Protein AF-F9GF55-F1 (afdb_monomer_lite)

Secondary structure (DSSP, 8-state):
---SSSTTSSSS--PPPPPP----S---EEEEE-TTS-TTT-EEEEEE--BTTBEEHHHHHHHHHHHTTT-TT-EEESSTTPPPP---TTSEE--SEEEEE-TT-TT--B--SGGGPPPPSSPPGGGSTTTS--B----S-HHHHHSS-TTT---SSEEEEESS-GGGHHHHHHTTGGGGSS-TTT--SS-SGGGEEEEEHHHHHHHHTT-EEEEEETTEEEEEE-S--SSSHHHHHHSSPBPPPPBS--HHHHHHHHHHHHHTT--GGGS-S-EEEEEE-TTS-EEEEEE-HHHHHHHHHHHHHTT--------PPPP-----------------------------------------------------------------------PPPPPPP--SS----------------------------S---EEGGG-SSHHHHHHHHHHHHHHHHHHHHTTEE-----TTTEEE---TTS-S-SEEE--GGG-EETT--S--S--S--S-TTT--HHHHHTPPP-HHHHHHHHHHHHHHHHHHB-TTS-B----GGGGGGTS-HHHHHHHHHHHHS-HHHHHHHHHHH--

Structure (mmCIF, N/CA/C/O backbone):
data_AF-F9GF55-F1
#
_entry.id   AF-F9GF55-F1
#
loop_
_atom_site.group_PDB
_atom_site.id
_atom_site.type_symbol
_atom_site.label_atom_id
_atom_site.label_alt_id
_atom_site.label_comp_id
_atom_site.label_asym_id
_atom_site.label_entity_id
_atom_site.label_seq_id
_atom_site.pdbx_PDB_ins_code
_atom_site.Cartn_x
_atom_site.Cartn_y
_atom_site.Cartn_z
_atom_site.occupancy
_atom_site.B_iso_or_equiv
_atom_site.auth_seq_id
_atom_site.auth_comp_id
_atom_site.auth_asym_id
_atom_site.auth_atom_id
_atom_site.pdbx_PDB_model_num
ATOM 1 N N . MET A 1 1 ? 25.858 -40.443 -24.709 1.00 40.06 1 MET A N 1
ATOM 2 C CA . MET A 1 1 ? 24.944 -40.292 -23.558 1.00 40.06 1 MET A CA 1
ATOM 3 C C . MET A 1 1 ? 25.273 -38.971 -22.888 1.00 40.06 1 MET A C 1
ATOM 5 O O . MET A 1 1 ? 26.198 -38.950 -22.094 1.00 40.06 1 MET A O 1
ATOM 9 N N . THR A 1 2 ? 24.564 -37.903 -23.241 1.00 34.56 2 THR A N 1
ATOM 10 C CA . THR A 1 2 ? 24.594 -36.584 -22.580 1.00 34.56 2 THR A CA 1
ATOM 11 C C . THR A 1 2 ? 23.370 -35.786 -23.054 1.00 34.56 2 THR A C 1
ATOM 13 O O . THR A 1 2 ? 22.870 -36.037 -24.149 1.00 34.56 2 THR A O 1
ATOM 16 N N . ASP A 1 3 ? 22.887 -34.880 -22.204 1.00 29.81 3 ASP A N 1
ATOM 17 C CA . ASP A 1 3 ? 21.943 -33.785 -22.482 1.00 29.81 3 ASP A CA 1
ATOM 18 C C . ASP A 1 3 ? 20.579 -34.098 -23.121 1.00 29.81 3 ASP A C 1
ATOM 20 O O . ASP A 1 3 ? 20.231 -33.642 -24.208 1.00 29.81 3 ASP A O 1
ATOM 24 N N . SER A 1 4 ? 19.719 -34.762 -22.341 1.00 28.59 4 SER A N 1
ATOM 25 C CA . SER A 1 4 ? 18.254 -34.651 -22.488 1.00 28.59 4 SER A CA 1
ATOM 26 C C . SER A 1 4 ? 17.498 -34.417 -21.166 1.00 28.59 4 SER A C 1
ATOM 28 O O . SER A 1 4 ? 16.267 -34.391 -21.145 1.00 28.59 4 SER A O 1
ATOM 30 N N . THR A 1 5 ? 18.213 -34.212 -20.053 1.00 30.12 5 THR A N 1
ATOM 31 C CA . THR A 1 5 ? 17.653 -34.173 -18.686 1.00 30.12 5 THR A CA 1
ATOM 32 C C . THR A 1 5 ? 17.545 -32.783 -18.051 1.00 30.12 5 THR A C 1
ATOM 34 O O . THR A 1 5 ? 16.876 -32.658 -17.030 1.00 30.12 5 THR A O 1
ATOM 37 N N . VAL A 1 6 ? 18.117 -31.729 -18.645 1.00 32.41 6 VAL A N 1
ATOM 38 C CA . VAL A 1 6 ? 18.086 -30.360 -18.072 1.00 32.41 6 VAL A CA 1
ATOM 39 C C . VAL A 1 6 ? 16.809 -29.578 -18.446 1.00 32.41 6 VAL A C 1
ATOM 41 O O . VAL A 1 6 ? 16.451 -28.613 -17.783 1.00 32.41 6 VAL A O 1
ATOM 44 N N . SER A 1 7 ? 16.046 -30.019 -19.454 1.00 30.66 7 SER A N 1
ATOM 45 C CA . SER A 1 7 ? 14.856 -29.304 -19.966 1.00 30.66 7 SER A CA 1
ATOM 46 C C . SER A 1 7 ? 13.509 -29.856 -19.446 1.00 30.66 7 SER A C 1
ATOM 48 O O . SER A 1 7 ? 12.503 -29.835 -20.151 1.00 30.66 7 SER A O 1
ATOM 50 N N . LYS A 1 8 ? 13.468 -30.408 -18.221 1.00 30.48 8 LYS A N 1
ATOM 51 C CA . LYS A 1 8 ? 12.240 -31.004 -17.636 1.00 30.48 8 LYS A CA 1
ATOM 52 C C . LYS A 1 8 ? 11.870 -30.557 -16.213 1.00 30.48 8 LYS A C 1
ATOM 54 O O . LYS A 1 8 ? 10.892 -31.062 -15.673 1.00 30.48 8 LYS A O 1
ATOM 59 N N . SER A 1 9 ? 12.585 -29.600 -15.622 1.00 34.62 9 SER A N 1
ATOM 60 C CA . SER A 1 9 ? 12.394 -29.176 -14.220 1.00 34.62 9 SER A CA 1
ATOM 61 C C . SER A 1 9 ? 11.759 -27.789 -14.015 1.00 34.62 9 SER A C 1
ATOM 63 O O . SER A 1 9 ? 11.473 -27.440 -12.877 1.00 34.62 9 SER A O 1
ATOM 65 N N . ILE A 1 10 ? 11.475 -27.015 -15.073 1.00 35.66 10 ILE A N 1
ATOM 66 C CA . ILE A 1 10 ? 10.895 -25.649 -14.965 1.00 35.66 10 ILE A CA 1
ATOM 67 C C . ILE A 1 10 ? 9.363 -25.631 -15.231 1.00 35.66 10 ILE A C 1
ATOM 69 O O . ILE A 1 10 ? 8.707 -24.600 -15.152 1.00 35.66 10 ILE A O 1
ATOM 73 N N . GLN A 1 11 ? 8.733 -26.792 -15.468 1.00 31.59 11 GLN A N 1
ATOM 74 C CA . GLN A 1 11 ? 7.263 -26.928 -15.587 1.00 31.59 11 GLN A CA 1
ATOM 75 C C . GLN A 1 11 ? 6.545 -27.323 -14.274 1.00 31.59 11 GLN A C 1
ATOM 77 O O . GLN A 1 11 ? 5.380 -27.715 -14.288 1.00 31.59 11 GLN A O 1
ATOM 82 N N . GLN A 1 12 ? 7.216 -27.177 -13.130 1.00 38.28 12 GLN A N 1
ATOM 83 C CA . GLN A 1 12 ? 6.655 -27.294 -11.777 1.00 38.28 12 GLN A CA 1
ATOM 84 C C . GLN A 1 12 ? 6.864 -25.936 -11.073 1.00 38.28 12 GLN A C 1
ATOM 86 O O . GLN A 1 12 ? 7.995 -25.480 -11.000 1.00 38.28 12 GLN A O 1
ATOM 91 N N . CYS A 1 13 ? 5.877 -25.196 -10.557 1.00 40.97 13 CYS A N 1
ATOM 92 C CA . CYS A 1 13 ? 4.437 -25.431 -10.414 1.00 40.97 13 CYS A CA 1
ATOM 93 C C . CYS A 1 13 ? 3.665 -24.103 -10.585 1.00 40.97 13 CYS A C 1
ATOM 95 O O . CYS A 1 13 ? 3.354 -23.442 -9.593 1.00 40.97 13 CYS A O 1
ATOM 97 N N . LEU A 1 14 ? 3.320 -23.707 -11.816 1.00 43.47 14 LEU A N 1
ATOM 98 C CA . LEU A 1 14 ? 2.362 -22.610 -12.012 1.00 43.47 14 LEU A CA 1
ATOM 99 C C . LEU A 1 14 ? 0.958 -23.100 -11.636 1.00 43.47 14 LEU A C 1
ATOM 101 O O . LEU A 1 14 ? 0.414 -23.988 -12.296 1.00 43.47 14 LEU A O 1
ATOM 105 N N . ARG A 1 15 ? 0.364 -22.540 -10.572 1.00 54.84 15 ARG A N 1
ATOM 106 C CA . ARG A 1 15 ? -0.998 -22.919 -10.155 1.00 54.84 15 ARG A CA 1
ATOM 107 C C . ARG A 1 15 ? -1.997 -22.573 -11.276 1.00 54.84 15 ARG A C 1
ATOM 109 O O . ARG A 1 15 ? -1.970 -21.437 -11.756 1.00 54.84 15 ARG A O 1
ATOM 116 N N . PRO A 1 16 ? -2.885 -23.498 -11.694 1.00 44.66 16 PRO A N 1
ATOM 117 C CA . PRO A 1 16 ? -3.879 -23.210 -12.725 1.00 44.66 16 PRO A CA 1
ATOM 118 C C . PRO A 1 16 ? -4.866 -22.134 -12.254 1.00 44.66 16 PRO A C 1
ATOM 120 O O . PRO A 1 16 ? -5.239 -22.080 -11.080 1.00 44.66 16 PRO A O 1
ATOM 123 N N . ARG A 1 17 ? -5.306 -21.279 -13.186 1.00 43.25 17 ARG A N 1
ATOM 124 C CA . ARG A 1 17 ? -6.237 -20.171 -12.921 1.00 43.25 17 ARG A CA 1
ATOM 125 C C . ARG A 1 17 ? -7.546 -20.725 -12.341 1.00 43.25 17 ARG A C 1
ATOM 127 O O . ARG A 1 17 ? -8.232 -21.510 -12.996 1.00 43.25 17 ARG A O 1
ATOM 134 N N . ARG A 1 18 ? -7.863 -20.349 -11.097 1.00 46.12 18 ARG A N 1
ATOM 135 C CA . ARG A 1 18 ? -9.071 -20.789 -10.377 1.00 46.12 18 ARG A CA 1
ATOM 136 C C . ARG A 1 18 ? -10.327 -20.287 -11.107 1.00 46.12 18 ARG A C 1
ATOM 138 O O . ARG A 1 18 ? -10.268 -19.278 -11.806 1.00 46.12 18 ARG A O 1
ATOM 145 N N . GLN A 1 19 ? -11.458 -20.982 -10.956 1.00 42.00 19 GLN A N 1
ATOM 146 C CA . GLN A 1 19 ? -12.737 -20.505 -11.500 1.00 42.00 19 GLN A CA 1
ATOM 147 C C . GLN A 1 19 ? -13.085 -19.119 -10.940 1.00 42.00 19 GLN A C 1
ATOM 149 O O . GLN A 1 19 ? -12.896 -18.866 -9.750 1.00 42.00 19 GLN A O 1
ATOM 154 N N . LEU A 1 20 ? -13.594 -18.254 -11.821 1.00 44.78 20 LEU A N 1
ATOM 155 C CA . LEU A 1 20 ? -13.955 -16.867 -11.529 1.00 44.78 20 LEU A CA 1
ATOM 156 C C . LEU A 1 20 ? -14.937 -16.777 -10.363 1.00 44.78 20 LEU A C 1
ATOM 158 O O . LEU A 1 20 ? -15.931 -17.509 -10.321 1.00 44.78 20 LEU A O 1
ATOM 162 N N . PHE A 1 21 ? -14.694 -15.841 -9.447 1.00 49.56 21 PHE A N 1
ATOM 163 C CA . PHE A 1 21 ? -15.625 -15.609 -8.354 1.00 49.56 21 PHE A CA 1
ATOM 164 C C . PHE A 1 21 ? -16.839 -14.848 -8.893 1.00 49.56 21 PHE A C 1
ATOM 166 O O . PHE A 1 21 ? -16.729 -13.695 -9.309 1.00 49.56 21 PHE A O 1
ATOM 173 N N . ALA A 1 22 ? -18.013 -15.481 -8.899 1.00 47.78 22 ALA A N 1
ATOM 174 C CA . ALA A 1 22 ? -19.253 -14.869 -9.373 1.00 47.78 22 ALA A CA 1
ATOM 175 C C . ALA A 1 22 ? -19.786 -13.836 -8.360 1.00 47.78 22 ALA A C 1
ATOM 177 O O . ALA A 1 22 ? -20.798 -14.054 -7.690 1.00 47.78 22 ALA A O 1
ATOM 178 N N . ALA A 1 23 ? -19.094 -12.700 -8.236 1.00 49.22 23 ALA A N 1
ATOM 179 C CA . ALA A 1 23 ? -19.502 -11.588 -7.387 1.00 49.22 23 ALA A CA 1
ATOM 180 C C . ALA A 1 23 ? -20.845 -11.026 -7.881 1.00 49.22 23 ALA A C 1
ATOM 182 O O . ALA A 1 23 ? -20.914 -10.270 -8.854 1.00 49.22 23 ALA A O 1
ATOM 183 N N . THR A 1 24 ? -21.932 -11.414 -7.212 1.00 49.84 24 THR A N 1
ATOM 184 C CA . THR A 1 24 ? -23.259 -10.846 -7.456 1.00 49.84 24 THR A CA 1
ATOM 185 C C . THR A 1 24 ? -23.246 -9.362 -7.106 1.00 49.84 24 THR A C 1
ATOM 187 O O . THR A 1 24 ? -22.708 -8.951 -6.081 1.00 49.84 24 THR A O 1
ATOM 190 N N . ARG A 1 25 ? -23.889 -8.539 -7.943 1.00 51.31 25 ARG A N 1
ATOM 191 C CA . ARG A 1 25 ? -23.840 -7.060 -7.901 1.00 51.31 25 ARG A CA 1
ATOM 192 C C . ARG A 1 25 ? -24.387 -6.414 -6.611 1.00 51.31 25 ARG A C 1
ATOM 194 O O . ARG A 1 25 ? -24.406 -5.193 -6.499 1.00 51.31 25 ARG A O 1
ATOM 201 N N . GLN A 1 26 ? -24.825 -7.211 -5.636 1.00 55.06 26 GLN A N 1
ATOM 202 C CA . GLN A 1 26 ? -25.109 -6.778 -4.268 1.00 55.06 26 GLN A CA 1
ATOM 203 C C . GLN A 1 26 ? -23.818 -6.768 -3.430 1.00 55.06 26 GLN A C 1
ATOM 205 O O . GLN A 1 26 ? -23.699 -7.537 -2.475 1.00 55.06 26 GLN A O 1
ATOM 210 N N . GLN A 1 27 ? -22.869 -5.884 -3.760 1.00 61.03 27 GLN A N 1
ATOM 211 C CA . GLN A 1 27 ? -21.735 -5.598 -2.873 1.00 61.03 27 GLN A CA 1
ATOM 212 C C . GLN A 1 27 ? -22.280 -5.166 -1.502 1.00 61.03 27 GLN A C 1
ATOM 214 O O . GLN A 1 27 ? -22.963 -4.146 -1.372 1.00 61.03 27 GLN A O 1
ATOM 219 N N . LYS A 1 28 ? -22.020 -5.975 -0.474 1.00 76.94 28 LYS A N 1
ATOM 220 C CA . LYS A 1 28 ? -22.349 -5.681 0.925 1.00 76.94 28 LYS A CA 1
ATOM 221 C C . LYS A 1 28 ? -21.053 -5.319 1.642 1.00 76.94 28 LYS A C 1
ATOM 223 O O . LYS A 1 28 ? -19.990 -5.801 1.275 1.00 76.94 28 LYS A O 1
ATOM 228 N N . ASN A 1 29 ? -21.145 -4.484 2.671 1.00 88.88 29 ASN A N 1
ATOM 229 C CA . ASN A 1 29 ? -20.032 -4.221 3.580 1.00 88.88 29 ASN A CA 1
ATOM 230 C C . ASN A 1 29 ? -20.315 -4.889 4.921 1.00 88.88 29 ASN A C 1
ATOM 232 O O . ASN A 1 29 ? -21.458 -4.869 5.391 1.00 88.88 29 ASN A O 1
ATOM 236 N N . VAL A 1 30 ? -19.262 -5.415 5.538 1.00 92.38 30 VAL A N 1
ATOM 237 C CA . VAL A 1 30 ? -19.248 -5.806 6.946 1.00 92.38 30 VAL A CA 1
ATOM 238 C C . VAL A 1 30 ? -18.620 -4.670 7.747 1.00 92.38 30 VAL A C 1
ATOM 240 O O . VAL A 1 30 ? -17.586 -4.117 7.363 1.00 92.38 30 VAL A O 1
ATOM 243 N N . PHE A 1 31 ? -19.277 -4.290 8.838 1.00 93.81 31 PHE A N 1
ATOM 244 C CA . PHE A 1 31 ? -18.888 -3.183 9.702 1.00 93.81 31 PHE A CA 1
ATOM 245 C C . PHE A 1 31 ? -18.444 -3.715 11.065 1.00 93.81 31 PHE A C 1
ATOM 247 O O . PHE A 1 31 ? -19.184 -4.445 11.731 1.00 93.81 31 PHE A O 1
ATOM 254 N N . PHE A 1 32 ? -17.246 -3.313 11.477 1.00 95.00 32 PHE A N 1
ATOM 255 C CA . PHE A 1 32 ? -16.612 -3.707 12.728 1.00 95.00 32 PHE A CA 1
ATOM 256 C C . PHE A 1 32 ? -16.599 -2.526 13.692 1.00 95.00 32 PHE A C 1
ATOM 258 O O . PHE A 1 32 ? -16.210 -1.415 13.323 1.00 95.00 32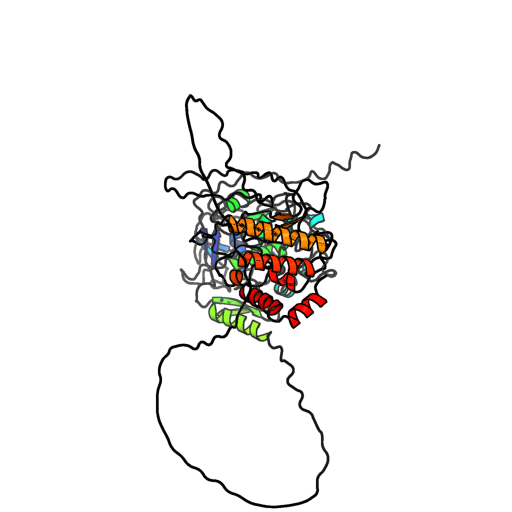 PHE A O 1
ATOM 265 N N . TYR A 1 33 ? -17.037 -2.760 14.924 1.00 95.19 33 TYR A N 1
ATOM 266 C CA . TYR A 1 33 ? -17.265 -1.729 15.928 1.00 95.19 33 TYR A CA 1
ATOM 267 C C . TYR A 1 33 ? -16.434 -1.972 17.188 1.00 95.19 33 TYR A C 1
ATOM 269 O O . TYR A 1 33 ? -16.197 -3.104 17.598 1.00 95.19 33 TYR A O 1
ATOM 277 N N . HIS A 1 34 ? -16.022 -0.883 17.824 1.00 95.25 34 HIS A N 1
ATOM 278 C CA . HIS A 1 34 ? -15.339 -0.894 19.107 1.00 95.25 34 HIS A CA 1
ATOM 279 C C . HIS A 1 34 ? -16.371 -0.868 20.251 1.00 95.25 34 HIS A C 1
ATOM 281 O O . HIS A 1 34 ? -17.207 0.037 20.281 1.00 95.25 34 HIS A O 1
ATOM 287 N N . PRO A 1 35 ? -16.326 -1.786 21.232 1.00 95.06 35 PRO A N 1
ATOM 288 C CA . PRO A 1 35 ? -17.347 -1.866 22.273 1.00 95.06 35 PRO A CA 1
ATOM 289 C C . PRO A 1 35 ? -17.387 -0.651 23.217 1.00 95.06 35 PRO A C 1
ATOM 291 O O . PRO A 1 35 ? -18.464 -0.152 23.513 1.00 95.06 35 PRO A O 1
ATOM 294 N N . GLY A 1 36 ? -16.252 -0.107 23.658 1.00 92.69 36 GLY A N 1
ATOM 295 C CA . GLY A 1 36 ? -16.188 0.987 24.642 1.00 92.69 36 GLY A CA 1
ATOM 296 C C . GLY A 1 36 ? -16.570 2.399 24.175 1.00 92.69 36 GLY A C 1
ATOM 297 O O . GLY A 1 36 ? -16.274 3.357 24.890 1.00 92.69 36 GLY A O 1
ATOM 298 N N . TYR A 1 37 ? -17.189 2.560 23.002 1.00 91.88 37 TYR A N 1
ATOM 299 C CA . TYR A 1 37 ? -17.653 3.856 22.488 1.00 91.88 37 TYR A CA 1
ATOM 300 C C . TYR A 1 37 ? -19.133 3.788 22.085 1.00 91.88 37 TYR A C 1
ATOM 302 O O . TYR A 1 37 ? -19.644 2.735 21.705 1.00 91.88 37 TYR A O 1
ATOM 310 N N . GLN A 1 38 ? -19.823 4.930 22.164 1.00 88.25 38 GLN A N 1
ATOM 311 C CA . GLN A 1 38 ? -21.250 5.039 21.846 1.00 88.25 38 GLN A CA 1
ATOM 312 C C . GLN A 1 38 ? -21.546 4.696 20.377 1.00 88.25 38 GLN A C 1
ATOM 314 O O . GLN A 1 38 ? -20.721 4.943 19.489 1.00 88.25 38 GLN A O 1
ATOM 319 N N . ASP A 1 39 ? -22.743 4.162 20.122 1.00 86.31 39 ASP A N 1
ATOM 320 C CA . ASP A 1 39 ? -23.214 3.860 18.768 1.00 86.31 39 ASP A CA 1
ATOM 321 C C . ASP A 1 39 ? -23.190 5.112 17.873 1.00 86.31 39 ASP A C 1
ATOM 323 O O . ASP A 1 39 ? -23.495 6.225 18.296 1.00 86.31 39 ASP A O 1
ATOM 327 N N . GLY A 1 40 ? -22.742 4.929 16.629 1.00 84.38 40 GLY A N 1
ATOM 328 C CA . GLY A 1 40 ? -22.435 6.019 15.694 1.00 84.38 40 GLY A CA 1
ATOM 329 C C . GLY A 1 40 ? -21.001 6.552 15.816 1.00 84.38 40 GLY A C 1
ATOM 330 O O . GLY A 1 40 ? -20.421 6.961 14.808 1.00 84.38 40 GLY A O 1
ATOM 331 N N . HIS A 1 41 ? -20.376 6.454 16.995 1.00 87.25 41 HIS A N 1
ATOM 332 C CA . HIS A 1 41 ? -18.988 6.878 17.241 1.00 87.25 41 HIS A CA 1
ATOM 333 C C . HIS A 1 41 ? -17.973 5.725 17.381 1.00 87.25 41 HIS A C 1
ATOM 335 O O . HIS A 1 41 ? -16.765 5.938 17.547 1.00 87.25 41 HIS A O 1
ATOM 341 N N . ASN A 1 42 ? -18.465 4.493 17.280 1.00 91.38 42 ASN A N 1
ATOM 342 C CA . ASN A 1 42 ? -17.733 3.256 17.517 1.00 91.38 42 ASN A CA 1
ATOM 343 C C . ASN A 1 42 ? -17.260 2.511 16.258 1.00 91.38 42 ASN A C 1
ATOM 345 O O . ASN A 1 42 ? -16.609 1.481 16.402 1.00 91.38 42 ASN A O 1
ATOM 349 N N . LEU A 1 43 ? -17.547 2.989 15.041 1.00 92.25 43 LEU A N 1
ATOM 350 C CA . LEU A 1 43 ? -17.114 2.313 13.808 1.00 92.25 43 LEU A CA 1
ATOM 351 C C . LEU A 1 43 ? -15.580 2.282 13.702 1.00 92.25 43 LEU A C 1
ATOM 353 O O . LEU A 1 43 ? -14.949 3.315 13.482 1.00 92.25 43 LEU A O 1
ATOM 357 N N . LEU A 1 44 ? -15.003 1.088 13.832 1.00 90.88 44 LEU A N 1
ATOM 358 C CA . LEU A 1 44 ? -13.567 0.828 13.774 1.00 90.88 44 LEU A CA 1
ATOM 359 C C . LEU A 1 44 ? -13.097 0.696 12.321 1.00 90.88 44 LEU A C 1
ATOM 361 O O . LEU A 1 44 ? -12.217 1.432 11.872 1.00 90.88 44 LEU A O 1
ATOM 365 N N . LEU A 1 45 ? -13.735 -0.210 11.580 1.00 91.69 45 LEU A N 1
ATOM 366 C CA . LEU A 1 45 ? -13.353 -0.589 10.223 1.00 91.69 45 LEU A CA 1
ATOM 367 C C . LEU A 1 45 ? -14.581 -1.050 9.426 1.00 91.69 45 LEU A C 1
ATOM 369 O O . LEU A 1 45 ? -15.527 -1.604 9.985 1.00 91.69 45 LEU A O 1
ATOM 373 N N . ASN A 1 46 ? -14.557 -0.859 8.111 1.00 91.69 46 ASN A N 1
ATOM 374 C CA . ASN A 1 46 ? -15.482 -1.490 7.177 1.00 91.69 46 ASN A CA 1
ATOM 375 C C . ASN A 1 46 ? -14.699 -2.239 6.090 1.00 91.69 46 ASN A C 1
ATOM 377 O O . ASN A 1 46 ? -13.723 -1.717 5.557 1.00 91.69 46 ASN A O 1
ATOM 381 N N . LEU A 1 47 ? -15.135 -3.456 5.764 1.00 92.25 47 LEU A N 1
ATOM 382 C CA . LEU A 1 47 ? -14.520 -4.306 4.741 1.00 92.25 47 LEU A CA 1
ATOM 383 C C . LEU A 1 47 ? -15.593 -4.860 3.785 1.00 92.25 47 LEU A C 1
ATOM 385 O O . LEU A 1 47 ? -16.753 -5.006 4.191 1.00 92.25 47 LEU A O 1
ATOM 389 N N . PRO A 1 48 ? -15.241 -5.143 2.519 1.00 90.81 48 PRO A N 1
ATOM 390 C CA . PRO A 1 48 ? -16.191 -5.637 1.532 1.00 90.81 48 PRO A CA 1
ATOM 391 C C . PRO A 1 48 ? -16.511 -7.122 1.771 1.00 90.81 48 PRO A C 1
ATOM 393 O O . PRO A 1 48 ? -15.631 -7.930 2.058 1.00 90.81 48 PRO A O 1
ATOM 396 N N . ALA A 1 49 ? -17.786 -7.488 1.651 1.00 89.81 49 ALA A N 1
ATOM 397 C CA . ALA A 1 49 ? -18.296 -8.833 1.915 1.00 89.81 49 ALA A CA 1
ATOM 398 C C . ALA A 1 49 ? -18.239 -9.709 0.647 1.00 89.81 49 ALA A C 1
ATOM 400 O O . ALA A 1 49 ? -19.265 -10.032 0.039 1.00 89.81 49 ALA A O 1
ATOM 401 N N . LEU A 1 50 ? -17.019 -10.008 0.196 1.00 87.81 50 LEU A N 1
ATOM 402 C CA . LEU A 1 50 ? -16.757 -10.688 -1.078 1.00 87.81 50 LEU A CA 1
ATOM 403 C C . LEU A 1 50 ? -16.747 -12.219 -0.960 1.00 87.81 50 LEU A C 1
ATOM 405 O O . LEU A 1 50 ? -17.006 -12.902 -1.948 1.00 87.81 50 LEU A O 1
ATOM 409 N N . ASP A 1 51 ? -16.539 -12.770 0.237 1.00 84.62 51 ASP A N 1
ATOM 410 C CA . ASP A 1 51 ? -16.551 -14.210 0.490 1.00 84.62 51 ASP A CA 1
ATOM 411 C C . ASP A 1 51 ? -18.012 -14.717 0.519 1.00 84.62 51 ASP A C 1
ATOM 413 O O . ASP A 1 51 ? -18.654 -14.777 1.562 1.00 84.62 51 ASP A O 1
ATOM 417 N N . ALA A 1 52 ? -18.590 -15.026 -0.647 1.00 80.81 52 ALA A N 1
ATOM 418 C CA . ALA A 1 52 ? -19.966 -15.536 -0.799 1.00 80.81 52 ALA A CA 1
ATOM 419 C C . ALA A 1 52 ? -21.067 -14.659 -0.143 1.00 80.81 52 ALA A C 1
ATOM 421 O O . ALA A 1 52 ? -22.132 -15.151 0.230 1.00 80.81 52 ALA A O 1
ATOM 422 N N . GLY A 1 53 ? -20.826 -13.347 -0.030 1.00 78.25 53 GLY A N 1
ATOM 423 C CA . GLY A 1 53 ? -21.717 -12.384 0.629 1.00 78.25 53 GLY A CA 1
ATOM 424 C C . GLY A 1 53 ? -21.381 -12.087 2.096 1.00 78.25 53 GLY A C 1
ATOM 425 O O . GLY A 1 53 ? -22.055 -11.244 2.694 1.00 78.25 53 GLY A O 1
ATOM 426 N N . GLY A 1 54 ? -20.347 -12.736 2.638 1.00 88.75 54 GLY A N 1
ATOM 427 C CA . GLY A 1 54 ? -19.729 -12.488 3.940 1.00 88.75 54 GLY A CA 1
ATOM 428 C C . GLY A 1 54 ? -18.236 -12.150 3.822 1.00 88.75 54 GLY A C 1
ATOM 429 O O . GLY A 1 54 ? -17.768 -11.740 2.759 1.00 88.75 54 GLY A O 1
ATOM 430 N N . ILE A 1 55 ? -17.478 -12.301 4.910 1.00 92.81 55 ILE A N 1
ATOM 431 C CA . ILE A 1 55 ? -16.019 -12.082 4.938 1.00 92.81 55 ILE A CA 1
ATOM 432 C C . ILE A 1 55 ? -15.294 -13.153 5.763 1.00 92.81 55 ILE A C 1
ATOM 434 O O . ILE A 1 55 ? -15.780 -13.574 6.807 1.00 92.81 55 ILE A O 1
ATOM 438 N N . HIS A 1 56 ? -14.115 -13.569 5.313 1.00 94.44 56 HIS A N 1
ATOM 439 C CA . HIS A 1 56 ? -13.223 -14.491 6.015 1.00 94.44 56 HIS A CA 1
ATOM 440 C C . HIS A 1 56 ? -12.938 -14.054 7.465 1.00 94.44 56 HIS A C 1
ATOM 442 O O . HIS A 1 56 ? -12.392 -12.966 7.694 1.00 94.44 56 HIS A O 1
ATOM 448 N N . HIS A 1 57 ? -13.296 -14.911 8.428 1.00 95.19 57 HIS A N 1
ATOM 449 C CA . HIS A 1 57 ? -13.291 -14.621 9.863 1.00 95.19 57 HIS A CA 1
ATOM 450 C C . HIS A 1 57 ? -11.932 -14.112 10.343 1.00 95.19 57 HIS A C 1
ATOM 452 O O . HIS A 1 57 ? -11.835 -13.012 10.893 1.00 95.19 57 HIS A O 1
ATOM 458 N N . GLU A 1 58 ? -10.863 -14.870 10.098 1.00 95.31 58 GLU A N 1
ATOM 459 C CA . GLU A 1 58 ? -9.545 -14.520 10.622 1.00 95.31 58 GLU A CA 1
ATOM 460 C C . GLU A 1 58 ? -8.977 -13.251 9.976 1.00 95.31 58 GLU A C 1
ATOM 462 O O . GLU A 1 58 ? -8.361 -12.433 10.656 1.00 95.31 58 GLU A O 1
ATOM 467 N N . THR A 1 59 ? -9.271 -12.995 8.695 1.00 95.94 59 THR A N 1
ATOM 468 C CA . THR A 1 59 ? -8.881 -11.724 8.055 1.00 95.94 59 THR A CA 1
ATOM 469 C C . THR A 1 59 ? -9.542 -10.533 8.746 1.00 95.94 59 THR A C 1
ATOM 471 O O . THR A 1 59 ? -8.874 -9.539 9.033 1.00 95.94 59 THR A O 1
ATOM 474 N N . ALA A 1 60 ? -10.841 -10.631 9.033 1.00 96.19 60 ALA A N 1
ATOM 475 C CA . ALA A 1 60 ? -11.579 -9.591 9.738 1.00 96.19 60 ALA A CA 1
ATOM 476 C C . ALA A 1 60 ? -11.069 -9.386 11.175 1.00 96.19 60 ALA A C 1
ATOM 478 O O . ALA A 1 60 ? -10.887 -8.246 11.614 1.00 96.19 60 ALA A O 1
ATOM 479 N N . ARG A 1 61 ? -10.797 -10.481 11.895 1.00 97.00 61 ARG A N 1
ATOM 480 C CA . ARG A 1 61 ? -10.297 -10.456 13.274 1.00 97.00 61 ARG A CA 1
ATOM 481 C C . ARG A 1 61 ? -8.912 -9.815 13.362 1.00 97.00 61 ARG A C 1
ATOM 483 O O . ARG A 1 61 ? -8.729 -8.891 14.151 1.00 97.00 61 ARG A O 1
ATOM 490 N N . ILE A 1 62 ? -7.970 -10.228 12.510 1.00 97.25 62 ILE A N 1
ATOM 491 C CA . ILE A 1 62 ? -6.616 -9.657 12.470 1.00 97.25 62 ILE A CA 1
ATOM 492 C C . ILE A 1 62 ? -6.634 -8.186 12.031 1.00 97.25 62 ILE A C 1
ATOM 494 O O . ILE A 1 62 ? -5.926 -7.374 12.623 1.00 97.25 62 ILE A O 1
ATOM 498 N N . ALA A 1 63 ? -7.491 -7.795 11.079 1.00 96.94 63 ALA A N 1
ATOM 499 C CA . ALA A 1 63 ? -7.651 -6.387 10.704 1.00 96.94 63 ALA A CA 1
ATOM 500 C C . ALA A 1 63 ? -8.090 -5.501 11.887 1.00 96.94 63 ALA A C 1
ATOM 502 O O . ALA A 1 63 ? -7.619 -4.371 12.030 1.00 96.94 63 ALA A O 1
ATOM 503 N N . CYS A 1 64 ? -8.965 -6.012 12.757 1.00 96.88 64 CYS A N 1
ATOM 504 C CA . CYS A 1 64 ? -9.369 -5.308 13.973 1.00 96.88 64 CYS A CA 1
ATOM 505 C C . CYS A 1 64 ? -8.259 -5.315 15.039 1.00 96.88 64 CYS A C 1
ATOM 507 O O . CYS A 1 64 ? -8.001 -4.273 15.642 1.00 96.88 64 CYS A O 1
ATOM 509 N N . ALA A 1 65 ? -7.562 -6.443 15.219 1.00 97.38 65 ALA A N 1
ATOM 510 C CA . ALA A 1 65 ? -6.444 -6.575 16.156 1.00 97.38 65 ALA A CA 1
ATOM 511 C C . ALA A 1 65 ? -5.288 -5.611 15.834 1.00 97.38 65 ALA A C 1
ATOM 513 O O . ALA A 1 65 ? -4.737 -5.001 16.744 1.00 97.38 65 ALA A O 1
ATOM 514 N N . ILE A 1 66 ? -4.965 -5.402 14.552 1.00 97.25 66 ILE A N 1
ATOM 515 C CA . ILE A 1 66 ? -3.968 -4.415 14.093 1.00 97.25 66 ILE A CA 1
ATOM 516 C C . ILE A 1 66 ? -4.309 -3.002 14.591 1.00 97.25 66 ILE A C 1
ATOM 518 O O . ILE A 1 66 ? -3.449 -2.306 15.132 1.00 97.25 66 ILE A O 1
ATOM 522 N N . LEU A 1 67 ? -5.572 -2.582 14.452 1.00 95.88 67 LEU A N 1
ATOM 523 C CA . LEU A 1 67 ? -6.030 -1.283 14.955 1.00 95.88 67 LEU A CA 1
ATOM 524 C C . LEU A 1 67 ? -6.008 -1.237 16.491 1.00 95.88 67 LEU A C 1
ATOM 526 O O . LEU A 1 67 ? -5.716 -0.190 17.063 1.00 95.88 67 LEU A O 1
ATOM 530 N N . ALA A 1 68 ? -6.247 -2.369 17.153 1.00 95.94 68 ALA A N 1
ATOM 531 C CA . ALA A 1 68 ? -6.139 -2.562 18.598 1.00 95.94 68 ALA A CA 1
ATOM 532 C C . ALA A 1 68 ? -4.705 -2.879 19.082 1.00 95.94 68 ALA A C 1
ATOM 534 O O . ALA A 1 68 ? -4.537 -3.601 20.060 1.00 95.94 68 ALA A O 1
ATOM 535 N N . ALA A 1 69 ? -3.669 -2.364 18.407 1.00 95.25 69 ALA A N 1
ATOM 536 C CA . ALA A 1 69 ? -2.258 -2.534 18.785 1.00 95.25 69 ALA A CA 1
ATOM 537 C C . ALA A 1 69 ? -1.791 -4.002 18.873 1.00 95.25 69 ALA A C 1
ATOM 539 O O . ALA A 1 69 ? -1.127 -4.397 19.827 1.00 95.25 69 ALA A O 1
ATOM 540 N N . CYS A 1 70 ? -2.153 -4.809 17.871 1.00 96.50 70 CYS A N 1
ATOM 541 C CA . CYS A 1 70 ? -1.820 -6.236 17.768 1.00 96.50 70 CYS A CA 1
ATOM 542 C C . CYS A 1 70 ? -2.331 -7.097 18.940 1.00 96.50 70 CYS A C 1
ATOM 544 O O . CYS A 1 70 ? -1.762 -8.142 19.241 1.00 96.50 70 CYS A O 1
ATOM 546 N N . ARG A 1 71 ? -3.446 -6.708 19.577 1.00 95.62 71 ARG A N 1
ATOM 547 C CA . ARG A 1 71 ? -4.146 -7.532 20.579 1.00 95.62 71 ARG A CA 1
ATOM 548 C C . ARG A 1 71 ? -4.839 -8.738 19.934 1.00 95.62 71 ARG A C 1
ATOM 550 O O . ARG A 1 71 ? -6.042 -8.734 19.672 1.00 95.62 71 ARG A O 1
ATOM 557 N N . PHE A 1 72 ? -4.048 -9.767 19.624 1.00 95.75 72 PHE A N 1
ATOM 558 C CA . PHE A 1 72 ? -4.490 -11.018 18.995 1.00 95.75 72 PHE A CA 1
ATOM 559 C C . PHE A 1 72 ? -5.311 -11.929 19.917 1.00 95.75 72 PHE A C 1
ATOM 561 O O . PHE A 1 72 ? -5.887 -12.903 19.441 1.00 95.75 72 PHE A O 1
ATOM 568 N N . ASP A 1 73 ? -5.407 -11.609 21.203 1.00 94.75 73 ASP A N 1
ATOM 569 C CA . ASP A 1 73 ? -6.359 -12.182 22.157 1.00 94.75 73 ASP A CA 1
ATOM 570 C C . ASP A 1 73 ? -7.807 -11.715 21.902 1.00 94.75 73 ASP A C 1
ATOM 572 O O . ASP A 1 73 ? -8.762 -12.388 22.292 1.00 94.75 73 ASP A O 1
ATOM 576 N N . GLY A 1 74 ? -7.986 -10.597 21.189 1.00 95.06 74 GLY A N 1
ATOM 577 C CA . GLY A 1 74 ? -9.300 -10.071 20.840 1.00 95.06 74 GLY A CA 1
ATOM 578 C C . GLY A 1 74 ? -10.106 -10.975 19.896 1.00 95.06 74 GLY A C 1
ATOM 579 O O . GLY A 1 74 ? -9.584 -11.622 18.974 1.00 95.06 74 GLY A O 1
ATOM 580 N N . TYR A 1 75 ? -11.419 -10.990 20.117 1.00 96.12 75 TYR A N 1
ATOM 581 C CA . TYR A 1 75 ? -12.390 -11.835 19.430 1.00 96.12 75 TYR A CA 1
ATOM 582 C C . TYR A 1 75 ? -13.526 -11.026 18.798 1.00 96.12 75 TYR A C 1
ATOM 584 O O . TYR A 1 75 ? -13.758 -9.866 19.130 1.00 96.12 75 TYR A O 1
ATOM 592 N N . LEU A 1 76 ? -14.258 -11.650 17.874 1.00 97.12 76 LEU A N 1
ATOM 593 C CA . LEU A 1 76 ? -15.440 -11.051 17.263 1.00 97.12 76 LEU A CA 1
ATOM 594 C C . LEU A 1 76 ? -16.715 -11.503 17.986 1.00 97.12 76 LEU A C 1
ATOM 596 O O . LEU A 1 76 ? -16.867 -12.676 18.335 1.00 97.12 76 LEU A O 1
ATOM 600 N N . SER A 1 77 ? -17.635 -10.560 18.188 1.00 95.94 77 SER A N 1
ATOM 601 C CA . SER A 1 77 ? -18.960 -10.785 18.768 1.00 95.94 77 SER A CA 1
ATOM 602 C C . SER A 1 77 ? -20.058 -10.096 17.954 1.00 95.94 77 SER A C 1
ATOM 604 O O . SER A 1 77 ? -19.810 -9.129 17.235 1.00 95.94 77 SER A O 1
ATOM 606 N N . MET A 1 78 ? -21.299 -10.572 18.063 1.00 94.44 78 MET A N 1
ATOM 607 C CA . MET A 1 78 ? -22.465 -9.933 17.433 1.00 94.44 78 MET A CA 1
ATOM 608 C C . MET A 1 78 ? -23.045 -8.774 18.261 1.00 94.44 78 MET A C 1
ATOM 610 O O . MET A 1 78 ? -23.855 -8.000 17.749 1.00 94.44 78 MET A O 1
ATOM 614 N N . SER A 1 79 ? -22.630 -8.616 19.521 1.00 91.25 79 SER A N 1
ATOM 615 C CA . SER A 1 79 ? -23.040 -7.507 20.388 1.00 91.25 79 SER A CA 1
ATOM 616 C C . SER A 1 79 ? -21.874 -7.000 21.241 1.00 91.25 79 SER A C 1
ATOM 618 O O . SER A 1 79 ? -20.852 -7.663 21.378 1.00 91.25 79 SER A O 1
ATOM 620 N N . GLN A 1 80 ? -22.029 -5.797 21.798 1.00 88.69 80 GLN A N 1
ATOM 621 C CA . GLN A 1 80 ? -20.988 -5.053 22.520 1.00 88.69 80 GLN A CA 1
ATOM 622 C C . GLN A 1 80 ? -20.319 -5.858 23.651 1.00 88.69 80 GLN A C 1
ATOM 624 O O . GLN A 1 80 ? -19.106 -5.796 23.805 1.00 88.69 80 GLN A O 1
ATOM 629 N N . ASN A 1 81 ? -21.117 -6.636 24.389 1.00 85.50 81 ASN A N 1
ATOM 630 C CA . ASN A 1 81 ? -20.691 -7.505 25.493 1.00 85.50 81 ASN A CA 1
ATOM 631 C C . ASN A 1 81 ? -21.159 -8.958 25.255 1.00 85.50 81 ASN A C 1
ATOM 633 O O . ASN A 1 81 ? -21.532 -9.661 26.193 1.00 85.50 81 ASN A O 1
ATOM 637 N N . GLY A 1 82 ? -21.277 -9.370 23.989 1.00 86.69 82 GLY A N 1
ATOM 638 C CA . GLY A 1 82 ? -21.743 -10.707 23.627 1.00 86.69 82 GLY A CA 1
ATOM 639 C C . GLY A 1 82 ? -20.637 -11.761 23.716 1.00 86.69 82 GLY A C 1
ATOM 640 O O . GLY A 1 82 ? -19.455 -11.416 23.712 1.00 86.69 82 GLY A O 1
ATOM 641 N N . PRO A 1 83 ? -20.992 -13.058 23.725 1.00 92.50 83 PRO A N 1
ATOM 642 C CA . PRO A 1 83 ? -20.003 -14.129 23.671 1.00 92.50 83 PRO A CA 1
ATOM 643 C C . PRO A 1 83 ? -19.173 -14.059 22.382 1.00 92.50 83 PRO A C 1
ATOM 645 O O . PRO A 1 83 ? -19.613 -13.509 21.362 1.00 92.50 83 PRO A O 1
ATOM 648 N N . LYS A 1 84 ? -17.984 -14.667 22.422 1.00 93.75 84 LYS A N 1
ATOM 649 C CA . LYS A 1 84 ? -17.181 -14.960 21.232 1.00 93.75 84 LYS A CA 1
ATOM 650 C C . LYS A 1 84 ? -17.992 -15.805 20.246 1.00 93.75 84 LYS A C 1
ATOM 652 O O . LYS A 1 84 ? -18.639 -16.776 20.636 1.00 93.75 84 LYS A O 1
ATOM 657 N N . ILE A 1 85 ? -17.943 -15.432 18.972 1.00 93.12 85 ILE A N 1
ATOM 658 C CA . ILE A 1 85 ? -18.545 -16.209 17.885 1.00 93.12 85 ILE A CA 1
ATOM 659 C C . ILE A 1 85 ? -17.805 -17.560 17.767 1.00 93.12 85 ILE A C 1
ATOM 661 O O . ILE A 1 85 ? -16.574 -17.566 17.808 1.00 93.12 85 ILE A O 1
ATOM 665 N N . PRO A 1 86 ? -18.517 -18.700 17.647 1.00 87.19 86 PRO A N 1
ATOM 666 C CA . PRO A 1 86 ? -17.915 -20.040 17.628 1.00 87.19 86 PRO A CA 1
ATOM 667 C C . PRO A 1 86 ? -17.284 -20.441 16.280 1.00 87.19 86 PRO A C 1
ATOM 669 O O . PRO A 1 86 ? -16.819 -21.573 16.146 1.00 87.19 86 PRO A O 1
ATOM 672 N N . ASP A 1 87 ? -17.296 -19.543 15.295 1.00 84.81 87 ASP A N 1
ATOM 673 C CA . ASP A 1 87 ? -16.757 -19.736 13.948 1.00 84.81 87 ASP A CA 1
ATOM 674 C C . ASP A 1 87 ? -15.243 -20.037 13.988 1.00 84.81 87 ASP A C 1
ATOM 676 O O . ASP A 1 87 ? -14.485 -19.494 14.801 1.00 84.81 87 ASP A O 1
ATOM 680 N N . ARG A 1 88 ? -14.788 -20.918 13.095 1.00 88.12 88 ARG A N 1
ATOM 681 C CA . ARG A 1 88 ? -13.370 -21.259 12.912 1.00 88.12 88 ARG A CA 1
ATOM 682 C C . ARG A 1 88 ? -12.614 -20.133 12.190 1.00 88.12 88 ARG A C 1
ATOM 684 O O . ARG A 1 88 ? -13.233 -19.332 11.494 1.00 88.12 88 ARG A O 1
ATOM 691 N N . PRO A 1 89 ? -11.267 -20.090 12.267 1.00 86.88 89 PRO A N 1
ATOM 692 C CA . PRO A 1 89 ? -10.466 -19.072 11.581 1.00 86.88 89 PRO A CA 1
ATOM 693 C C . PRO A 1 89 ? -10.766 -18.919 10.078 1.00 86.88 89 PRO A C 1
ATOM 695 O O . PRO A 1 89 ? -10.895 -17.790 9.604 1.00 86.88 89 PRO A O 1
ATOM 698 N N . ASP A 1 90 ? -10.934 -20.035 9.358 1.00 89.88 90 ASP A N 1
ATOM 699 C CA . ASP A 1 90 ? -11.231 -20.052 7.916 1.00 89.88 90 ASP A CA 1
ATOM 700 C C . ASP A 1 90 ? -12.736 -19.942 7.566 1.00 89.88 90 ASP A C 1
ATOM 702 O O . ASP A 1 90 ? -13.093 -19.921 6.384 1.00 89.88 90 ASP A O 1
ATOM 706 N N . ASP A 1 91 ? -13.634 -19.864 8.557 1.00 92.81 91 ASP A N 1
ATOM 707 C CA . ASP A 1 91 ? -15.075 -19.720 8.313 1.00 92.81 91 ASP A CA 1
ATOM 708 C C . ASP A 1 91 ? -15.426 -18.308 7.802 1.00 92.81 91 ASP A C 1
ATOM 710 O O . ASP A 1 91 ? -14.652 -17.348 7.893 1.00 92.81 91 ASP A O 1
ATOM 714 N N . ILE A 1 92 ? -16.628 -18.165 7.236 1.00 93.31 92 ILE A N 1
ATOM 715 C CA . ILE A 1 92 ? -17.089 -16.923 6.608 1.00 93.31 92 ILE A CA 1
ATOM 716 C C . ILE A 1 92 ? -18.178 -16.246 7.446 1.00 93.31 92 ILE A C 1
ATOM 718 O O . ILE A 1 92 ? -19.309 -16.728 7.535 1.00 93.31 92 ILE A O 1
ATOM 722 N N . LEU A 1 93 ? -17.866 -15.056 7.955 1.00 93.44 93 LEU A N 1
ATOM 723 C CA . LEU A 1 93 ? -18.764 -14.177 8.698 1.00 93.44 93 LEU A CA 1
ATOM 724 C C . LEU A 1 93 ? -19.890 -13.632 7.803 1.00 93.44 93 LEU A C 1
ATOM 726 O O . LEU A 1 93 ? -19.651 -12.785 6.941 1.00 93.44 93 LEU A O 1
ATOM 730 N N . GLN A 1 94 ? -21.125 -14.085 8.030 1.00 91.50 94 GLN A N 1
ATOM 731 C CA . GLN A 1 94 ? -22.301 -13.739 7.210 1.00 91.50 94 GLN A CA 1
ATOM 732 C C . GLN A 1 94 ? -23.069 -12.477 7.655 1.00 91.50 94 GLN A C 1
ATOM 734 O O . GLN A 1 94 ? -23.912 -11.968 6.912 1.00 91.50 94 GLN A O 1
ATOM 739 N N . HIS A 1 95 ? -22.838 -11.961 8.867 1.00 91.06 95 HIS A N 1
ATOM 740 C CA . HIS A 1 95 ? -23.578 -10.801 9.375 1.00 91.06 95 HIS A CA 1
ATOM 741 C C . HIS A 1 95 ? -22.947 -9.474 8.932 1.00 91.06 95 HIS A C 1
ATOM 743 O O . HIS A 1 95 ? -21.768 -9.379 8.612 1.00 91.06 95 HIS A O 1
ATOM 749 N N . LYS A 1 96 ? -23.746 -8.401 8.934 1.00 91.25 96 LYS A N 1
ATOM 750 C CA . LYS A 1 96 ? -23.290 -7.058 8.525 1.00 91.25 96 LYS A CA 1
ATOM 751 C C . LYS A 1 96 ? -22.576 -6.272 9.629 1.00 91.25 96 LYS A C 1
ATOM 753 O O . LYS A 1 96 ? -21.932 -5.275 9.320 1.00 91.25 96 LYS A O 1
ATOM 758 N N . LYS A 1 97 ? -22.746 -6.651 10.898 1.00 94.62 97 LYS A N 1
ATOM 759 C CA . LYS A 1 97 ? -22.282 -5.900 12.074 1.00 94.62 97 LYS A CA 1
ATOM 760 C C . LYS A 1 97 ? -21.634 -6.854 13.069 1.00 94.62 97 LYS A C 1
ATOM 762 O O . LYS A 1 97 ? -22.272 -7.821 13.476 1.00 94.62 97 LYS A O 1
ATOM 767 N N . TYR A 1 98 ? -20.415 -6.521 13.479 1.00 96.44 98 TYR A N 1
ATOM 768 C CA . TYR A 1 98 ? -19.656 -7.222 14.510 1.00 96.44 98 TYR A CA 1
ATOM 769 C C . TYR A 1 98 ? -18.955 -6.226 15.433 1.00 96.44 98 TYR A C 1
ATOM 771 O O . TYR A 1 98 ? -18.591 -5.130 15.011 1.00 96.44 98 TYR A O 1
ATOM 779 N N . TYR A 1 99 ? -18.736 -6.611 16.681 1.00 96.62 99 TYR A N 1
ATOM 780 C CA . TYR A 1 99 ? -17.873 -5.909 17.623 1.00 96.62 99 TYR A CA 1
ATOM 781 C C . TYR A 1 99 ? -16.557 -6.676 17.759 1.00 96.62 99 TYR A C 1
ATOM 783 O O . TYR A 1 99 ? -16.574 -7.905 17.790 1.00 96.62 99 TYR A O 1
ATOM 791 N N . PHE A 1 100 ? -15.432 -5.963 17.822 1.00 97.12 100 PHE A N 1
ATOM 792 C CA . PHE A 1 100 ? -14.152 -6.550 18.217 1.00 97.12 100 PHE A CA 1
ATOM 793 C C . PHE A 1 100 ? -13.967 -6.319 19.713 1.00 97.12 100 PHE A C 1
ATOM 795 O O . PHE A 1 100 ? -13.853 -5.177 20.153 1.00 97.12 100 PHE A O 1
ATOM 802 N N . CYS A 1 101 ? -14.000 -7.391 20.492 1.00 96.38 101 CYS A N 1
ATOM 803 C CA . CYS A 1 101 ? -13.982 -7.344 21.946 1.00 96.38 101 CYS A CA 1
ATOM 804 C C . CYS A 1 101 ? -12.673 -7.926 22.475 1.00 96.38 101 CYS A C 1
ATOM 806 O O . CYS A 1 101 ? -12.150 -8.901 21.938 1.00 96.38 101 CYS A O 1
ATOM 808 N N . ILE A 1 102 ? -12.161 -7.319 23.542 1.00 95.50 102 ILE A N 1
ATOM 809 C CA . ILE A 1 102 ? -11.014 -7.798 24.310 1.00 95.50 102 ILE A CA 1
ATOM 810 C C . ILE A 1 102 ? -11.542 -8.117 25.707 1.00 95.50 102 ILE A C 1
ATOM 812 O O . ILE A 1 102 ? -12.354 -7.360 26.246 1.00 95.50 102 ILE A O 1
ATOM 816 N N . GLU A 1 103 ? -11.139 -9.257 26.261 1.00 92.19 103 GLU A N 1
ATOM 817 C CA . GLU A 1 103 ? -11.530 -9.655 27.614 1.00 92.19 103 GLU A CA 1
ATOM 818 C C . GLU A 1 103 ? -10.960 -8.655 28.637 1.00 92.19 103 GLU A C 1
ATOM 820 O O . GLU A 1 103 ? -9.850 -8.148 28.476 1.00 92.19 103 GLU A O 1
ATOM 825 N N . ASP A 1 104 ? -11.773 -8.287 29.626 1.00 89.88 104 ASP A N 1
ATOM 826 C CA . ASP A 1 104 ? -11.500 -7.282 30.667 1.00 89.88 104 ASP A CA 1
ATOM 827 C C . ASP A 1 104 ? -11.130 -5.839 30.232 1.00 89.88 104 ASP A C 1
ATOM 829 O O . ASP A 1 104 ? -11.072 -4.953 31.088 1.00 89.88 104 ASP A O 1
ATOM 833 N N . ASP A 1 105 ? -10.991 -5.521 28.935 1.00 93.25 105 ASP A N 1
ATOM 834 C CA . ASP A 1 105 ? -10.840 -4.135 28.445 1.00 93.25 105 ASP A CA 1
ATOM 835 C C . ASP A 1 105 ? -11.899 -3.743 27.404 1.00 93.25 105 ASP A C 1
ATOM 837 O O . ASP A 1 105 ? -11.692 -3.769 26.189 1.00 93.25 105 ASP A O 1
ATOM 841 N N . ILE A 1 106 ? -13.049 -3.275 27.896 1.00 91.12 106 ILE A N 1
ATOM 842 C CA . ILE A 1 106 ? -14.136 -2.775 27.046 1.00 91.12 106 ILE A CA 1
ATOM 843 C C . ILE A 1 106 ? -13.731 -1.534 26.226 1.00 91.12 106 ILE A C 1
ATOM 845 O O . ILE A 1 106 ? -14.257 -1.318 25.133 1.00 91.12 106 ILE A O 1
ATOM 849 N N . LYS A 1 107 ? -12.798 -0.701 26.713 1.00 94.00 107 LYS A N 1
ATOM 850 C CA . LYS A 1 107 ? -12.390 0.566 26.076 1.00 94.00 107 LYS A CA 1
ATOM 851 C C . LYS A 1 107 ? -10.881 0.563 25.827 1.00 94.00 107 LYS A C 1
ATOM 853 O O . LYS A 1 107 ? -10.181 1.473 26.281 1.00 94.00 107 LYS A O 1
ATOM 858 N N . TYR A 1 108 ? -10.412 -0.451 25.108 1.00 95.50 108 TYR A N 1
ATOM 859 C CA . TYR A 1 108 ? -9.015 -0.623 24.721 1.00 95.50 108 TYR A CA 1
ATOM 860 C C . TYR A 1 108 ? -8.466 0.554 23.886 1.00 95.50 108 TYR A C 1
ATOM 862 O O . TYR A 1 108 ? -9.229 1.351 23.326 1.00 95.50 108 TYR A O 1
ATOM 870 N N . PRO A 1 109 ? -7.136 0.759 23.861 1.00 95.44 109 PRO A N 1
ATOM 871 C CA . PRO A 1 109 ? -6.524 1.824 23.080 1.00 95.44 109 PRO A CA 1
ATOM 872 C C . PRO A 1 109 ? -6.377 1.431 21.603 1.00 95.44 109 PRO A C 1
ATOM 874 O O . PRO A 1 109 ? -6.231 0.260 21.264 1.00 95.44 109 PRO A O 1
ATOM 877 N N . ILE A 1 110 ? -6.387 2.430 20.719 1.00 94.31 110 ILE A N 1
ATOM 878 C CA . ILE A 1 110 ? -6.285 2.247 19.266 1.00 94.31 110 ILE A CA 1
ATOM 879 C C . ILE A 1 110 ? -5.002 2.874 18.722 1.00 94.31 110 ILE A C 1
ATOM 881 O O . ILE A 1 110 ? -4.646 3.996 19.084 1.00 94.31 110 ILE A O 1
ATOM 885 N N . VAL A 1 111 ? -4.326 2.175 17.813 1.00 94.44 111 VAL A N 1
ATOM 886 C CA . VAL A 1 111 ? -3.213 2.729 17.035 1.00 94.44 111 VAL A CA 1
ATOM 887 C C . VAL A 1 111 ? -3.771 3.723 16.008 1.00 94.44 111 VAL A C 1
ATOM 889 O O . VAL A 1 111 ? -4.692 3.378 15.263 1.00 94.44 111 VAL A O 1
ATOM 892 N N . PRO A 1 112 ? -3.261 4.964 15.949 1.00 91.50 112 PRO A N 1
ATOM 893 C CA . PRO A 1 112 ? -3.870 5.999 15.125 1.00 91.50 112 PRO A CA 1
ATOM 894 C C . PRO A 1 112 ? -3.375 6.064 13.674 1.00 91.50 112 PRO A C 1
ATOM 896 O O . PRO A 1 112 ? -4.104 6.522 12.794 1.00 91.50 112 PRO A O 1
ATOM 899 N N . SER A 1 113 ? -2.159 5.609 13.396 1.00 91.88 113 SER A N 1
ATOM 900 C CA . SER A 1 113 ? -1.564 5.620 12.059 1.00 91.88 113 SER A CA 1
ATOM 901 C C . SER A 1 113 ? -0.519 4.518 11.941 1.00 91.88 113 SER A C 1
ATOM 903 O O . SER A 1 113 ? -0.072 3.973 12.951 1.00 91.88 113 SER A O 1
ATOM 905 N N . PHE A 1 114 ? -0.080 4.233 10.715 1.00 93.50 114 PHE A N 1
ATOM 906 C CA . PHE A 1 114 ? 1.049 3.331 10.500 1.00 93.50 114 PHE A CA 1
ATOM 907 C C . PHE A 1 114 ? 2.346 3.873 11.137 1.00 93.50 114 PHE A C 1
ATOM 909 O O . PHE A 1 114 ? 3.093 3.106 11.725 1.00 93.50 114 PHE A O 1
ATOM 916 N N . ASP A 1 115 ? 2.554 5.195 11.182 1.00 91.00 115 ASP A N 1
ATOM 917 C CA . ASP A 1 115 ? 3.709 5.806 11.870 1.00 91.00 115 ASP A CA 1
ATOM 918 C C . ASP A 1 115 ? 3.732 5.537 13.389 1.00 91.00 115 ASP A C 1
ATOM 920 O O . ASP A 1 115 ? 4.777 5.649 14.031 1.00 91.00 115 ASP A O 1
ATOM 924 N N . ASN A 1 116 ? 2.577 5.209 13.981 1.00 92.06 116 ASN A N 1
ATOM 925 C CA . ASN A 1 116 ? 2.439 4.816 15.384 1.00 92.06 116 ASN A CA 1
ATOM 926 C C . ASN A 1 116 ? 2.221 3.307 15.584 1.00 92.06 116 ASN A C 1
ATOM 928 O O . ASN A 1 116 ? 2.026 2.864 16.716 1.00 92.06 116 ASN A O 1
ATOM 932 N N . PHE A 1 117 ? 2.254 2.521 14.511 1.00 95.06 117 PHE A N 1
ATOM 933 C CA . PHE A 1 117 ? 2.164 1.070 14.560 1.00 95.06 117 PHE A CA 1
ATOM 934 C C . PHE A 1 117 ? 3.520 0.464 14.923 1.00 95.06 117 PHE A C 1
ATOM 936 O O . PHE A 1 117 ? 4.545 0.876 14.378 1.00 95.06 117 PHE A O 1
ATOM 943 N N . GLN A 1 118 ? 3.516 -0.524 15.817 1.00 94.50 118 GLN A N 1
ATOM 944 C CA . GLN A 1 118 ? 4.686 -1.355 16.096 1.00 94.50 118 GLN A CA 1
ATOM 945 C C . GLN A 1 118 ? 4.489 -2.713 15.425 1.00 94.50 118 GLN A C 1
ATOM 947 O O . GLN A 1 118 ? 3.423 -3.317 15.569 1.00 94.50 118 GLN A O 1
ATOM 952 N N . CYS A 1 119 ? 5.500 -3.188 14.697 1.00 95.38 119 CYS A N 1
ATOM 953 C CA . CYS A 1 119 ? 5.539 -4.581 14.273 1.00 95.38 119 CYS A CA 1
ATOM 954 C C . CYS A 1 119 ? 5.579 -5.457 15.535 1.00 95.38 119 CYS A C 1
ATOM 956 O O . CYS A 1 119 ? 6.431 -5.215 16.389 1.00 95.38 119 CYS A O 1
ATOM 958 N N . PRO A 1 120 ? 4.676 -6.436 15.694 1.00 95.12 120 PRO A N 1
ATOM 959 C CA . PRO A 1 120 ? 4.785 -7.395 16.781 1.00 95.12 120 PRO A CA 1
ATOM 960 C C . PRO A 1 120 ? 5.952 -8.352 16.501 1.00 95.12 120 PRO A C 1
ATOM 962 O O . PRO A 1 120 ? 6.207 -8.694 15.343 1.00 95.12 120 PRO A O 1
ATOM 965 N N . ASP A 1 121 ? 6.633 -8.793 17.558 1.00 91.75 121 ASP A N 1
ATOM 966 C CA . ASP A 1 121 ? 7.704 -9.792 17.456 1.00 91.75 121 ASP A CA 1
ATOM 967 C C . ASP A 1 121 ? 7.125 -11.149 17.013 1.00 91.75 121 ASP A C 1
ATOM 969 O O . ASP A 1 121 ? 7.581 -11.768 16.048 1.00 91.75 121 ASP A O 1
ATOM 973 N N . GLU A 1 122 ? 6.037 -11.565 17.668 1.00 94.06 122 GLU A N 1
ATOM 974 C CA . GLU A 1 122 ? 5.285 -12.782 17.361 1.00 94.06 122 GLU A CA 1
ATOM 975 C C . GLU A 1 122 ? 4.045 -12.475 16.508 1.00 94.06 122 GLU A C 1
ATOM 977 O O . GLU A 1 122 ? 3.222 -11.614 16.833 1.00 94.06 122 GLU A O 1
ATOM 982 N N . LEU A 1 123 ? 3.890 -13.212 15.406 1.00 95.38 123 LEU A N 1
ATOM 983 C CA . LEU A 1 123 ? 2.680 -13.192 14.584 1.00 95.38 123 LEU A CA 1
ATOM 984 C C . LEU A 1 123 ? 1.636 -14.185 15.128 1.00 95.38 123 LEU A C 1
ATOM 986 O O . LEU A 1 123 ? 2.006 -15.185 15.743 1.00 95.38 123 LEU A O 1
ATOM 990 N N . PRO A 1 124 ? 0.331 -13.951 14.893 1.00 94.00 124 PRO A N 1
ATOM 991 C CA . PRO A 1 124 ? -0.721 -14.865 15.335 1.00 94.00 124 PRO A CA 1
ATOM 992 C C . PRO A 1 124 ? -0.591 -16.235 14.653 1.00 94.00 124 PRO A C 1
ATOM 994 O O . PRO A 1 124 ? -0.083 -16.333 13.539 1.00 94.00 124 PRO A O 1
ATOM 997 N N . GLU A 1 125 ? -1.123 -17.286 15.285 1.00 91.62 125 GLU A N 1
ATOM 998 C CA . GLU A 1 125 ? -1.042 -18.687 14.823 1.00 91.62 125 GLU A CA 1
ATOM 999 C C . GLU A 1 125 ? -1.422 -18.871 13.341 1.00 91.62 125 GLU A C 1
ATOM 1001 O O . GLU A 1 125 ? -0.773 -19.623 12.615 1.00 91.62 125 GLU A O 1
ATOM 1006 N N . SER A 1 126 ? -2.412 -18.113 12.860 1.00 91.81 126 SER A N 1
ATOM 1007 C CA . SER A 1 126 ? -2.878 -18.080 11.466 1.00 91.81 126 SER A CA 1
ATOM 1008 C C . SER A 1 126 ? -1.833 -17.614 10.435 1.00 91.81 126 SER A C 1
ATOM 1010 O O . SER A 1 126 ? -2.057 -17.757 9.236 1.00 91.81 126 SER A O 1
ATOM 1012 N N . TRP A 1 127 ? -0.695 -17.079 10.886 1.00 94.12 127 TRP A N 1
ATOM 1013 C CA . TRP A 1 127 ? 0.456 -16.636 10.090 1.00 94.12 127 TRP A CA 1
ATOM 1014 C C . TRP A 1 127 ? 1.713 -17.509 10.300 1.00 94.12 127 TRP A C 1
ATOM 1016 O O . TRP A 1 127 ? 2.804 -17.110 9.893 1.00 94.12 127 TRP A O 1
ATOM 1026 N N . SER A 1 128 ? 1.574 -18.682 10.930 1.00 90.25 128 SER A N 1
ATOM 1027 C CA . SER A 1 128 ? 2.651 -19.666 11.157 1.00 90.25 128 SER A CA 1
ATOM 1028 C C . SER A 1 128 ? 3.173 -20.331 9.868 1.00 90.25 128 SER A C 1
ATOM 1030 O O . SER A 1 128 ? 2.581 -20.214 8.792 1.00 90.25 128 SER A O 1
ATOM 1032 N N . ASP A 1 129 ? 4.330 -21.008 9.931 1.00 84.88 129 ASP A N 1
ATOM 1033 C CA . ASP A 1 129 ? 4.926 -21.692 8.762 1.00 84.88 129 ASP A CA 1
ATOM 1034 C C . ASP A 1 129 ? 4.169 -22.958 8.396 1.00 84.88 129 ASP A C 1
ATOM 1036 O O . ASP A 1 129 ? 3.983 -23.235 7.214 1.00 84.88 129 ASP A O 1
ATOM 1040 N N . ASP A 1 130 ? 3.653 -23.657 9.402 1.00 85.94 130 ASP A N 1
ATOM 1041 C CA . ASP A 1 130 ? 2.899 -24.894 9.230 1.00 85.94 130 ASP A CA 1
ATOM 1042 C C . ASP A 1 130 ? 1.588 -24.672 8.453 1.00 85.94 130 ASP A C 1
ATOM 1044 O O . ASP A 1 130 ? 1.147 -25.552 7.711 1.00 85.94 130 ASP A O 1
ATOM 1048 N N . LEU A 1 131 ? 0.973 -23.487 8.584 1.00 86.06 131 LEU A N 1
ATOM 1049 C CA . LEU A 1 131 ? -0.283 -23.139 7.909 1.00 86.06 131 LEU A CA 1
ATOM 1050 C C . LEU A 1 131 ? -0.100 -22.437 6.555 1.00 86.06 131 LEU A C 1
ATOM 1052 O O . LEU A 1 131 ? -0.986 -22.531 5.704 1.00 86.06 131 LEU A O 1
ATOM 1056 N N . ALA A 1 132 ? 0.998 -21.714 6.334 1.00 89.38 132 ALA A N 1
ATOM 1057 C CA . ALA A 1 132 ? 1.232 -20.986 5.085 1.00 89.38 132 ALA A CA 1
ATOM 1058 C C . ALA A 1 132 ? 2.738 -20.873 4.772 1.00 89.38 132 ALA A C 1
ATOM 1060 O O . ALA A 1 132 ? 3.318 -19.788 4.895 1.00 89.38 132 ALA A O 1
ATOM 1061 N N . PRO A 1 133 ? 3.390 -21.968 4.344 1.00 91.56 133 PRO A N 1
ATOM 1062 C CA . PRO A 1 133 ? 4.840 -22.002 4.197 1.00 91.56 133 PRO A CA 1
ATOM 1063 C C . PRO A 1 133 ? 5.341 -21.024 3.127 1.00 91.56 133 PRO A C 1
ATOM 1065 O O . PRO A 1 133 ? 4.742 -20.868 2.057 1.00 91.56 133 PRO A O 1
ATOM 1068 N N . ILE A 1 134 ? 6.479 -20.396 3.421 1.00 93.31 134 ILE A N 1
ATOM 1069 C CA . ILE A 1 134 ? 7.327 -19.670 2.469 1.00 93.31 134 ILE A CA 1
ATOM 1070 C C . ILE A 1 134 ? 8.656 -20.426 2.427 1.00 93.31 134 ILE A C 1
ATOM 1072 O O . ILE A 1 134 ? 9.224 -20.720 3.476 1.00 93.31 134 ILE A O 1
ATOM 1076 N N . GLU A 1 135 ? 9.161 -20.764 1.239 1.00 87.31 135 GLU A N 1
ATOM 1077 C CA . GLU A 1 135 ? 10.434 -21.490 1.143 1.00 87.31 135 GLU A CA 1
ATOM 1078 C C . GLU A 1 135 ? 11.590 -20.559 1.573 1.00 87.31 135 GLU A C 1
ATOM 1080 O O . GLU A 1 135 ? 11.756 -19.485 0.981 1.00 87.31 135 GLU A O 1
ATOM 1085 N N . PRO A 1 136 ? 12.395 -20.914 2.592 1.00 85.75 136 PRO A N 1
ATOM 1086 C CA . PRO A 1 136 ? 13.516 -20.085 3.014 1.00 85.75 136 PRO A CA 1
ATOM 1087 C C . PRO A 1 136 ? 14.631 -20.115 1.962 1.00 85.75 136 PRO A C 1
ATOM 1089 O O . PRO A 1 136 ? 14.880 -21.135 1.321 1.00 85.75 136 PRO A O 1
ATOM 1092 N N . GLY A 1 137 ? 15.338 -18.999 1.809 1.00 81.06 137 GLY A N 1
ATOM 1093 C CA . GLY A 1 137 ? 16.487 -18.905 0.915 1.00 81.06 137 GLY A CA 1
ATOM 1094 C C . GLY A 1 137 ? 17.052 -17.491 0.861 1.00 81.06 137 GLY A C 1
ATOM 1095 O O . GLY A 1 137 ? 16.317 -16.521 1.031 1.00 81.06 137 GLY A O 1
ATOM 1096 N N . ILE A 1 138 ? 18.360 -17.392 0.628 1.00 80.88 138 ILE A N 1
ATOM 1097 C CA . ILE A 1 138 ? 19.075 -16.126 0.446 1.00 80.88 138 ILE A CA 1
ATOM 1098 C C . ILE A 1 138 ? 19.142 -15.851 -1.057 1.00 80.88 138 ILE A C 1
ATOM 1100 O O . ILE A 1 138 ? 19.707 -16.651 -1.804 1.00 80.88 138 ILE A O 1
ATOM 1104 N N . TYR A 1 139 ? 18.586 -14.724 -1.500 1.00 81.81 139 TYR A N 1
ATOM 1105 C CA . TYR A 1 139 ? 18.531 -14.346 -2.913 1.00 81.81 139 TYR A CA 1
ATOM 1106 C C . TYR A 1 139 ? 19.060 -12.925 -3.096 1.00 81.81 139 TYR A C 1
ATOM 1108 O O . TYR A 1 139 ? 18.552 -11.993 -2.482 1.00 81.81 139 TYR A O 1
ATOM 1116 N N . ARG A 1 140 ? 20.074 -12.751 -3.955 1.00 81.62 140 ARG A N 1
ATOM 1117 C CA . ARG A 1 140 ? 20.668 -11.429 -4.236 1.00 81.62 140 ARG A CA 1
ATOM 1118 C C . ARG A 1 140 ? 19.866 -10.611 -5.257 1.00 81.62 140 ARG A C 1
ATOM 1120 O O . ARG A 1 140 ? 19.969 -9.390 -5.246 1.00 81.62 140 ARG A O 1
ATOM 1127 N N . ASP A 1 141 ? 19.047 -11.259 -6.088 1.00 84.56 141 ASP A N 1
ATOM 1128 C CA . ASP A 1 141 ? 18.103 -10.608 -7.002 1.00 84.56 141 ASP A CA 1
ATOM 1129 C C . ASP A 1 141 ? 16.705 -11.243 -6.879 1.00 84.56 141 ASP A C 1
ATOM 1131 O O . ASP A 1 141 ? 16.521 -12.455 -7.020 1.00 84.56 141 ASP A O 1
ATOM 1135 N N . ALA A 1 142 ? 15.698 -10.407 -6.621 1.00 89.62 142 ALA A N 1
ATOM 1136 C CA . ALA A 1 142 ? 14.300 -10.818 -6.561 1.00 89.62 142 ALA A CA 1
ATOM 1137 C C . ALA A 1 142 ? 13.714 -11.155 -7.947 1.00 89.62 142 ALA A C 1
ATOM 1139 O O . ALA A 1 142 ? 12.757 -11.923 -8.024 1.00 89.62 142 ALA A O 1
ATOM 1140 N N . ARG A 1 143 ? 14.286 -10.640 -9.049 1.00 90.38 143 ARG A N 1
ATOM 1141 C CA . ARG A 1 143 ? 13.894 -11.018 -10.418 1.00 90.38 143 ARG A CA 1
ATOM 1142 C C . ARG A 1 143 ? 14.289 -12.457 -10.730 1.00 90.38 143 ARG A C 1
ATOM 1144 O O . ARG A 1 143 ? 13.448 -13.198 -11.223 1.00 90.38 143 ARG A O 1
ATOM 1151 N N . GLU A 1 144 ? 15.513 -12.861 -10.391 1.00 87.12 144 GLU A N 1
ATOM 1152 C CA . GLU A 1 144 ? 15.975 -14.251 -10.542 1.00 87.12 144 GLU A CA 1
ATOM 1153 C C . GLU A 1 144 ? 15.211 -15.213 -9.620 1.00 87.12 144 GLU A C 1
ATOM 1155 O O . GLU A 1 144 ? 14.862 -16.320 -10.025 1.00 87.12 144 GLU A O 1
ATOM 1160 N N . ARG A 1 145 ? 14.911 -14.782 -8.386 1.00 91.44 145 ARG A N 1
ATOM 1161 C CA . ARG A 1 145 ? 14.122 -15.562 -7.419 1.00 91.44 145 ARG A CA 1
ATOM 1162 C C . ARG A 1 145 ? 12.694 -15.833 -7.899 1.00 91.44 145 ARG A C 1
ATOM 1164 O O . ARG A 1 145 ? 12.184 -16.940 -7.707 1.00 91.44 145 ARG A O 1
ATOM 1171 N N . ASP A 1 146 ? 12.041 -14.811 -8.452 1.00 91.31 146 ASP A N 1
ATOM 1172 C CA . ASP A 1 146 ? 10.613 -14.854 -8.757 1.00 91.31 146 ASP A CA 1
ATOM 1173 C C . ASP A 1 146 ? 10.311 -15.259 -10.209 1.00 91.31 146 ASP A C 1
ATOM 1175 O O . ASP A 1 146 ? 9.293 -15.915 -10.414 1.00 91.31 146 ASP A O 1
ATOM 1179 N N . ASP A 1 147 ? 11.147 -14.906 -11.197 1.00 85.00 147 ASP A N 1
ATOM 1180 C CA . ASP A 1 147 ? 11.039 -15.193 -12.652 1.00 85.00 147 ASP A CA 1
ATOM 1181 C C . ASP A 1 147 ? 9.797 -14.593 -13.371 1.00 85.00 147 ASP A C 1
ATOM 1183 O O . ASP A 1 147 ? 9.883 -14.004 -14.447 1.00 85.00 147 ASP A O 1
ATOM 1187 N N . GLY A 1 148 ? 8.625 -14.629 -12.735 1.00 86.94 148 GLY A N 1
ATOM 1188 C CA . GLY A 1 148 ? 7.384 -13.997 -13.186 1.00 86.94 148 GLY A CA 1
ATOM 1189 C C . GLY A 1 148 ? 6.489 -13.556 -12.024 1.00 86.94 148 GLY A C 1
ATOM 1190 O O . GLY A 1 148 ? 6.755 -13.862 -10.859 1.00 86.94 148 GLY A O 1
ATOM 1191 N N . CYS A 1 149 ? 5.392 -12.856 -12.331 1.00 92.56 149 CYS A N 1
ATOM 1192 C CA . CYS A 1 149 ? 4.512 -12.232 -11.337 1.00 92.56 149 CYS A CA 1
ATOM 1193 C C . CYS A 1 149 ? 4.031 -13.217 -10.251 1.00 92.56 149 CYS A C 1
ATOM 1195 O O . CYS A 1 149 ? 3.303 -14.166 -10.555 1.00 92.56 149 CYS A O 1
ATOM 1197 N N . ARG A 1 150 ? 4.354 -12.961 -8.974 1.00 93.88 150 ARG A N 1
ATOM 1198 C CA . ARG A 1 150 ? 4.006 -13.854 -7.845 1.00 93.88 150 ARG A CA 1
ATOM 1199 C C . ARG A 1 150 ? 2.505 -13.994 -7.583 1.00 93.88 150 ARG A C 1
ATOM 1201 O O . ARG A 1 150 ? 2.078 -15.002 -7.026 1.00 93.88 150 ARG A O 1
ATOM 1208 N N . ILE A 1 151 ? 1.689 -13.039 -8.035 1.00 92.81 151 ILE A N 1
ATOM 1209 C CA . ILE A 1 151 ? 0.223 -13.133 -7.949 1.00 92.81 151 ILE A CA 1
ATOM 1210 C C . ILE A 1 151 ? -0.364 -13.908 -9.132 1.00 92.81 151 ILE A C 1
ATOM 1212 O O . ILE A 1 151 ? -1.155 -14.824 -8.938 1.00 92.81 151 ILE A O 1
ATOM 1216 N N . THR A 1 152 ? -0.005 -13.544 -10.365 1.00 88.25 152 THR A N 1
ATOM 1217 C CA . THR A 1 152 ? -0.724 -14.010 -11.566 1.00 88.25 152 THR A CA 1
ATOM 1218 C C . THR A 1 152 ? -0.015 -15.118 -12.342 1.00 88.25 152 THR A C 1
ATOM 1220 O O . THR A 1 152 ? -0.609 -15.676 -13.259 1.00 88.25 152 THR A O 1
ATOM 1223 N N . GLY A 1 153 ? 1.249 -15.425 -12.028 1.00 86.38 153 GLY A N 1
ATOM 1224 C CA . GLY A 1 153 ? 2.102 -16.306 -12.839 1.00 86.38 153 GLY A CA 1
ATOM 1225 C C . GLY A 1 153 ? 2.472 -15.727 -14.214 1.00 86.38 153 GLY A C 1
ATOM 1226 O O . GLY A 1 153 ? 2.972 -16.443 -15.072 1.00 86.38 153 GLY A O 1
ATOM 1227 N N . SER A 1 154 ? 2.186 -14.443 -14.451 1.00 84.25 154 SER A N 1
ATOM 1228 C CA . SER A 1 154 ? 2.399 -13.771 -15.735 1.00 84.25 154 SER A CA 1
ATOM 1229 C C . SER A 1 154 ? 3.850 -13.335 -15.942 1.00 84.25 154 SER A C 1
ATOM 1231 O O . SER A 1 154 ? 4.418 -12.673 -15.074 1.00 84.25 154 SER A O 1
ATOM 1233 N N . PHE A 1 155 ? 4.367 -13.582 -17.149 1.00 81.00 155 PHE A N 1
ATOM 1234 C CA . PHE A 1 155 ? 5.642 -13.057 -17.665 1.00 81.00 155 PHE A CA 1
ATOM 1235 C C . PHE A 1 155 ? 5.483 -11.796 -18.544 1.00 81.00 155 PHE A C 1
ATOM 1237 O O . PHE A 1 155 ? 6.470 -11.228 -18.999 1.00 81.00 155 PHE A O 1
ATOM 1244 N N . LEU A 1 156 ? 4.244 -11.330 -18.782 1.00 79.62 156 LEU A N 1
ATOM 1245 C CA . LEU A 1 156 ? 3.982 -9.968 -19.292 1.00 79.62 156 LEU A CA 1
ATOM 1246 C C . LEU A 1 156 ? 4.621 -8.922 -18.355 1.00 79.62 156 LEU A C 1
ATOM 1248 O O . LEU A 1 156 ? 4.748 -9.244 -17.174 1.00 79.62 156 LEU A O 1
ATOM 1252 N N . PRO A 1 157 ? 4.955 -7.700 -18.826 1.00 84.50 157 PRO A N 1
ATOM 1253 C CA . PRO A 1 157 ? 5.793 -6.730 -18.116 1.00 84.50 157 PRO A CA 1
ATOM 1254 C C . PRO A 1 157 ? 5.624 -6.698 -16.591 1.00 84.50 157 PRO A C 1
ATOM 1256 O O . PRO A 1 157 ? 4.522 -6.504 -16.066 1.00 84.50 157 PRO A O 1
ATOM 1259 N N . THR A 1 158 ? 6.743 -6.940 -15.899 1.00 88.75 158 THR A N 1
ATOM 1260 C CA . THR A 1 158 ? 6.816 -7.068 -14.442 1.00 88.75 158 THR A CA 1
ATOM 1261 C C . THR A 1 158 ? 7.848 -6.137 -13.805 1.00 88.75 158 THR A C 1
ATOM 1263 O O . THR A 1 158 ? 8.975 -5.947 -14.281 1.00 88.75 158 THR A O 1
ATOM 1266 N N . GLU A 1 159 ? 7.465 -5.607 -12.653 1.00 93.69 159 GLU A N 1
ATOM 1267 C CA . GLU A 1 159 ? 8.207 -4.655 -11.840 1.00 93.69 159 GLU A CA 1
ATOM 1268 C C . GLU A 1 159 ? 8.483 -5.238 -10.454 1.00 93.69 159 GLU A C 1
ATOM 1270 O O . GLU A 1 159 ? 7.716 -6.055 -9.937 1.00 93.69 159 GLU A O 1
ATOM 1275 N N . LEU A 1 160 ? 9.589 -4.806 -9.847 1.00 94.50 160 LEU A N 1
ATOM 1276 C CA . LEU A 1 160 ? 9.888 -5.107 -8.453 1.00 94.50 160 LEU A CA 1
ATOM 1277 C C . LEU A 1 160 ? 9.026 -4.211 -7.563 1.00 94.50 160 LEU A C 1
ATOM 1279 O O . LEU A 1 160 ? 9.284 -3.014 -7.435 1.00 94.50 160 LEU A O 1
ATOM 1283 N N . ALA A 1 161 ? 8.003 -4.806 -6.960 1.00 95.69 161 ALA A N 1
ATOM 1284 C CA . ALA A 1 161 ? 7.126 -4.145 -6.013 1.00 95.69 161 ALA A CA 1
ATOM 1285 C C . ALA A 1 161 ? 7.677 -4.301 -4.598 1.00 95.69 161 ALA A C 1
ATOM 1287 O O . ALA A 1 161 ? 7.915 -5.422 -4.144 1.00 95.69 161 ALA A O 1
ATOM 1288 N N . HIS A 1 162 ? 7.840 -3.192 -3.879 1.00 95.44 162 HIS A N 1
ATOM 1289 C CA . HIS A 1 162 ? 8.198 -3.246 -2.465 1.00 95.44 162 HIS A CA 1
ATOM 1290 C C . HIS A 1 162 ? 7.001 -3.751 -1.641 1.00 95.44 162 HIS A C 1
ATOM 1292 O O . HIS A 1 162 ? 5.850 -3.353 -1.857 1.00 95.44 162 HIS A O 1
ATOM 1298 N N . ILE A 1 163 ? 7.258 -4.635 -0.679 1.00 97.12 163 ILE A N 1
ATOM 1299 C CA . ILE A 1 163 ? 6.229 -5.166 0.217 1.00 97.12 163 ILE A CA 1
ATOM 1300 C C . ILE A 1 163 ? 5.893 -4.088 1.243 1.00 97.12 163 ILE A C 1
ATOM 1302 O O . ILE A 1 163 ? 4.758 -3.616 1.275 1.00 97.12 163 ILE A O 1
ATOM 1306 N N . ILE A 1 164 ? 6.888 -3.628 2.004 1.00 95.81 164 ILE A N 1
ATOM 1307 C CA . ILE A 1 164 ? 6.831 -2.383 2.774 1.00 95.81 164 ILE A CA 1
ATOM 1308 C C . ILE A 1 164 ? 7.389 -1.265 1.874 1.00 95.81 164 ILE A C 1
ATOM 1310 O O . ILE A 1 164 ? 8.575 -1.309 1.538 1.00 95.81 164 ILE A O 1
ATOM 1314 N N . PRO A 1 165 ? 6.579 -0.270 1.454 1.00 94.19 165 PRO A N 1
ATOM 1315 C CA . PRO A 1 165 ? 7.023 0.770 0.525 1.00 94.19 165 PRO A CA 1
ATOM 1316 C C . PRO A 1 165 ? 8.220 1.570 1.047 1.00 94.19 165 PRO A C 1
ATOM 1318 O O . PRO A 1 165 ? 8.251 1.936 2.219 1.00 94.19 165 PRO A O 1
ATOM 1321 N N . GLN A 1 166 ? 9.152 1.947 0.166 1.00 89.69 166 GLN A N 1
ATOM 1322 C CA . GLN A 1 166 ? 10.360 2.706 0.533 1.00 89.69 166 GLN A CA 1
ATOM 1323 C C . GLN A 1 166 ? 10.058 4.064 1.212 1.00 89.69 166 GLN A C 1
ATOM 1325 O O . GLN A 1 166 ? 10.853 4.565 2.001 1.00 89.69 166 GLN A O 1
ATOM 1330 N N . ALA A 1 167 ? 8.876 4.649 0.983 1.00 89.75 167 ALA A N 1
ATOM 1331 C CA . ALA A 1 167 ? 8.407 5.831 1.719 1.00 89.75 167 ALA A CA 1
ATOM 1332 C C . ALA A 1 167 ? 8.299 5.610 3.247 1.00 89.75 167 ALA A C 1
ATOM 1334 O O . ALA A 1 167 ? 8.209 6.573 4.001 1.00 89.75 167 ALA A O 1
ATOM 1335 N N . GLN A 1 168 ? 8.321 4.353 3.702 1.00 93.56 168 GLN A N 1
ATOM 1336 C CA . GLN A 1 168 ? 8.279 3.937 5.102 1.00 93.56 168 GLN A CA 1
ATOM 1337 C C . GLN A 1 168 ? 9.668 3.602 5.681 1.00 93.56 168 GLN A C 1
ATOM 1339 O O . GLN A 1 168 ? 9.732 3.008 6.756 1.00 93.56 168 GLN A O 1
ATOM 1344 N N . SER A 1 169 ? 10.785 3.990 5.040 1.00 91.06 169 SER A N 1
ATOM 1345 C CA . SER A 1 169 ? 12.143 3.716 5.562 1.00 91.06 169 SER A CA 1
ATOM 1346 C C . SER A 1 169 ? 12.357 4.203 7.007 1.00 91.06 169 SER A C 1
ATOM 1348 O O . SER A 1 169 ? 13.014 3.520 7.784 1.00 91.06 169 SER A O 1
ATOM 1350 N N . GLU A 1 170 ? 11.766 5.328 7.430 1.00 89.88 170 GLU A N 1
ATOM 1351 C CA . GLU A 1 170 ? 11.826 5.750 8.842 1.00 89.88 170 GLU A CA 1
ATOM 1352 C C . GLU A 1 170 ? 11.122 4.774 9.797 1.00 89.88 170 GLU A C 1
ATOM 1354 O O . GLU A 1 170 ? 11.613 4.513 10.896 1.00 89.88 170 GLU A O 1
ATOM 1359 N N . TRP A 1 171 ? 9.950 4.269 9.407 1.00 92.75 171 TRP A N 1
ATOM 1360 C CA . TRP A 1 171 ? 9.184 3.302 10.192 1.00 92.75 171 TRP A CA 1
ATOM 1361 C C . TRP A 1 171 ? 9.891 1.938 10.222 1.00 92.75 171 TRP A C 1
ATOM 1363 O O . TRP A 1 171 ? 9.972 1.315 11.281 1.00 92.75 171 TRP A O 1
ATOM 1373 N N . TRP A 1 172 ? 10.479 1.533 9.092 1.00 93.75 172 TRP A N 1
ATOM 1374 C CA . TRP A 1 172 ? 11.308 0.334 8.941 1.00 93.75 172 TRP A CA 1
ATOM 1375 C C . TRP A 1 172 ? 12.475 0.323 9.935 1.00 93.75 172 TRP A C 1
ATOM 1377 O O . TRP A 1 172 ? 12.644 -0.659 10.655 1.00 93.75 172 TRP A O 1
ATOM 1387 N N . GLN A 1 173 ? 13.227 1.429 10.043 1.00 90.81 173 GLN A N 1
ATOM 1388 C CA . GLN A 1 173 ? 14.321 1.546 11.018 1.00 90.81 173 GLN A CA 1
ATOM 1389 C C . GLN A 1 173 ? 13.814 1.489 12.466 1.00 90.81 173 GLN A C 1
ATOM 1391 O O . GLN A 1 173 ? 14.378 0.773 13.285 1.00 90.81 173 GLN A O 1
ATOM 1396 N N . LYS A 1 174 ? 12.724 2.201 12.793 1.00 89.31 174 LYS A N 1
ATOM 1397 C CA . LYS A 1 174 ? 12.154 2.234 14.159 1.00 89.31 174 LYS A CA 1
ATOM 1398 C C . LYS A 1 174 ? 11.655 0.867 14.639 1.00 89.31 174 LYS A C 1
ATOM 1400 O O . LYS A 1 174 ? 11.671 0.616 15.838 1.00 89.31 174 LYS A O 1
ATOM 1405 N N . ASN A 1 175 ? 11.225 0.007 13.716 1.00 92.00 175 ASN A N 1
ATOM 1406 C CA . ASN A 1 175 ? 10.756 -1.354 13.993 1.00 92.00 175 ASN A CA 1
ATOM 1407 C C . ASN A 1 175 ? 11.827 -2.425 13.738 1.00 92.00 175 ASN A C 1
ATOM 1409 O O . ASN A 1 175 ? 11.512 -3.609 13.747 1.00 92.00 175 ASN A O 1
ATOM 1413 N N . LEU A 1 176 ? 13.080 -2.012 13.498 1.00 92.25 176 LEU A N 1
ATOM 1414 C CA . LEU A 1 176 ? 14.225 -2.892 13.251 1.00 92.25 176 LEU A CA 1
ATOM 1415 C C . LEU A 1 176 ? 13.967 -3.925 12.139 1.00 92.25 176 LEU A C 1
ATOM 1417 O O . LEU A 1 176 ? 14.495 -5.027 12.188 1.00 92.25 176 LEU A O 1
ATOM 1421 N N . MET A 1 177 ? 13.166 -3.585 11.121 1.00 93.50 177 MET A N 1
ATOM 1422 C CA . MET A 1 177 ? 12.622 -4.564 10.162 1.00 93.50 177 MET A CA 1
ATOM 1423 C C . MET A 1 177 ? 13.688 -5.337 9.364 1.00 93.50 177 MET A C 1
ATOM 1425 O O . MET A 1 177 ? 13.400 -6.402 8.820 1.00 93.50 177 MET A O 1
ATOM 1429 N N . TYR A 1 178 ? 14.925 -4.835 9.333 1.00 91.38 178 TYR A N 1
ATOM 1430 C CA . TYR A 1 178 ? 16.091 -5.526 8.786 1.00 91.38 178 TYR A CA 1
ATOM 1431 C C . TYR A 1 178 ? 16.426 -6.847 9.510 1.00 91.38 178 TYR A C 1
ATOM 1433 O O . TYR A 1 178 ? 17.077 -7.703 8.921 1.00 91.38 178 TYR A O 1
ATOM 1441 N N . THR A 1 179 ? 15.969 -7.071 10.748 1.00 92.00 179 THR A N 1
ATOM 1442 C CA . THR A 1 179 ? 16.156 -8.351 11.465 1.00 92.00 179 THR A CA 1
ATOM 1443 C C . THR A 1 179 ? 15.392 -9.515 10.828 1.00 92.00 179 THR A C 1
ATOM 1445 O O . THR A 1 179 ? 15.726 -10.670 11.074 1.00 92.00 179 THR A O 1
ATOM 1448 N N . TYR A 1 180 ? 14.395 -9.218 9.988 1.00 91.50 180 TYR A N 1
ATOM 1449 C CA . TYR A 1 180 ? 13.610 -10.198 9.235 1.00 91.50 180 TYR A CA 1
ATOM 1450 C C . TYR A 1 180 ? 14.137 -10.441 7.805 1.00 91.50 180 TYR A C 1
ATOM 1452 O O . TYR A 1 180 ? 13.505 -11.166 7.037 1.00 91.50 180 TYR A O 1
ATOM 1460 N N . VAL A 1 181 ? 15.263 -9.823 7.433 1.00 90.06 181 VAL A N 1
ATOM 1461 C CA . VAL A 1 181 ? 15.993 -10.059 6.173 1.00 90.06 181 VAL A CA 1
ATOM 1462 C C . VAL A 1 181 ? 16.902 -11.277 6.360 1.00 90.06 181 VAL A C 1
ATOM 1464 O O . VAL A 1 181 ? 17.474 -11.463 7.432 1.00 90.06 181 VAL A O 1
ATOM 1467 N N . ALA A 1 182 ? 17.071 -12.111 5.331 1.00 84.06 182 ALA A N 1
ATOM 1468 C CA . ALA A 1 182 ? 17.853 -13.346 5.436 1.00 84.06 182 ALA A CA 1
ATOM 1469 C C . ALA A 1 182 ? 19.361 -13.114 5.682 1.00 84.06 182 ALA A C 1
ATOM 1471 O O . ALA A 1 182 ? 20.056 -14.028 6.124 1.00 84.06 182 ALA A O 1
ATOM 1472 N N . ASN A 1 183 ? 19.864 -11.905 5.408 1.00 77.25 183 ASN A N 1
ATOM 1473 C CA . ASN A 1 183 ? 21.223 -11.473 5.729 1.00 77.25 183 ASN A CA 1
ATOM 1474 C C . ASN A 1 183 ? 21.246 -10.025 6.278 1.00 77.25 183 ASN A C 1
ATOM 1476 O O . ASN A 1 183 ? 21.458 -9.085 5.507 1.00 77.25 183 ASN A O 1
ATOM 1480 N N . PRO A 1 184 ? 21.021 -9.823 7.593 1.00 71.12 184 PRO A N 1
ATOM 1481 C CA . PRO A 1 184 ? 20.930 -8.488 8.196 1.00 71.12 184 PRO A CA 1
ATOM 1482 C C . PRO A 1 184 ? 22.216 -7.654 8.090 1.00 71.12 184 PRO A C 1
ATOM 1484 O O . PRO A 1 184 ? 22.149 -6.427 8.087 1.00 71.12 184 PRO A O 1
ATOM 1487 N N . ASP A 1 185 ? 23.379 -8.305 7.983 1.00 67.94 185 ASP A N 1
ATOM 1488 C CA . ASP A 1 185 ? 24.691 -7.645 7.981 1.00 67.94 185 ASP A CA 1
ATOM 1489 C C . ASP A 1 185 ? 25.028 -6.951 6.643 1.00 67.94 185 ASP A C 1
ATOM 1491 O O . ASP A 1 185 ? 25.883 -6.066 6.607 1.00 67.94 185 ASP A O 1
ATOM 1495 N N . GLU A 1 186 ? 24.374 -7.331 5.533 1.00 65.44 186 GLU A N 1
ATOM 1496 C CA . GLU A 1 186 ? 24.627 -6.749 4.201 1.00 65.44 186 GLU A CA 1
ATOM 1497 C C . GLU A 1 186 ? 23.810 -5.468 3.926 1.00 65.44 186 GLU A C 1
ATOM 1499 O O . GLU A 1 186 ? 24.268 -4.618 3.160 1.00 65.44 186 GLU A O 1
ATOM 1504 N N . SER A 1 187 ? 22.618 -5.292 4.520 1.00 64.00 187 SER A N 1
ATOM 1505 C CA . SER A 1 187 ? 21.811 -4.072 4.339 1.00 64.00 187 SER A CA 1
ATOM 1506 C C . SER A 1 187 ? 20.773 -3.849 5.441 1.00 64.00 187 SER A C 1
ATOM 1508 O O . SER A 1 187 ? 19.887 -4.671 5.664 1.00 64.00 187 SER A O 1
ATOM 1510 N N . PHE A 1 188 ? 20.811 -2.657 6.041 1.00 77.25 188 PHE A N 1
ATOM 1511 C CA . PHE A 1 188 ? 19.792 -2.178 6.980 1.00 77.25 188 PHE A CA 1
ATOM 1512 C C . PHE A 1 188 ? 18.619 -1.451 6.291 1.00 77.25 188 PHE A C 1
ATOM 1514 O O . PHE A 1 188 ? 17.619 -1.158 6.949 1.00 77.25 188 PHE A O 1
ATOM 1521 N N . ASP A 1 189 ? 18.721 -1.110 4.999 1.00 81.38 189 ASP A N 1
ATOM 1522 C CA . ASP A 1 189 ? 17.704 -0.327 4.276 1.00 81.38 189 ASP A CA 1
ATOM 1523 C C . ASP A 1 189 ? 16.537 -1.200 3.778 1.00 81.38 189 ASP A C 1
ATOM 1525 O O . ASP A 1 189 ? 16.684 -2.383 3.474 1.00 81.38 189 ASP A O 1
ATOM 1529 N N . ALA A 1 190 ? 15.369 -0.577 3.609 1.00 85.44 190 ALA A N 1
ATOM 1530 C CA . ALA A 1 190 ? 14.178 -1.188 3.020 1.00 85.44 190 ALA A CA 1
ATOM 1531 C C . ALA A 1 190 ? 14.369 -1.579 1.537 1.00 85.44 190 ALA A C 1
ATOM 1533 O O . ALA A 1 190 ? 13.539 -2.299 0.978 1.00 85.44 190 ALA A O 1
ATOM 1534 N N . LYS A 1 191 ? 15.453 -1.121 0.894 1.00 87.06 191 LYS A N 1
ATOM 1535 C CA . LYS A 1 191 ? 15.907 -1.551 -0.436 1.00 87.06 191 LYS A CA 1
ATOM 1536 C C . LYS A 1 191 ? 16.691 -2.867 -0.353 1.00 87.06 191 LYS A C 1
ATOM 1538 O O . LYS A 1 191 ? 17.907 -2.891 -0.541 1.00 87.06 191 LYS A O 1
ATOM 1543 N N . CYS A 1 192 ? 15.994 -3.964 -0.084 1.00 87.44 192 CYS A N 1
ATOM 1544 C CA . CYS A 1 192 ? 16.552 -5.319 -0.118 1.00 87.44 192 CYS A CA 1
ATOM 1545 C C . CYS A 1 192 ? 15.661 -6.263 -0.952 1.00 87.44 192 CYS A C 1
ATOM 1547 O O . CYS A 1 192 ? 14.444 -6.053 -1.001 1.00 87.44 192 CYS A O 1
ATOM 1549 N N . PRO A 1 193 ? 16.225 -7.309 -1.594 1.00 88.75 193 PRO A N 1
ATOM 1550 C CA . PRO A 1 193 ? 15.448 -8.301 -2.347 1.00 88.75 193 PRO A CA 1
ATOM 1551 C C . PRO A 1 193 ? 14.330 -8.946 -1.513 1.00 88.75 193 PRO A C 1
ATOM 1553 O O . PRO A 1 193 ? 13.224 -9.160 -2.014 1.00 88.75 193 PRO A O 1
ATOM 1556 N N . ASP A 1 194 ? 14.587 -9.183 -0.228 1.00 91.81 194 ASP A N 1
ATOM 1557 C CA . ASP A 1 194 ? 13.673 -9.753 0.767 1.00 91.81 194 ASP A CA 1
ATOM 1558 C C . ASP A 1 194 ? 12.411 -8.899 0.991 1.00 91.81 194 ASP A C 1
ATOM 1560 O O . ASP A 1 194 ? 11.341 -9.440 1.266 1.00 91.81 194 ASP A O 1
ATOM 1564 N N . ASN A 1 195 ? 12.505 -7.571 0.835 1.00 94.31 195 ASN A N 1
ATOM 1565 C CA . ASN A 1 195 ? 11.372 -6.637 0.907 1.00 94.31 195 ASN A CA 1
ATOM 1566 C C . ASN A 1 195 ? 10.746 -6.353 -0.474 1.00 94.31 195 ASN A C 1
ATOM 1568 O O . ASN A 1 195 ? 9.949 -5.427 -0.621 1.00 94.31 195 ASN A O 1
ATOM 1572 N N . THR A 1 196 ? 11.071 -7.128 -1.510 1.00 94.50 196 THR A N 1
ATOM 1573 C CA . THR A 1 196 ? 10.477 -6.967 -2.847 1.00 94.50 196 THR A CA 1
ATOM 1574 C C . THR A 1 196 ? 9.887 -8.267 -3.369 1.00 94.50 196 THR A C 1
ATOM 1576 O O . THR A 1 196 ? 10.373 -9.350 -3.056 1.00 94.50 196 THR A O 1
ATOM 1579 N N . ILE A 1 197 ? 8.844 -8.166 -4.193 1.00 96.00 197 ILE A N 1
ATOM 1580 C CA . ILE A 1 197 ? 8.316 -9.265 -5.010 1.00 96.00 197 ILE A CA 1
ATOM 1581 C C . ILE A 1 197 ? 8.048 -8.785 -6.432 1.00 96.00 197 ILE A C 1
ATOM 1583 O O . ILE A 1 197 ? 7.656 -7.641 -6.661 1.00 96.00 197 ILE A O 1
ATOM 1587 N N . LEU A 1 198 ? 8.224 -9.675 -7.400 1.00 95.56 198 LEU A N 1
ATOM 1588 C CA . LEU A 1 198 ? 7.956 -9.390 -8.801 1.00 95.56 198 LEU A CA 1
ATOM 1589 C C . LEU A 1 198 ? 6.441 -9.414 -9.064 1.00 95.56 198 LEU A C 1
ATOM 1591 O O . LEU A 1 198 ? 5.786 -10.446 -8.884 1.00 95.56 198 LEU A O 1
ATOM 1595 N N . LEU A 1 199 ? 5.875 -8.288 -9.508 1.00 95.12 199 LEU A N 1
ATOM 1596 C CA . LEU A 1 199 ? 4.453 -8.124 -9.838 1.00 95.12 199 LEU A CA 1
ATOM 1597 C C . LEU A 1 199 ? 4.271 -7.605 -11.269 1.00 95.12 199 LEU A C 1
ATOM 1599 O O . LEU A 1 199 ? 5.114 -6.885 -11.789 1.00 95.12 199 LEU A O 1
ATOM 1603 N N . ARG A 1 200 ? 3.145 -7.932 -11.914 1.00 92.25 200 ARG A N 1
ATOM 1604 C CA . ARG A 1 200 ? 2.727 -7.291 -13.178 1.00 92.25 200 ARG A CA 1
ATOM 1605 C C . ARG A 1 200 ? 2.393 -5.813 -12.907 1.00 92.25 200 ARG A C 1
ATOM 1607 O O . ARG A 1 200 ? 1.834 -5.526 -11.850 1.00 92.25 200 ARG A O 1
ATOM 1614 N N . CYS A 1 201 ? 2.722 -4.894 -13.819 1.00 89.62 201 CYS A N 1
ATOM 1615 C CA . CYS A 1 201 ? 2.650 -3.436 -13.581 1.00 89.62 201 CYS A CA 1
ATOM 1616 C C . CYS A 1 201 ? 1.282 -2.939 -13.050 1.00 89.62 201 CYS A C 1
ATOM 1618 O O . CYS A 1 201 ? 1.206 -2.100 -12.154 1.00 89.62 201 CYS A O 1
ATOM 1620 N N . ASP A 1 202 ? 0.177 -3.495 -13.550 1.00 87.44 202 ASP A N 1
ATOM 1621 C CA . ASP A 1 202 ? -1.183 -3.198 -13.079 1.00 87.44 202 ASP A CA 1
ATOM 1622 C C . ASP A 1 202 ? -1.429 -3.682 -11.638 1.00 87.44 202 ASP A C 1
ATOM 1624 O O . ASP A 1 202 ? -1.972 -2.948 -10.809 1.00 87.44 202 ASP A O 1
ATOM 1628 N N . MET A 1 203 ? -0.976 -4.895 -11.308 1.00 90.31 203 MET A N 1
ATOM 1629 C CA . MET A 1 203 ? -1.038 -5.449 -9.955 1.00 90.31 203 MET A CA 1
ATOM 1630 C C . MET A 1 203 ? -0.171 -4.648 -8.982 1.00 90.31 203 MET A C 1
ATOM 1632 O O . MET A 1 203 ? -0.602 -4.419 -7.855 1.00 90.31 203 MET A O 1
ATOM 1636 N N . HIS A 1 204 ? 1.005 -4.183 -9.418 1.00 94.12 204 HIS A N 1
ATOM 1637 C CA . HIS A 1 204 ? 1.878 -3.298 -8.644 1.00 94.12 204 HIS A CA 1
ATOM 1638 C C . HIS A 1 204 ? 1.174 -1.972 -8.322 1.00 94.12 204 HIS A C 1
ATOM 1640 O O . HIS A 1 204 ? 1.067 -1.595 -7.155 1.00 94.12 204 HIS A O 1
ATOM 1646 N N . LYS A 1 205 ? 0.561 -1.320 -9.319 1.00 90.38 205 LYS A N 1
ATOM 1647 C CA . LYS A 1 205 ? -0.207 -0.087 -9.092 1.00 90.38 205 LYS A CA 1
ATOM 1648 C C . LYS A 1 205 ? -1.364 -0.285 -8.103 1.00 90.38 205 LYS A C 1
ATOM 1650 O O . LYS A 1 205 ? -1.602 0.575 -7.252 1.00 90.38 205 LYS A O 1
ATOM 1655 N N . MET A 1 206 ? -2.078 -1.410 -8.197 1.00 90.38 206 MET A N 1
ATOM 1656 C CA . MET A 1 206 ? -3.193 -1.739 -7.297 1.00 90.38 206 MET A CA 1
ATOM 1657 C C . MET A 1 206 ? -2.743 -2.130 -5.878 1.00 90.38 206 MET A C 1
ATOM 1659 O O . MET A 1 206 ? -3.480 -1.877 -4.919 1.00 90.38 206 MET A O 1
ATOM 1663 N N . TRP A 1 207 ? -1.547 -2.708 -5.739 1.00 92.62 207 TRP A N 1
ATOM 1664 C CA . TRP A 1 207 ? -0.881 -2.985 -4.463 1.00 92.62 207 TRP A CA 1
ATOM 1665 C C . TRP A 1 207 ? -0.557 -1.683 -3.725 1.00 92.62 207 TRP A C 1
ATOM 1667 O O . TRP A 1 207 ? -0.964 -1.493 -2.577 1.00 92.62 207 TRP A O 1
ATOM 1677 N N . ASP A 1 208 ? 0.075 -0.736 -4.417 1.00 91.88 208 ASP A N 1
ATOM 1678 C CA . ASP A 1 208 ? 0.443 0.573 -3.867 1.00 91.88 208 ASP A CA 1
ATOM 1679 C C . ASP A 1 208 ? -0.763 1.430 -3.482 1.00 91.88 208 ASP A C 1
ATOM 1681 O O . ASP A 1 208 ? -0.761 2.045 -2.415 1.00 91.88 208 ASP A O 1
ATOM 1685 N N . ASP A 1 209 ? -1.853 1.356 -4.249 1.00 89.94 209 ASP A N 1
ATOM 1686 C CA . ASP A 1 209 ? -3.140 1.970 -3.892 1.00 89.94 209 ASP A CA 1
ATOM 1687 C C . ASP A 1 209 ? -3.854 1.285 -2.703 1.00 89.94 209 ASP A C 1
ATOM 1689 O O . ASP A 1 209 ? -4.963 1.679 -2.334 1.00 89.94 209 ASP A O 1
ATOM 1693 N N . ASN A 1 210 ? -3.252 0.263 -2.080 1.00 92.56 210 ASN A N 1
ATOM 1694 C CA . ASN A 1 210 ? -3.816 -0.516 -0.972 1.00 92.56 210 ASN A CA 1
ATOM 1695 C C . ASN A 1 210 ? -5.183 -1.147 -1.314 1.00 92.56 210 ASN A C 1
ATOM 1697 O O . ASN A 1 210 ? -6.063 -1.264 -0.447 1.00 92.56 210 ASN A O 1
ATOM 1701 N N . ARG A 1 211 ? -5.404 -1.530 -2.582 1.00 91.12 211 ARG A N 1
ATOM 1702 C CA . ARG A 1 211 ? -6.692 -2.088 -3.039 1.00 91.12 211 ARG A CA 1
ATOM 1703 C C . ARG A 1 211 ? -6.911 -3.526 -2.581 1.00 91.12 211 ARG A C 1
ATOM 1705 O O . ARG A 1 211 ? -8.053 -3.915 -2.343 1.00 91.12 211 ARG A O 1
ATOM 1712 N N . PHE A 1 212 ? -5.838 -4.287 -2.403 1.00 94.00 212 PHE A N 1
ATOM 1713 C CA . PHE A 1 212 ? -5.845 -5.648 -1.873 1.00 94.00 212 PHE A CA 1
ATOM 1714 C C . PHE A 1 212 ? -4.628 -5.875 -0.960 1.00 94.00 212 PHE A C 1
ATOM 1716 O O . PHE A 1 212 ? -3.708 -5.059 -0.942 1.00 94.00 212 PHE A O 1
ATOM 1723 N N . ALA A 1 213 ? -4.633 -6.970 -0.203 1.00 96.12 213 ALA A N 1
ATOM 1724 C CA . ALA A 1 213 ? -3.494 -7.462 0.576 1.00 96.12 213 ALA A CA 1
ATOM 1725 C C . ALA A 1 213 ? -3.188 -8.929 0.223 1.00 96.12 213 ALA A C 1
ATOM 1727 O O . ALA A 1 213 ? -4.035 -9.616 -0.347 1.00 96.12 213 ALA A O 1
ATOM 1728 N N . ILE A 1 214 ? -1.986 -9.402 0.562 1.00 97.25 214 ILE A N 1
ATOM 1729 C CA . ILE A 1 214 ? -1.599 -10.819 0.515 1.00 97.25 214 ILE A CA 1
ATOM 1730 C C . ILE A 1 214 ? -1.688 -11.347 1.946 1.00 97.25 214 ILE A C 1
ATOM 1732 O O . ILE A 1 214 ? -1.080 -10.767 2.843 1.00 97.25 214 ILE A O 1
ATOM 1736 N N . LEU A 1 215 ? -2.474 -12.402 2.157 1.00 96.12 215 LEU A N 1
ATOM 1737 C CA . LEU A 1 215 ? -2.800 -12.953 3.473 1.00 96.12 215 LEU A CA 1
ATOM 1738 C C . LEU A 1 215 ? -2.698 -14.484 3.463 1.00 96.12 215 LEU A C 1
ATOM 1740 O O . LEU A 1 215 ? -3.035 -15.098 2.444 1.00 96.12 215 LEU A O 1
ATOM 1744 N N . PRO A 1 216 ? -2.324 -15.112 4.588 1.00 94.94 216 PRO A N 1
ATOM 1745 C CA . PRO A 1 216 ? -2.533 -16.536 4.776 1.00 94.94 216 PRO A CA 1
ATOM 1746 C C . PRO A 1 216 ? -4.035 -16.824 4.954 1.00 94.94 216 PRO A C 1
ATOM 1748 O O . PRO A 1 216 ? -4.745 -16.110 5.666 1.00 94.94 216 PRO A O 1
ATOM 1751 N N . LYS A 1 217 ? -4.523 -17.859 4.270 1.00 91.50 217 LYS A N 1
ATOM 1752 C CA . LYS A 1 217 ? -5.856 -18.467 4.428 1.00 91.50 217 LYS A CA 1
ATOM 1753 C C . LYS A 1 217 ? -5.747 -19.954 4.087 1.00 91.50 217 LYS A C 1
ATOM 1755 O O . LYS A 1 217 ? -4.998 -20.282 3.172 1.00 91.50 217 LYS A O 1
ATOM 1760 N N . ALA A 1 218 ? -6.503 -20.838 4.731 1.00 84.75 218 ALA A N 1
ATOM 1761 C CA . ALA A 1 218 ? -6.754 -22.218 4.292 1.00 84.75 218 ALA A CA 1
ATOM 1762 C C . ALA A 1 218 ? -5.541 -22.953 3.658 1.00 84.75 218 ALA A C 1
ATOM 1764 O O . ALA A 1 218 ? -5.617 -23.438 2.522 1.00 84.75 218 ALA A O 1
ATOM 1765 N N . GLY A 1 219 ? -4.399 -22.993 4.355 1.00 85.50 219 GLY A N 1
ATOM 1766 C CA . GLY A 1 219 ? -3.202 -23.719 3.905 1.00 85.50 219 GLY A CA 1
ATOM 1767 C C . GLY A 1 219 ? -2.285 -22.990 2.905 1.00 85.50 219 GLY A C 1
ATOM 1768 O O . GLY A 1 219 ? -1.476 -23.641 2.242 1.00 85.50 219 GLY A O 1
ATOM 1769 N N . GLY A 1 220 ? -2.416 -21.674 2.696 1.00 91.12 220 GLY A N 1
ATOM 1770 C CA . GLY A 1 220 ? -1.492 -20.944 1.821 1.00 91.12 220 GLY A CA 1
ATOM 1771 C C . GLY A 1 220 ? -1.758 -19.448 1.665 1.00 91.12 220 GLY A C 1
ATOM 1772 O O . GLY A 1 220 ? -2.575 -18.861 2.365 1.00 91.12 220 GLY A O 1
ATOM 1773 N N . TRP A 1 221 ? -1.058 -18.826 0.715 1.00 95.12 221 TRP A N 1
ATOM 1774 C CA . TRP A 1 221 ? -1.087 -17.379 0.487 1.00 95.12 221 TRP A CA 1
ATOM 1775 C C . TRP A 1 221 ? -2.097 -16.979 -0.592 1.00 95.12 221 TRP A C 1
ATOM 1777 O O . TRP A 1 221 ? -2.066 -17.492 -1.714 1.00 95.12 221 TRP A O 1
ATOM 1787 N N . TYR A 1 222 ? -2.974 -16.031 -0.260 1.00 94.69 222 TYR A N 1
ATOM 1788 C CA . TYR A 1 222 ? -4.058 -15.553 -1.116 1.00 94.69 222 TYR A CA 1
ATOM 1789 C C . TYR A 1 222 ? -4.119 -14.028 -1.154 1.00 94.69 222 TYR A C 1
ATOM 1791 O O . TYR A 1 222 ? -3.844 -13.338 -0.175 1.00 94.69 222 TYR A O 1
ATOM 1799 N N . THR A 1 223 ? -4.558 -13.499 -2.289 1.00 95.06 223 THR A N 1
ATOM 1800 C CA . THR A 1 223 ? -4.968 -12.098 -2.417 1.00 95.06 223 THR A CA 1
ATOM 1801 C C . THR A 1 223 ? -6.343 -11.874 -1.778 1.00 95.06 223 THR A C 1
ATOM 1803 O O . THR A 1 223 ? -7.264 -12.673 -1.946 1.00 95.06 223 THR A O 1
ATOM 1806 N N . HIS A 1 224 ? -6.504 -10.773 -1.045 1.00 93.94 224 HIS A N 1
ATOM 1807 C CA . HIS A 1 224 ? -7.766 -10.355 -0.436 1.00 93.94 224 HIS A CA 1
ATOM 1808 C C . HIS A 1 224 ? -8.041 -8.893 -0.795 1.00 93.94 224 HIS A C 1
ATOM 1810 O O . HIS A 1 224 ? -7.335 -7.993 -0.341 1.00 93.94 224 HIS A O 1
ATOM 1816 N N . VAL A 1 225 ? -9.072 -8.645 -1.603 1.00 92.50 225 VAL A N 1
ATOM 1817 C CA . VAL A 1 225 ? -9.497 -7.290 -2.003 1.00 92.50 225 VAL A CA 1
ATOM 1818 C C . VAL A 1 225 ? -10.151 -6.562 -0.827 1.00 92.50 225 VAL A C 1
ATOM 1820 O O . VAL A 1 225 ? -11.085 -7.078 -0.225 1.00 92.50 225 VAL A O 1
ATOM 1823 N N . LEU A 1 226 ? -9.661 -5.362 -0.505 1.00 89.69 226 LEU A N 1
ATOM 1824 C CA . LEU A 1 226 ? -10.048 -4.588 0.683 1.00 89.69 226 LEU A CA 1
ATOM 1825 C C . LEU A 1 226 ? -10.912 -3.352 0.361 1.00 89.69 226 LEU A C 1
ATOM 1827 O O . LEU A 1 226 ? -11.385 -2.685 1.280 1.00 89.69 226 LEU A O 1
ATOM 1831 N N . LEU A 1 227 ? -11.085 -2.998 -0.915 1.00 80.19 227 LEU A N 1
ATOM 1832 C CA . LEU A 1 227 ? -11.913 -1.874 -1.373 1.00 80.19 227 LEU A CA 1
ATOM 1833 C C . LEU A 1 227 ? -12.960 -2.361 -2.373 1.00 80.19 227 LEU A C 1
ATOM 1835 O O . LEU A 1 227 ? -12.605 -3.074 -3.305 1.00 80.19 227 LEU A O 1
ATOM 1839 N N . ASN A 1 228 ? -14.203 -1.887 -2.243 1.00 71.31 228 ASN A N 1
ATOM 1840 C CA . ASN A 1 228 ? -15.146 -1.939 -3.361 1.00 71.31 228 ASN A CA 1
ATOM 1841 C C . ASN A 1 228 ? -14.671 -0.968 -4.446 1.00 71.31 228 ASN A C 1
ATOM 1843 O O . ASN A 1 228 ? -14.490 0.226 -4.179 1.00 71.31 228 ASN A O 1
ATOM 1847 N N . SER A 1 229 ? -14.502 -1.469 -5.661 1.00 69.00 229 SER A N 1
ATOM 1848 C CA . SER A 1 229 ? -14.265 -0.664 -6.852 1.00 69.00 229 SER A CA 1
ATOM 1849 C C . SER A 1 229 ? -15.587 -0.310 -7.546 1.00 69.00 229 SER A C 1
ATOM 1851 O O . SER A 1 229 ? -16.645 -0.874 -7.270 1.00 69.00 229 SER A O 1
ATOM 1853 N N . THR A 1 230 ? -15.546 0.676 -8.446 1.00 64.38 230 THR A N 1
ATOM 1854 C CA . THR A 1 230 ? -16.677 0.993 -9.341 1.00 64.38 230 THR A CA 1
ATOM 1855 C C . THR A 1 230 ? -16.867 -0.067 -10.429 1.00 64.38 230 THR A C 1
ATOM 1857 O O . THR A 1 230 ? -17.970 -0.230 -10.951 1.00 64.38 230 THR A O 1
ATOM 1860 N N . THR A 1 231 ? -15.791 -0.773 -10.772 1.00 70.06 231 THR A N 1
ATOM 1861 C CA . THR A 1 231 ? -15.774 -2.020 -11.539 1.00 70.06 231 THR A CA 1
ATOM 1862 C C . THR A 1 231 ? -15.804 -3.216 -10.583 1.00 70.06 231 THR A C 1
ATOM 1864 O O . THR A 1 231 ? -15.569 -3.051 -9.392 1.00 70.06 231 THR A O 1
ATOM 1867 N N . THR A 1 232 ? -16.099 -4.414 -11.095 1.00 73.50 232 THR A N 1
ATOM 1868 C CA . THR A 1 232 ? -16.066 -5.674 -10.323 1.00 73.50 232 THR A CA 1
ATOM 1869 C C . THR A 1 232 ? -14.882 -6.574 -10.682 1.00 73.50 232 THR A C 1
ATOM 1871 O O . THR A 1 232 ? -14.768 -7.674 -10.155 1.00 73.50 232 THR A O 1
ATOM 1874 N N . GLU A 1 233 ? -14.028 -6.146 -11.615 1.00 79.69 233 GLU A N 1
ATOM 1875 C CA . GLU A 1 233 ? -12.939 -6.959 -12.171 1.00 79.69 233 GLU A CA 1
ATOM 1876 C C . GLU A 1 233 ? -11.917 -7.358 -11.101 1.00 79.69 233 GLU A C 1
ATOM 1878 O O . GLU A 1 233 ? -11.529 -8.522 -11.025 1.00 79.69 233 GLU A O 1
ATOM 1883 N N . LEU A 1 234 ? -11.537 -6.420 -10.224 1.00 82.94 234 LEU A N 1
ATOM 1884 C CA . LEU A 1 234 ? -10.586 -6.691 -9.148 1.00 82.94 234 LEU A CA 1
ATOM 1885 C C . LEU A 1 234 ? -11.130 -7.768 -8.194 1.00 82.94 234 LEU A C 1
ATOM 1887 O O . LEU A 1 234 ? -10.416 -8.691 -7.808 1.00 82.94 234 LEU A O 1
ATOM 1891 N N . GLU A 1 235 ? -12.410 -7.658 -7.849 1.00 84.75 235 GLU A N 1
ATOM 1892 C CA . GLU A 1 235 ? -13.143 -8.567 -6.978 1.00 84.75 235 GLU A CA 1
ATOM 1893 C C . GLU A 1 235 ? -13.390 -9.944 -7.620 1.00 84.75 235 GLU A C 1
ATOM 1895 O O . GLU A 1 235 ? -13.369 -10.951 -6.920 1.00 84.75 235 GLU A O 1
ATOM 1900 N N . GLN A 1 236 ? -13.627 -10.009 -8.933 1.00 78.75 236 GLN A N 1
ATOM 1901 C CA . GLN A 1 236 ? -13.982 -11.245 -9.649 1.00 78.75 236 GLN A CA 1
ATOM 1902 C C . GLN A 1 236 ? -12.757 -12.074 -10.069 1.00 78.75 236 GLN A C 1
ATOM 1904 O O . GLN A 1 236 ? -12.815 -13.306 -10.039 1.00 78.75 236 GLN A O 1
ATOM 1909 N N . GLU A 1 237 ? -11.660 -11.410 -10.446 1.00 80.31 237 GLU A N 1
ATOM 1910 C CA . GLU A 1 237 ? -10.427 -12.041 -10.943 1.00 80.31 237 GLU A CA 1
ATOM 1911 C C . GLU A 1 237 ? -9.361 -12.234 -9.846 1.00 80.31 237 GLU A C 1
ATOM 1913 O O . GLU A 1 237 ? -8.580 -13.184 -9.917 1.00 80.31 237 GLU A O 1
ATOM 1918 N N . TYR A 1 238 ? -9.314 -11.354 -8.831 1.00 86.62 238 TYR A N 1
ATOM 1919 C CA . TYR A 1 238 ? -8.217 -11.304 -7.848 1.00 86.62 238 TYR A CA 1
ATOM 1920 C C . TYR A 1 238 ? -8.666 -11.249 -6.373 1.00 86.62 238 TYR A C 1
ATOM 1922 O O . TYR A 1 238 ? -7.842 -10.987 -5.498 1.00 86.62 238 TYR A O 1
ATOM 1930 N N . HIS A 1 239 ? -9.934 -11.516 -6.042 1.00 90.25 239 HIS A N 1
ATOM 1931 C CA . HIS A 1 239 ? -10.299 -11.865 -4.662 1.00 90.25 239 HIS A CA 1
ATOM 1932 C C . HIS A 1 239 ? -10.140 -13.377 -4.453 1.00 90.25 239 HIS A C 1
ATOM 1934 O O . HIS A 1 239 ? -10.654 -14.177 -5.232 1.00 90.25 239 HIS A O 1
ATOM 1940 N N . ASN A 1 240 ? -9.424 -13.786 -3.402 1.00 90.94 240 ASN A N 1
ATOM 1941 C CA . ASN A 1 240 ? -9.058 -15.181 -3.129 1.00 90.94 240 ASN A CA 1
ATOM 1942 C C . ASN A 1 240 ? -8.316 -15.885 -4.281 1.00 90.94 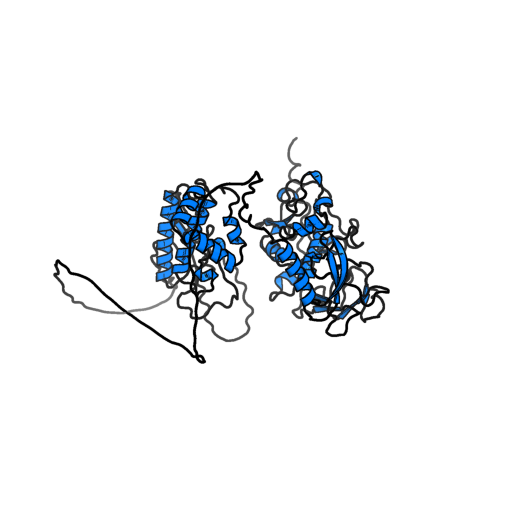240 ASN A C 1
ATOM 1944 O O . ASN A 1 240 ? -8.375 -17.118 -4.401 1.00 90.94 240 ASN A O 1
ATOM 1948 N N . LEU A 1 241 ? -7.574 -15.132 -5.103 1.00 89.81 241 LEU A N 1
ATOM 1949 C CA . LEU A 1 241 ? -6.615 -15.722 -6.031 1.00 89.81 241 LEU A CA 1
ATOM 1950 C C . LEU A 1 241 ? -5.384 -16.164 -5.231 1.00 89.81 241 LEU A C 1
ATOM 1952 O O . LEU A 1 241 ? -4.737 -15.351 -4.561 1.00 89.81 241 LEU A O 1
ATOM 1956 N N . GLN A 1 242 ? -5.100 -17.465 -5.277 1.00 92.31 242 GLN A N 1
ATOM 1957 C CA . GLN A 1 242 ? -3.947 -18.064 -4.612 1.00 92.31 242 GLN A CA 1
ATOM 1958 C C . GLN A 1 242 ? -2.660 -17.688 -5.345 1.00 92.31 242 GLN A C 1
ATOM 1960 O O . GLN A 1 242 ? -2.611 -17.747 -6.574 1.00 92.31 242 GLN A O 1
ATOM 1965 N N . LEU A 1 243 ? -1.622 -17.334 -4.593 1.00 93.31 243 LEU A N 1
ATOM 1966 C CA . LEU A 1 243 ? -0.343 -16.929 -5.158 1.00 93.31 243 LEU A CA 1
ATOM 1967 C C . LEU A 1 243 ? 0.463 -18.120 -5.696 1.00 93.31 243 LEU A C 1
ATOM 1969 O O . LEU A 1 243 ? 0.293 -19.279 -5.291 1.00 93.31 243 LEU A O 1
ATOM 1973 N N . GLN A 1 244 ? 1.401 -17.801 -6.587 1.00 91.69 244 GLN A N 1
ATOM 1974 C CA . GLN A 1 244 ? 2.524 -18.685 -6.888 1.00 91.69 244 GLN A CA 1
ATOM 1975 C C . GLN A 1 244 ? 3.404 -18.845 -5.631 1.00 91.69 244 GLN A C 1
ATOM 1977 O O . GLN A 1 244 ? 3.338 -17.995 -4.739 1.00 91.69 244 GLN A O 1
ATOM 1982 N N . PRO A 1 245 ? 4.217 -19.913 -5.520 1.00 90.69 245 PRO A N 1
ATOM 1983 C CA . PRO A 1 245 ? 5.096 -20.107 -4.369 1.00 90.69 245 PRO A CA 1
ATOM 1984 C C . PRO A 1 245 ? 5.951 -18.867 -4.071 1.00 90.69 245 PRO A C 1
ATOM 1986 O O . PRO A 1 245 ? 6.564 -18.286 -4.976 1.00 90.69 245 PRO A O 1
ATOM 1989 N N . LEU A 1 246 ? 5.951 -18.472 -2.797 1.00 93.38 246 LEU A N 1
ATOM 1990 C CA . LEU A 1 246 ? 6.772 -17.399 -2.246 1.00 93.38 246 LEU A CA 1
ATOM 1991 C C . LEU A 1 246 ? 8.065 -17.999 -1.687 1.00 93.38 246 LEU A C 1
ATOM 1993 O O . LEU A 1 246 ? 8.055 -19.102 -1.133 1.00 93.38 246 LEU A O 1
ATOM 1997 N N . ARG A 1 247 ? 9.169 -17.266 -1.839 1.00 91.75 247 ARG A N 1
ATOM 1998 C CA . ARG A 1 247 ? 10.525 -17.696 -1.479 1.00 91.75 247 ARG A CA 1
ATOM 1999 C C . ARG A 1 247 ? 11.282 -16.531 -0.866 1.00 91.75 247 ARG A C 1
ATOM 2001 O O . ARG A 1 247 ? 11.123 -15.426 -1.370 1.00 91.75 247 ARG A O 1
ATOM 2008 N N . GLY A 1 248 ? 12.109 -16.765 0.153 1.00 89.19 248 GLY A N 1
ATOM 2009 C CA . GLY A 1 248 ? 13.070 -15.774 0.670 1.00 89.19 248 GLY A CA 1
ATOM 2010 C C . GLY A 1 248 ? 12.478 -14.382 0.933 1.00 89.19 248 GLY A C 1
ATOM 2011 O O . GLY A 1 248 ? 13.035 -13.382 0.487 1.00 89.19 248 GLY A O 1
ATOM 2012 N N . VAL A 1 249 ? 11.304 -14.336 1.568 1.00 92.94 249 VAL A N 1
ATOM 2013 C CA . VAL A 1 249 ? 10.568 -13.114 1.929 1.00 92.94 249 VAL A CA 1
ATOM 2014 C C . VAL A 1 249 ? 9.939 -13.327 3.301 1.00 92.94 249 VAL A C 1
ATOM 2016 O O . VAL A 1 249 ? 9.275 -14.342 3.518 1.00 92.94 249 VAL A O 1
ATOM 2019 N N . SER A 1 250 ? 10.081 -12.368 4.216 1.00 93.44 250 SER A N 1
ATOM 2020 C CA . SER A 1 250 ? 9.450 -12.484 5.530 1.00 93.44 250 SER A CA 1
ATOM 2021 C C . SER A 1 250 ? 7.939 -12.235 5.495 1.00 93.44 250 SER A C 1
ATOM 2023 O O . SER A 1 250 ? 7.437 -11.230 4.985 1.00 93.44 250 SER A O 1
ATOM 2025 N N . ARG A 1 251 ? 7.207 -13.124 6.167 1.00 94.81 251 ARG A N 1
ATOM 2026 C CA . ARG A 1 251 ? 5.804 -12.956 6.576 1.00 94.81 251 ARG A CA 1
ATOM 2027 C C . ARG A 1 251 ? 5.529 -11.664 7.341 1.00 94.81 251 ARG A C 1
ATOM 2029 O O . ARG A 1 251 ? 4.464 -11.082 7.147 1.00 94.81 251 ARG A O 1
ATOM 2036 N N . HIS A 1 252 ? 6.473 -11.182 8.156 1.00 96.12 252 HIS A N 1
ATOM 2037 C CA . HIS A 1 252 ? 6.323 -9.927 8.897 1.00 96.12 252 HIS A CA 1
ATOM 2038 C C . HIS A 1 252 ? 6.193 -8.743 7.936 1.00 96.12 252 HIS A C 1
ATOM 2040 O O . HIS A 1 252 ? 5.438 -7.814 8.220 1.00 96.12 252 HIS A O 1
ATOM 2046 N N . PHE A 1 253 ? 6.816 -8.801 6.751 1.00 96.75 253 PHE A N 1
ATOM 2047 C CA . PHE A 1 253 ? 6.635 -7.778 5.718 1.00 96.75 253 PHE A CA 1
ATOM 2048 C C . PHE A 1 253 ? 5.212 -7.798 5.151 1.00 96.75 253 PHE A C 1
ATOM 2050 O O . PHE A 1 253 ? 4.581 -6.744 5.061 1.00 96.75 253 PHE A O 1
ATOM 2057 N N . PHE A 1 254 ? 4.655 -8.976 4.844 1.00 97.56 254 PHE A N 1
ATOM 2058 C CA . PHE A 1 254 ? 3.255 -9.095 4.411 1.00 97.56 254 PHE A CA 1
ATOM 2059 C C . PHE A 1 254 ? 2.263 -8.677 5.507 1.00 97.56 254 PHE A C 1
ATOM 2061 O O . PHE A 1 254 ? 1.273 -8.007 5.204 1.00 97.56 254 PHE A O 1
ATOM 2068 N N . PHE A 1 255 ? 2.545 -8.989 6.775 1.00 98.00 255 PHE A N 1
ATOM 2069 C CA . PHE A 1 255 ? 1.729 -8.568 7.915 1.00 98.00 255 PHE A CA 1
ATOM 2070 C C . PHE A 1 255 ? 1.728 -7.043 8.076 1.00 98.00 255 PHE A C 1
ATOM 2072 O O . PHE A 1 255 ? 0.668 -6.417 8.139 1.00 98.00 255 PHE A O 1
ATOM 2079 N N . CYS A 1 256 ? 2.904 -6.414 8.048 1.00 97.81 256 CYS A N 1
ATOM 2080 C CA . CYS A 1 256 ? 3.029 -4.961 8.143 1.00 97.81 256 CYS A CA 1
ATOM 2081 C C . CYS A 1 256 ? 2.447 -4.250 6.914 1.00 97.81 256 CYS A C 1
ATOM 2083 O O . CYS A 1 256 ? 1.829 -3.193 7.042 1.00 97.81 256 CYS A O 1
ATOM 2085 N N . ARG A 1 257 ? 2.541 -4.853 5.724 1.00 97.25 257 ARG A N 1
ATOM 2086 C CA . ARG A 1 257 ? 1.875 -4.350 4.517 1.00 97.25 257 ARG A CA 1
ATOM 2087 C C . ARG A 1 257 ? 0.353 -4.448 4.605 1.00 97.25 257 ARG A C 1
ATOM 2089 O O . ARG A 1 257 ? -0.337 -3.514 4.193 1.00 97.25 257 ARG A O 1
ATOM 2096 N N . PHE A 1 258 ? -0.183 -5.518 5.189 1.00 97.75 258 PHE A N 1
ATOM 2097 C CA . PHE A 1 258 ? -1.607 -5.591 5.508 1.00 97.75 258 PHE A CA 1
ATOM 2098 C C . PHE A 1 258 ? -2.001 -4.505 6.514 1.00 97.75 258 PHE A C 1
ATOM 2100 O O . PHE A 1 258 ? -2.975 -3.790 6.278 1.00 97.75 258 PHE A O 1
ATOM 2107 N N . ALA A 1 259 ? -1.209 -4.300 7.570 1.00 97.38 259 ALA A N 1
ATOM 2108 C CA . ALA A 1 259 ? -1.452 -3.246 8.548 1.00 97.38 259 ALA A CA 1
ATOM 2109 C C . ALA A 1 259 ? -1.495 -1.850 7.905 1.00 97.38 259 ALA A C 1
ATOM 2111 O O . ALA A 1 259 ? -2.470 -1.123 8.100 1.00 97.38 259 ALA A O 1
ATOM 2112 N N . LEU A 1 260 ? -0.524 -1.508 7.051 1.00 95.88 260 LEU A N 1
ATOM 2113 C CA . LEU A 1 260 ? -0.517 -0.272 6.258 1.00 95.88 260 LEU A CA 1
ATOM 2114 C C . LEU A 1 260 ? -1.819 -0.096 5.448 1.00 95.88 260 LEU A C 1
ATOM 2116 O O . LEU A 1 260 ? -2.440 0.971 5.479 1.00 95.88 260 LEU A O 1
ATOM 2120 N N . ALA A 1 261 ? -2.289 -1.162 4.791 1.00 95.12 261 ALA A N 1
ATOM 2121 C CA . ALA A 1 261 ? -3.528 -1.151 4.013 1.00 95.12 261 ALA A CA 1
ATOM 2122 C C . ALA A 1 261 ? -4.810 -1.026 4.866 1.00 95.12 261 ALA A C 1
ATOM 2124 O O . ALA A 1 261 ? -5.832 -0.545 4.353 1.00 95.12 261 ALA A O 1
ATOM 2125 N N . ILE A 1 262 ? -4.768 -1.432 6.141 1.00 95.19 262 ILE A N 1
ATOM 2126 C CA . ILE A 1 262 ? -5.839 -1.249 7.133 1.00 95.19 262 ILE A CA 1
ATOM 2127 C C . ILE A 1 262 ? -5.827 0.173 7.716 1.00 95.19 262 ILE A C 1
ATOM 2129 O O . ILE A 1 262 ? -6.885 0.805 7.774 1.00 95.19 262 ILE A O 1
ATOM 2133 N N . PHE A 1 263 ? -4.666 0.741 8.062 1.00 92.62 263 PHE A N 1
ATOM 2134 C CA . PHE A 1 263 ? -4.583 2.135 8.529 1.00 92.62 263 PHE A CA 1
ATOM 2135 C C . PHE A 1 263 ? -5.062 3.131 7.468 1.00 92.62 263 PHE A C 1
ATOM 2137 O O . PHE A 1 263 ? -5.794 4.063 7.800 1.00 92.62 263 PHE A O 1
ATOM 2144 N N . ALA A 1 264 ? -4.780 2.877 6.185 1.00 89.12 264 ALA A N 1
ATOM 2145 C CA . ALA A 1 264 ? -5.326 3.659 5.070 1.00 89.12 264 ALA A CA 1
ATOM 2146 C C . ALA A 1 264 ? -6.875 3.659 4.999 1.00 89.12 264 ALA A C 1
ATOM 2148 O O . ALA A 1 264 ? -7.469 4.542 4.373 1.00 89.12 264 ALA A O 1
ATOM 2149 N N . LYS A 1 265 ? -7.543 2.684 5.636 1.00 82.06 265 LYS A N 1
ATOM 2150 C CA . LYS A 1 265 ? -9.010 2.516 5.647 1.00 82.06 265 LYS A CA 1
ATOM 2151 C C . LYS A 1 265 ? -9.689 2.927 6.943 1.00 82.06 265 LYS A C 1
ATOM 2153 O O . LYS A 1 265 ? -10.896 3.154 6.917 1.00 82.06 265 LYS A O 1
ATOM 2158 N N . SER A 1 266 ? -8.952 3.029 8.050 1.00 78.00 266 SER A N 1
ATOM 2159 C CA . SER A 1 266 ? -9.526 3.301 9.369 1.00 78.00 266 SER A CA 1
ATOM 2160 C C . SER A 1 266 ? -10.429 4.542 9.347 1.00 78.00 266 SER A C 1
ATOM 2162 O O . SER A 1 266 ? -9.999 5.673 9.093 1.00 78.00 266 SER A O 1
ATOM 2164 N N . ALA A 1 267 ? -11.720 4.320 9.601 1.00 71.69 267 ALA A N 1
ATOM 2165 C CA . ALA A 1 267 ? -12.713 5.383 9.722 1.00 71.69 267 ALA A CA 1
ATOM 2166 C C . ALA A 1 267 ? -12.774 5.941 11.153 1.00 71.69 267 ALA A C 1
ATOM 2168 O O . ALA A 1 267 ? -13.250 7.061 11.354 1.00 71.69 267 ALA A O 1
ATOM 2169 N N . PHE A 1 268 ? -12.254 5.185 12.128 1.00 72.50 268 PHE A N 1
ATOM 2170 C CA . PHE A 1 268 ? -12.328 5.459 13.563 1.00 72.50 268 PHE A CA 1
ATOM 2171 C C . PHE A 1 268 ? -11.870 6.889 13.900 1.00 72.50 268 PHE A C 1
ATOM 2173 O O . PHE A 1 268 ? -12.574 7.639 14.572 1.00 72.50 268 PHE A O 1
ATOM 2180 N N . LEU A 1 269 ? -10.741 7.331 13.337 1.00 71.50 269 LEU A N 1
ATOM 2181 C CA . LEU A 1 269 ? -10.185 8.671 13.567 1.00 71.50 269 LEU A CA 1
ATOM 2182 C C . LEU A 1 269 ? -10.724 9.779 12.658 1.00 71.50 269 LEU A C 1
ATOM 2184 O O . LEU A 1 269 ? -10.168 10.871 12.625 1.00 71.50 269 LEU A O 1
ATOM 2188 N N . ARG A 1 270 ? -11.806 9.558 11.912 1.00 72.94 270 ARG A N 1
ATOM 2189 C CA . ARG A 1 270 ? -12.450 10.647 11.151 1.00 72.94 270 ARG A CA 1
ATOM 2190 C C . ARG A 1 270 ? -13.470 11.420 11.987 1.00 72.94 270 ARG A C 1
ATOM 2192 O O . ARG A 1 270 ? -13.903 12.500 11.598 1.00 72.94 270 ARG A O 1
ATOM 2199 N N . GLN A 1 271 ? -13.850 10.874 13.138 1.00 70.94 271 GLN A N 1
ATOM 2200 C CA . GLN A 1 271 ? -14.886 11.408 14.015 1.00 70.94 271 GLN A CA 1
ATOM 2201 C C . GLN A 1 271 ? -14.238 12.160 15.189 1.00 70.94 271 GLN A C 1
ATOM 2203 O O . GLN A 1 271 ? -13.435 11.576 15.920 1.00 70.94 271 GLN A O 1
ATOM 2208 N N . ARG A 1 272 ? -14.608 13.434 15.387 1.00 77.44 272 ARG A N 1
ATOM 2209 C CA . ARG A 1 272 ? -14.007 14.376 16.358 1.00 77.44 272 ARG A CA 1
ATOM 2210 C C . ARG A 1 272 ? -14.389 14.112 17.829 1.00 77.44 272 ARG A C 1
ATOM 2212 O O . ARG A 1 272 ? -14.815 15.018 18.535 1.00 77.44 272 ARG A O 1
ATOM 2219 N N . ILE A 1 273 ? -14.241 12.876 18.296 1.00 85.50 273 ILE A N 1
ATOM 2220 C CA . ILE A 1 273 ? -14.371 12.518 19.717 1.00 85.50 273 ILE A CA 1
ATOM 2221 C C . ILE A 1 273 ? -12.999 12.191 20.318 1.00 85.50 273 ILE A C 1
ATOM 2223 O O . ILE A 1 273 ? -12.084 11.791 19.593 1.00 85.50 273 ILE A O 1
ATOM 2227 N N . ARG A 1 274 ? -12.853 12.346 21.641 1.00 89.62 274 ARG A N 1
ATOM 2228 C CA . ARG A 1 274 ? -11.655 11.888 22.361 1.00 89.62 274 ARG A CA 1
ATOM 2229 C C . ARG A 1 274 ? -11.628 10.360 22.399 1.00 89.62 274 ARG A C 1
ATOM 2231 O O . ARG A 1 274 ? -12.654 9.725 22.642 1.00 89.62 274 ARG A O 1
ATOM 2238 N N . ARG A 1 275 ? -10.460 9.779 22.141 1.00 90.56 275 ARG A N 1
ATOM 2239 C CA . ARG A 1 275 ? -10.217 8.333 22.075 1.00 90.56 275 ARG A CA 1
ATOM 2240 C C . ARG A 1 275 ? -8.917 8.013 22.804 1.00 90.56 275 ARG A C 1
ATOM 2242 O O . ARG A 1 275 ? -7.987 8.815 22.761 1.00 90.56 275 ARG A O 1
ATOM 2249 N N . LYS A 1 276 ? -8.826 6.843 23.441 1.00 94.19 276 LYS A N 1
ATOM 2250 C CA . LYS A 1 276 ? -7.541 6.301 23.910 1.00 94.19 276 LYS A CA 1
ATOM 2251 C C . LYS A 1 276 ? -6.704 5.920 22.684 1.00 94.19 276 LYS A C 1
ATOM 2253 O O . LYS A 1 276 ? -7.071 4.988 21.971 1.00 94.19 276 LYS A O 1
ATOM 2258 N N . LEU A 1 277 ? -5.611 6.634 22.433 1.00 93.81 277 LEU A N 1
ATOM 2259 C CA . LEU A 1 277 ? -4.695 6.384 21.320 1.00 93.81 277 LEU A CA 1
ATOM 2260 C C . LEU A 1 277 ? -3.357 5.845 21.828 1.00 93.81 277 LEU A C 1
ATOM 2262 O O . LEU A 1 277 ? -2.842 6.334 22.835 1.00 93.81 277 LEU A O 1
ATOM 2266 N N . VAL A 1 278 ? -2.784 4.875 21.115 1.00 93.56 278 VAL A N 1
ATOM 2267 C CA . VAL A 1 278 ? -1.397 4.429 21.311 1.00 93.56 278 VAL A CA 1
ATOM 2268 C C . VAL A 1 278 ? -0.480 5.357 20.520 1.00 93.56 278 VAL A C 1
ATOM 2270 O O . VAL A 1 278 ? -0.537 5.392 19.295 1.00 93.56 278 VAL A O 1
ATOM 2273 N N . ILE A 1 279 ? 0.350 6.134 21.214 1.00 91.62 279 ILE A N 1
ATOM 2274 C CA . ILE A 1 279 ? 1.292 7.077 20.603 1.00 91.62 279 ILE A CA 1
ATOM 2275 C C . ILE A 1 279 ? 2.712 6.571 20.836 1.00 91.62 279 ILE A C 1
ATOM 2277 O O . ILE A 1 279 ? 3.082 6.308 21.981 1.00 91.62 279 ILE A O 1
ATOM 2281 N N . LEU A 1 280 ? 3.513 6.481 19.773 1.00 86.50 280 LEU A N 1
ATOM 2282 C CA . LEU A 1 280 ? 4.950 6.232 19.895 1.00 86.50 280 LEU A CA 1
ATOM 2283 C C . LEU A 1 280 ? 5.680 7.541 20.176 1.00 86.50 280 LEU A C 1
ATOM 2285 O O . LEU A 1 280 ? 5.431 8.557 19.523 1.00 86.50 280 LEU A O 1
ATOM 2289 N N . ASP A 1 281 ? 6.583 7.519 21.151 1.00 77.12 281 ASP A N 1
ATOM 2290 C CA . ASP A 1 281 ? 7.528 8.609 21.353 1.00 77.12 281 ASP A CA 1
ATOM 2291 C C . ASP A 1 281 ? 8.782 8.466 20.473 1.00 77.12 281 ASP A C 1
ATOM 2293 O O . ASP A 1 281 ? 8.946 7.514 19.710 1.00 77.12 281 ASP A O 1
ATOM 2297 N N . ARG A 1 282 ? 9.683 9.453 20.557 1.00 70.62 282 ARG A N 1
ATOM 2298 C CA . ARG A 1 282 ? 10.917 9.495 19.751 1.00 70.62 282 ARG A CA 1
ATOM 2299 C C . ARG A 1 282 ? 11.892 8.348 20.052 1.00 70.62 282 ARG A C 1
ATOM 2301 O O . ARG A 1 282 ? 12.775 8.105 19.242 1.00 70.62 282 ARG A O 1
ATOM 2308 N N . SER A 1 283 ? 11.729 7.670 21.187 1.00 68.44 283 SER A N 1
ATOM 2309 C CA . SER A 1 283 ? 12.487 6.480 21.594 1.00 68.44 283 SER A CA 1
ATOM 2310 C C . SER A 1 283 ? 11.810 5.166 21.177 1.00 68.44 283 SER A C 1
ATOM 2312 O O . SER A 1 283 ? 12.273 4.101 21.569 1.00 68.44 283 SER A O 1
ATOM 2314 N N . GLY A 1 284 ? 10.708 5.215 20.418 1.00 69.81 284 GLY A N 1
ATOM 2315 C CA . GLY A 1 284 ? 9.955 4.028 20.001 1.00 69.81 284 GLY A CA 1
ATOM 2316 C C . GLY A 1 284 ? 9.110 3.394 21.112 1.00 69.81 284 GLY A C 1
ATOM 2317 O O . GLY A 1 284 ? 8.521 2.340 20.901 1.00 69.81 284 GLY A O 1
ATOM 2318 N N . SER A 1 285 ? 9.006 4.024 22.287 1.00 80.00 285 SER A N 1
ATOM 2319 C CA . SER A 1 285 ? 8.170 3.521 23.381 1.00 80.00 285 SER A CA 1
ATOM 2320 C C . SER A 1 285 ? 6.712 3.937 23.184 1.00 80.00 285 SER A C 1
ATOM 2322 O O . SER A 1 285 ? 6.418 5.113 22.940 1.00 80.00 285 SER A O 1
ATOM 2324 N N . SER A 1 286 ? 5.784 2.990 23.327 1.00 87.56 286 SER A N 1
ATOM 2325 C CA . SER A 1 286 ? 4.345 3.238 23.232 1.00 87.56 286 SER A CA 1
ATOM 2326 C C . SER A 1 286 ? 3.763 3.789 24.534 1.00 87.56 286 SER A C 1
ATOM 2328 O O . SER A 1 286 ? 4.050 3.324 25.637 1.00 87.56 286 SER A O 1
ATOM 2330 N N . LYS A 1 287 ? 2.923 4.823 24.410 1.00 90.94 287 LYS A N 1
ATOM 2331 C CA . LYS A 1 287 ? 2.219 5.477 25.520 1.00 90.94 287 LYS A CA 1
ATOM 2332 C C . LYS A 1 287 ? 0.761 5.704 25.144 1.00 90.94 287 LYS A C 1
ATOM 2334 O O . LYS A 1 287 ? 0.466 6.330 24.126 1.00 90.94 287 LYS A O 1
ATOM 2339 N N . VAL A 1 288 ? -0.157 5.233 25.987 1.00 93.94 288 VAL A N 1
ATOM 2340 C CA . VAL A 1 288 ? -1.595 5.471 25.809 1.00 93.94 288 VAL A CA 1
ATOM 2341 C C . VAL A 1 288 ? -1.944 6.890 26.261 1.00 93.94 288 VAL A C 1
ATOM 2343 O O . VAL A 1 288 ? -1.566 7.311 27.353 1.00 93.94 288 VAL A O 1
ATOM 2346 N N . ARG A 1 289 ? -2.678 7.637 25.431 1.00 92.25 289 ARG A N 1
ATOM 2347 C CA . ARG A 1 289 ? -3.172 8.988 25.744 1.00 92.25 289 ARG A CA 1
ATOM 2348 C C . ARG A 1 289 ? -4.605 9.159 25.251 1.00 92.25 289 ARG A C 1
ATOM 2350 O O . ARG A 1 289 ? -4.907 8.777 24.127 1.00 92.25 289 ARG A O 1
ATOM 2357 N N . GLU A 1 290 ? -5.483 9.760 26.052 1.00 93.19 290 GLU A N 1
ATOM 2358 C CA . GLU A 1 290 ? -6.850 10.069 25.614 1.00 93.19 290 GLU A CA 1
ATOM 2359 C C . GLU A 1 290 ? -6.927 11.464 24.978 1.00 93.19 290 GLU A C 1
ATOM 2361 O O . GLU A 1 290 ? -6.862 12.485 25.666 1.00 93.19 290 GLU A O 1
ATOM 2366 N N . MET A 1 291 ? -7.059 11.508 23.652 1.00 90.44 291 MET A N 1
ATOM 2367 C CA . MET A 1 291 ? -7.059 12.741 22.858 1.00 90.44 291 MET A CA 1
ATOM 2368 C C . MET A 1 291 ? -8.029 12.664 21.680 1.00 90.44 291 MET A C 1
ATOM 2370 O O . MET A 1 291 ? -8.419 11.588 21.228 1.00 90.44 291 MET A O 1
ATOM 2374 N N . SER A 1 292 ? -8.447 13.827 21.201 1.00 87.25 292 SER A N 1
ATOM 2375 C CA . SER A 1 292 ? -9.164 13.992 19.945 1.00 87.25 292 SER A CA 1
ATOM 2376 C C . SER A 1 292 ? -8.223 13.885 18.743 1.00 87.25 292 SER A C 1
ATOM 2378 O O . SER A 1 292 ? -7.000 13.977 18.842 1.00 87.25 292 SER A O 1
ATOM 2380 N N . VAL A 1 293 ? -8.832 13.721 17.572 1.00 82.56 293 VAL A N 1
ATOM 2381 C CA . VAL A 1 293 ? -8.151 13.666 16.273 1.00 82.56 293 VAL A CA 1
ATOM 2382 C C . VAL A 1 293 ? -7.391 14.960 15.968 1.00 82.56 293 VAL A C 1
ATOM 2384 O O . VAL A 1 293 ? -6.349 14.923 15.318 1.00 82.56 293 VAL A O 1
ATOM 2387 N N . ASP A 1 294 ? -7.909 16.102 16.415 1.00 84.31 294 ASP A N 1
ATOM 2388 C CA . ASP A 1 294 ? -7.320 17.402 16.113 1.00 84.31 294 ASP A CA 1
ATOM 2389 C C . ASP A 1 294 ? -6.134 17.695 17.058 1.00 84.31 294 ASP A C 1
ATOM 2391 O O . ASP A 1 294 ? -5.060 18.033 16.565 1.00 84.31 294 ASP A O 1
ATOM 2395 N N . GLU A 1 295 ? -6.238 17.368 18.358 1.00 86.94 295 GLU A N 1
ATOM 2396 C CA . GLU A 1 295 ? -5.087 17.333 19.291 1.00 86.94 295 GLU A CA 1
ATOM 2397 C C . GLU A 1 295 ? -3.967 16.387 18.799 1.00 86.94 295 GLU A C 1
ATOM 2399 O O . GLU A 1 295 ? -2.780 16.703 18.900 1.00 86.94 295 GLU A O 1
ATOM 2404 N N . TYR A 1 296 ? -4.325 15.228 18.231 1.00 86.75 296 TYR A N 1
ATOM 2405 C CA . TYR A 1 296 ? -3.365 14.277 17.656 1.00 86.75 296 TYR A CA 1
ATOM 2406 C C . TYR A 1 296 ? -2.625 14.852 16.435 1.00 86.75 296 TYR A C 1
ATOM 2408 O O . TYR A 1 296 ? -1.399 14.750 16.344 1.00 86.75 296 TYR A O 1
ATOM 2416 N N . LYS A 1 297 ? -3.341 15.513 15.514 1.00 84.75 297 LYS A N 1
ATOM 2417 C CA . LYS A 1 297 ? -2.723 16.196 14.362 1.00 84.75 297 LYS A CA 1
ATOM 2418 C C . LYS A 1 297 ? -1.809 17.334 14.800 1.00 84.75 297 LYS A C 1
ATOM 2420 O O . LYS A 1 297 ? -0.736 17.497 14.225 1.00 84.75 297 LYS A O 1
ATOM 2425 N N . GLU A 1 298 ? -2.209 18.121 15.796 1.00 85.75 298 GLU A N 1
ATOM 2426 C CA . GLU A 1 298 ? -1.360 19.171 16.365 1.00 85.75 298 GLU A CA 1
ATOM 2427 C C . GLU A 1 298 ? -0.073 18.588 16.954 1.00 85.75 298 GLU A C 1
ATOM 2429 O O . GLU A 1 298 ? 1.009 19.092 16.655 1.00 85.75 298 GLU A O 1
ATOM 2434 N N . LEU A 1 299 ? -0.160 17.476 17.692 1.00 84.19 299 LEU A N 1
ATOM 2435 C CA . LEU A 1 299 ? 1.001 16.769 18.235 1.00 84.19 299 LEU A CA 1
ATOM 2436 C C . LEU A 1 299 ? 1.973 16.309 17.133 1.00 84.19 299 LEU A C 1
ATOM 2438 O O . LEU A 1 299 ? 3.178 16.538 17.261 1.00 84.19 299 LEU A O 1
ATOM 2442 N N . ILE A 1 300 ? 1.476 15.725 16.034 1.00 82.75 300 ILE A N 1
ATOM 2443 C CA . ILE A 1 300 ? 2.318 15.343 14.881 1.00 82.75 300 ILE A CA 1
ATOM 2444 C C . ILE A 1 300 ? 2.933 16.580 14.215 1.00 82.75 300 ILE A C 1
ATOM 2446 O O . ILE A 1 300 ? 4.138 16.620 13.966 1.00 82.75 300 ILE A O 1
ATOM 2450 N N . ASN A 1 301 ? 2.133 17.618 13.958 1.00 80.50 301 ASN A N 1
ATOM 2451 C CA . ASN A 1 301 ? 2.597 18.847 13.312 1.00 80.50 301 ASN A CA 1
ATOM 2452 C C . ASN A 1 301 ? 3.673 19.564 14.145 1.00 80.50 301 ASN A C 1
ATOM 2454 O O . ASN A 1 301 ? 4.635 20.096 13.590 1.00 80.50 301 ASN A O 1
ATOM 2458 N N . LEU A 1 302 ? 3.550 19.561 15.475 1.00 77.50 302 LEU A N 1
ATOM 2459 C CA . LEU A 1 302 ? 4.568 20.079 16.391 1.00 77.50 302 LEU A CA 1
ATOM 2460 C C . LEU A 1 302 ? 5.834 19.212 16.378 1.00 77.50 302 LEU A C 1
ATOM 2462 O O . LEU A 1 302 ? 6.939 19.757 16.349 1.00 77.50 302 LEU A O 1
ATOM 2466 N N . ALA A 1 303 ? 5.696 17.883 16.330 1.00 69.00 303 ALA A N 1
ATOM 2467 C CA . ALA A 1 303 ? 6.835 16.977 16.204 1.00 69.00 303 ALA A CA 1
ATOM 2468 C C . ALA A 1 303 ? 7.619 17.213 14.898 1.00 69.00 303 ALA A C 1
ATOM 2470 O O . ALA A 1 303 ? 8.849 17.292 14.953 1.00 69.00 303 ALA A O 1
ATOM 2471 N N . ALA A 1 304 ? 6.918 17.412 13.774 1.00 64.38 304 ALA A N 1
ATOM 2472 C CA . ALA A 1 304 ? 7.491 17.715 12.459 1.00 64.38 304 ALA A CA 1
ATOM 2473 C C . ALA A 1 304 ? 8.092 19.132 12.361 1.00 64.38 304 ALA A C 1
ATOM 2475 O O . ALA A 1 304 ? 9.120 19.336 11.722 1.00 64.38 304 ALA A O 1
ATOM 2476 N N . ARG A 1 305 ? 7.518 20.134 13.040 1.00 56.84 305 ARG A N 1
ATOM 2477 C CA . ARG A 1 305 ? 8.144 21.469 13.156 1.00 56.84 305 ARG A CA 1
ATOM 2478 C C . ARG A 1 305 ? 9.424 21.432 13.996 1.00 56.84 305 ARG A C 1
ATOM 2480 O O . ARG A 1 305 ? 10.344 22.207 13.745 1.00 56.84 305 ARG A O 1
ATOM 2487 N N . GLY A 1 306 ? 9.504 20.518 14.964 1.00 48.28 306 GLY A N 1
ATOM 2488 C CA . GLY A 1 306 ? 10.663 20.336 15.837 1.00 48.28 306 GLY A CA 1
ATOM 2489 C C . GLY A 1 306 ? 11.939 19.843 15.141 1.00 48.28 306 GLY A C 1
ATOM 2490 O O . GLY A 1 306 ? 13.010 19.994 15.721 1.00 48.28 306 GLY A O 1
ATOM 2491 N N . THR A 1 307 ? 11.855 19.282 13.930 1.00 48.09 307 THR A N 1
ATOM 2492 C CA . THR A 1 307 ? 13.023 18.887 13.115 1.00 48.09 307 THR A CA 1
ATOM 2493 C C . THR A 1 307 ? 13.469 19.976 12.131 1.00 48.09 307 THR A C 1
ATOM 2495 O O . THR A 1 307 ? 14.586 19.923 11.629 1.00 48.09 307 THR A O 1
ATOM 2498 N N . SER A 1 308 ? 12.662 21.022 11.915 1.00 35.28 308 SER A N 1
ATOM 2499 C CA . SER A 1 308 ? 12.932 22.112 10.961 1.00 35.28 308 SER A CA 1
ATOM 2500 C C . SER A 1 308 ? 13.767 23.273 11.539 1.00 35.28 308 SER A C 1
ATOM 2502 O O . SER A 1 308 ? 13.717 24.393 11.027 1.00 35.28 308 SER A O 1
ATOM 2504 N N . ARG A 1 309 ? 14.541 23.049 12.610 1.00 35.03 309 ARG A N 1
ATOM 2505 C CA . ARG A 1 309 ? 15.474 24.050 13.165 1.00 35.03 309 ARG A CA 1
ATOM 2506 C C . ARG A 1 309 ? 16.895 23.860 12.635 1.00 35.03 309 ARG A C 1
ATOM 2508 O O . ARG A 1 309 ? 17.836 23.671 13.399 1.00 35.03 309 ARG A O 1
ATOM 2515 N N . SER A 1 310 ? 17.060 24.021 11.324 1.00 34.62 310 SER A N 1
ATOM 2516 C CA . SER A 1 310 ? 18.336 24.485 10.781 1.00 34.62 310 SER A CA 1
ATOM 2517 C C . SER A 1 310 ? 18.516 25.952 11.182 1.00 34.62 310 SER A C 1
ATOM 2519 O O . SER A 1 310 ? 18.050 26.864 10.497 1.00 34.62 310 SER A O 1
ATOM 2521 N N . THR A 1 311 ? 19.153 26.199 12.326 1.00 32.16 311 THR A N 1
ATOM 2522 C CA . THR A 1 311 ? 19.636 27.541 12.660 1.00 32.16 311 THR A CA 1
ATOM 2523 C C . THR A 1 311 ? 20.710 27.927 11.649 1.00 32.16 311 THR A C 1
ATOM 2525 O O . THR A 1 311 ? 21.842 27.450 11.749 1.00 32.16 311 THR A O 1
ATOM 2528 N N . SER A 1 312 ? 20.367 28.784 10.683 1.00 29.28 312 SER A N 1
ATOM 2529 C CA . SER A 1 312 ? 21.367 29.480 9.869 1.00 29.28 312 SER A CA 1
ATOM 2530 C C . SER A 1 312 ? 22.412 30.102 10.801 1.00 29.28 312 SER A C 1
ATOM 2532 O O . SER A 1 312 ? 22.008 30.737 11.780 1.00 29.28 312 SER A O 1
ATOM 2534 N N . PRO A 1 313 ? 23.725 29.941 10.553 1.00 32.28 313 PRO A N 1
ATOM 2535 C CA . PRO A 1 313 ? 24.741 30.487 11.442 1.00 32.28 313 PRO A CA 1
ATOM 2536 C C . PRO A 1 313 ? 24.640 32.012 11.510 1.00 32.28 313 PRO A C 1
ATOM 2538 O O . PRO A 1 313 ? 25.020 32.720 10.575 1.00 32.28 313 PRO A O 1
ATOM 2541 N N . THR A 1 314 ? 24.127 32.532 12.625 1.00 34.84 314 THR A N 1
ATOM 2542 C CA . THR A 1 314 ? 24.134 33.969 12.892 1.00 34.84 314 THR A CA 1
ATOM 2543 C C . THR A 1 314 ? 25.582 34.456 12.890 1.00 34.84 314 THR A C 1
ATOM 2545 O O . THR A 1 314 ? 26.455 33.812 13.477 1.00 34.84 314 THR A O 1
ATOM 2548 N N . LYS A 1 315 ? 25.835 35.588 12.217 1.00 30.47 315 LYS A N 1
ATOM 2549 C CA . LYS A 1 315 ? 27.130 36.291 12.170 1.00 30.47 315 LYS A CA 1
ATOM 2550 C C . LYS A 1 315 ? 27.871 36.190 13.511 1.00 30.47 315 LYS A C 1
ATOM 2552 O O . LYS A 1 315 ? 27.338 36.612 14.535 1.00 30.47 315 LYS A O 1
ATOM 2557 N N . ARG A 1 316 ? 29.112 35.686 13.489 1.00 32.62 316 ARG A N 1
ATOM 2558 C CA . ARG A 1 316 ? 30.003 35.698 14.661 1.00 32.62 316 ARG A CA 1
ATOM 2559 C C . ARG A 1 316 ? 30.174 37.143 15.161 1.00 32.62 316 ARG A C 1
ATOM 2561 O O . ARG A 1 316 ? 30.600 37.978 14.361 1.00 32.62 316 ARG A O 1
ATOM 2568 N N . PRO A 1 317 ? 29.940 37.440 16.449 1.00 32.09 317 PRO A N 1
ATOM 2569 C CA . PRO A 1 317 ? 30.542 38.605 17.081 1.00 32.09 317 PRO A CA 1
ATOM 2570 C C . PRO A 1 317 ? 32.061 38.395 17.135 1.00 32.09 317 PRO A C 1
ATOM 2572 O O . PRO A 1 317 ? 32.519 37.279 17.403 1.00 32.09 317 PRO A O 1
ATOM 2575 N N . ARG A 1 318 ? 32.852 39.447 16.902 1.00 29.36 318 ARG A N 1
ATOM 2576 C CA . ARG A 1 318 ? 34.262 39.433 17.314 1.00 29.36 318 ARG A CA 1
ATOM 2577 C C . ARG A 1 318 ? 34.313 39.436 18.843 1.00 29.36 318 ARG A C 1
ATOM 2579 O O . ARG A 1 318 ? 33.541 40.148 19.479 1.00 29.36 318 ARG A O 1
ATOM 2586 N N . ARG A 1 319 ? 35.203 38.621 19.409 1.00 27.44 319 ARG A N 1
ATOM 2587 C CA . ARG A 1 319 ? 35.702 38.806 20.772 1.00 27.44 319 ARG A CA 1
ATOM 2588 C C . ARG A 1 319 ? 37.009 39.566 20.652 1.00 27.44 319 ARG A C 1
ATOM 2590 O O . ARG A 1 319 ? 37.902 39.061 19.977 1.00 27.44 319 ARG A O 1
ATOM 2597 N N . ASP A 1 320 ? 37.102 40.679 21.355 1.00 30.08 320 ASP A N 1
ATOM 2598 C CA . ASP A 1 320 ? 38.370 41.278 21.737 1.00 30.08 320 ASP A CA 1
ATOM 2599 C C . ASP A 1 320 ? 38.424 41.202 23.274 1.00 30.08 320 ASP A C 1
ATOM 2601 O O . ASP A 1 320 ? 37.468 41.575 23.957 1.00 30.08 320 ASP A O 1
ATOM 2605 N N . GLU A 1 321 ? 39.488 40.593 23.794 1.00 27.22 321 GLU A N 1
ATOM 2606 C CA . GLU A 1 321 ? 39.811 40.478 25.226 1.00 27.22 321 GLU A CA 1
ATOM 2607 C C . GLU A 1 321 ? 40.903 41.519 25.568 1.00 27.22 321 GLU A C 1
ATOM 2609 O O . GLU A 1 321 ? 41.524 42.068 24.654 1.00 27.22 321 GLU A O 1
ATOM 2614 N N . PRO A 1 322 ? 41.068 41.889 26.848 1.00 37.41 322 PRO A N 1
ATOM 2615 C CA . PRO A 1 322 ? 41.312 43.285 27.214 1.00 37.41 322 PRO A CA 1
ATOM 2616 C C . PRO A 1 322 ? 42.784 43.644 27.439 1.00 37.41 322 PRO A C 1
ATOM 2618 O O . PRO A 1 322 ? 43.559 42.797 27.867 1.00 37.41 322 PRO A O 1
ATOM 2621 N N . GLU A 1 323 ? 43.109 44.942 27.346 1.00 26.84 323 GLU A N 1
ATOM 2622 C CA . GLU A 1 323 ? 44.029 45.580 28.302 1.00 26.84 323 GLU A CA 1
ATOM 2623 C C . GLU A 1 323 ? 43.877 47.122 28.386 1.00 26.84 323 GLU A C 1
ATOM 2625 O O . GLU A 1 323 ? 43.630 47.806 27.399 1.00 26.84 323 GLU A O 1
ATOM 2630 N N . SER A 1 324 ? 43.971 47.619 29.626 1.00 27.72 324 SER A N 1
ATOM 2631 C CA . SER A 1 324 ? 44.287 48.977 30.133 1.00 27.72 324 SER A CA 1
ATOM 2632 C C . SER A 1 324 ? 44.142 50.275 29.291 1.00 27.72 324 SER A C 1
ATOM 2634 O O . SER A 1 324 ? 44.897 50.535 28.361 1.00 27.72 324 SER A O 1
ATOM 2636 N N . ASN A 1 325 ? 43.292 51.165 29.831 1.00 25.69 325 ASN A N 1
ATOM 2637 C CA . ASN A 1 325 ? 43.356 52.647 29.980 1.00 25.69 325 ASN A CA 1
ATOM 2638 C C . ASN A 1 325 ? 44.773 53.307 30.024 1.00 25.69 325 ASN A C 1
ATOM 2640 O O . ASN A 1 325 ? 45.702 52.595 30.414 1.00 25.69 325 ASN A O 1
ATOM 2644 N N . PRO A 1 326 ? 44.942 54.662 29.933 1.00 46.25 326 PRO A N 1
ATOM 2645 C CA . PRO A 1 326 ? 44.073 55.768 29.445 1.00 46.25 326 PRO A CA 1
ATOM 2646 C C . PRO A 1 326 ? 44.811 56.769 28.483 1.00 46.25 326 PRO A C 1
ATOM 2648 O O . PRO A 1 326 ? 45.906 56.466 28.019 1.00 46.25 326 PRO A O 1
ATOM 2651 N N . GLN A 1 327 ? 44.248 57.988 28.315 1.00 28.27 327 GLN A N 1
ATOM 2652 C CA . GLN A 1 327 ? 44.868 59.277 27.888 1.00 28.27 327 GLN A CA 1
ATOM 2653 C C . GLN A 1 327 ? 44.887 59.588 26.367 1.00 28.27 327 GLN A C 1
ATOM 2655 O O . GLN A 1 327 ? 45.200 58.709 25.571 1.00 28.27 327 GLN A O 1
ATOM 2660 N N . ASP A 1 328 ? 44.558 60.799 25.876 1.00 29.05 328 ASP A N 1
ATOM 2661 C CA . ASP A 1 328 ? 44.131 62.074 26.516 1.00 29.05 328 ASP A CA 1
ATOM 2662 C C . ASP A 1 328 ? 43.307 62.973 25.534 1.00 29.05 328 ASP A C 1
ATOM 2664 O O . ASP A 1 328 ? 43.241 62.670 24.343 1.00 29.05 328 ASP A O 1
ATOM 2668 N N . ASP A 1 329 ? 42.739 64.076 26.062 1.00 29.09 329 ASP A N 1
ATOM 2669 C CA . ASP A 1 329 ? 42.264 65.328 25.402 1.00 29.09 329 ASP A CA 1
ATOM 2670 C C . ASP A 1 329 ? 41.046 65.326 24.431 1.00 29.09 329 ASP A C 1
ATOM 2672 O O . ASP A 1 329 ? 40.805 64.381 23.688 1.00 29.09 329 ASP A O 1
ATOM 2676 N N . GLU A 1 330 ? 40.242 66.399 24.284 1.00 28.95 330 GLU A N 1
ATOM 2677 C CA . GLU A 1 330 ? 39.807 67.492 25.189 1.00 28.95 330 GLU A CA 1
ATOM 2678 C C . GLU A 1 330 ? 38.496 68.131 24.618 1.00 28.95 330 GLU A C 1
ATOM 2680 O O . GLU A 1 330 ? 38.229 68.075 23.420 1.00 28.95 330 GLU A O 1
ATOM 2685 N N . PHE A 1 331 ? 37.668 68.696 25.508 1.00 26.22 331 PHE A N 1
ATOM 2686 C CA . PHE A 1 331 ? 36.437 69.520 25.381 1.00 26.22 331 PHE A CA 1
ATOM 2687 C C . PHE A 1 331 ? 36.193 70.362 24.081 1.00 26.22 331 PHE A C 1
ATOM 2689 O O . PHE A 1 331 ? 37.124 70.823 23.438 1.00 26.22 331 PHE A O 1
ATOM 2696 N N . SER A 1 332 ? 34.960 70.735 23.666 1.00 27.78 332 SER A N 1
ATOM 2697 C CA . SER A 1 332 ? 33.855 71.349 24.452 1.00 27.78 332 SER A CA 1
ATOM 2698 C C . SER A 1 332 ? 32.504 71.526 23.683 1.00 27.78 332 SER A C 1
ATOM 2700 O O . SER A 1 332 ? 32.530 71.743 22.479 1.00 27.78 332 SER A O 1
ATOM 2702 N N . HIS A 1 333 ? 31.370 71.542 24.428 1.00 30.67 333 HIS A N 1
ATOM 2703 C CA . HIS A 1 333 ? 30.162 72.431 24.341 1.00 30.67 333 HIS A CA 1
ATOM 2704 C C . HIS A 1 333 ? 29.340 72.653 23.025 1.00 30.67 333 HIS A C 1
ATOM 2706 O O . HIS A 1 333 ? 29.905 72.702 21.945 1.00 30.67 333 HIS A O 1
ATOM 2712 N N . VAL A 1 334 ? 28.005 72.902 23.008 1.00 28.45 334 VAL A N 1
ATOM 2713 C CA . VAL A 1 334 ? 26.890 72.914 24.008 1.00 28.45 334 VAL A CA 1
ATOM 2714 C C . VAL A 1 334 ? 25.547 72.501 23.326 1.00 28.45 334 VAL A C 1
ATOM 2716 O O . VAL A 1 334 ? 25.422 72.649 22.116 1.00 28.45 334 VAL A O 1
ATOM 2719 N N . ASP A 1 335 ? 24.569 72.054 24.130 1.00 28.34 335 ASP A N 1
ATOM 2720 C CA . ASP A 1 335 ? 23.080 72.119 24.068 1.00 28.34 335 ASP A CA 1
ATOM 2721 C C . ASP A 1 335 ? 22.296 72.611 22.818 1.00 28.34 335 ASP A C 1
ATOM 2723 O O . ASP A 1 335 ? 22.646 73.600 22.181 1.00 28.34 335 ASP A O 1
ATOM 2727 N N . VAL A 1 336 ? 21.099 72.030 22.590 1.00 28.38 336 VAL A N 1
ATOM 2728 C CA . VAL A 1 336 ? 19.755 72.605 22.923 1.00 28.38 336 VAL A CA 1
ATOM 2729 C C . VAL A 1 336 ? 18.627 71.654 22.440 1.00 28.38 336 VAL A C 1
ATOM 2731 O O . VAL A 1 336 ? 18.805 70.914 21.475 1.00 28.38 336 VAL A O 1
ATOM 2734 N N . ALA A 1 337 ? 17.483 71.639 23.141 1.00 29.36 337 ALA A N 1
ATOM 2735 C CA . ALA A 1 337 ? 16.319 70.764 22.909 1.00 29.36 337 ALA A CA 1
ATOM 2736 C C . ALA A 1 337 ? 15.060 71.539 22.429 1.00 29.36 337 ALA A C 1
ATOM 2738 O O . ALA A 1 337 ? 15.200 72.632 21.884 1.00 29.36 337 ALA A O 1
ATOM 2739 N N . SER A 1 338 ? 13.859 70.997 22.704 1.00 30.39 338 SER A N 1
ATOM 2740 C CA . SER A 1 338 ? 12.497 71.483 22.373 1.00 30.39 338 SER A CA 1
ATOM 2741 C C . SER A 1 338 ? 12.047 71.299 20.910 1.00 30.39 338 SER A C 1
ATOM 2743 O O . SER A 1 338 ? 12.863 71.447 20.004 1.00 30.39 338 SER A O 1
ATOM 2745 N N . GLU A 1 339 ? 10.776 71.067 20.568 1.00 31.00 339 GLU A N 1
ATOM 2746 C CA . GLU A 1 339 ? 9.581 70.382 21.131 1.00 31.00 339 GLU A CA 1
ATOM 2747 C C . GLU A 1 339 ? 8.400 70.747 20.181 1.00 31.00 339 GLU A C 1
ATOM 2749 O O . GLU A 1 339 ? 8.606 71.504 19.231 1.00 31.00 339 GLU A O 1
ATOM 2754 N N . ASP A 1 340 ? 7.200 70.215 20.449 1.00 29.00 340 ASP A N 1
ATOM 2755 C CA . ASP A 1 340 ? 5.880 70.654 19.940 1.00 29.00 340 ASP A CA 1
ATOM 2756 C C . ASP A 1 340 ? 5.489 70.411 18.453 1.00 29.00 340 ASP A C 1
ATOM 2758 O O . ASP A 1 340 ? 6.311 70.513 17.545 1.00 29.00 340 ASP A O 1
ATOM 2762 N N . GLU A 1 341 ? 4.219 70.161 18.077 1.00 30.41 341 GLU A N 1
ATOM 2763 C CA . GLU A 1 341 ? 3.032 69.536 18.727 1.00 30.41 341 GLU A CA 1
ATOM 2764 C C . GLU A 1 341 ? 1.923 69.327 17.630 1.00 30.41 341 GLU A C 1
ATOM 2766 O O . GLU A 1 341 ? 2.132 69.748 16.490 1.00 30.41 341 GLU A O 1
ATOM 2771 N N . LEU A 1 342 ? 0.748 68.754 17.975 1.00 30.19 342 LEU A N 1
ATOM 2772 C CA . LEU A 1 342 ? -0.555 68.744 17.235 1.00 30.19 342 LEU A CA 1
ATOM 2773 C C . LEU A 1 342 ? -0.716 67.725 16.060 1.00 30.19 342 LEU A C 1
ATOM 2775 O O . LEU A 1 342 ? 0.101 67.687 15.145 1.00 30.19 342 LEU A O 1
ATOM 2779 N N . GLU A 1 343 ? -1.619 66.721 16.140 1.00 30.14 343 GLU A N 1
ATOM 2780 C CA . GLU A 1 343 ? -3.089 66.709 15.824 1.00 30.14 343 GLU A CA 1
ATOM 2781 C C . GLU A 1 343 ? -3.385 66.670 14.288 1.00 30.14 343 GLU A C 1
ATOM 2783 O O . GLU A 1 343 ? -2.667 67.299 13.519 1.00 30.14 343 GLU A O 1
ATOM 2788 N N . ASP A 1 344 ? -4.368 65.953 13.707 1.00 29.09 344 ASP A N 1
ATOM 2789 C CA . ASP A 1 344 ? -5.497 65.142 14.216 1.00 29.09 344 ASP A CA 1
ATOM 2790 C C . ASP A 1 344 ? -6.005 64.095 13.166 1.00 29.09 344 ASP A C 1
ATOM 2792 O O . ASP A 1 344 ? -5.661 64.165 11.987 1.00 29.09 344 ASP A O 1
ATOM 2796 N N . ASP A 1 345 ? -6.863 63.181 13.631 1.00 29.58 345 ASP A N 1
ATOM 2797 C CA . ASP A 1 345 ? -8.057 62.546 13.021 1.00 29.58 345 ASP A CA 1
ATOM 2798 C C . ASP A 1 345 ? -8.090 61.579 11.783 1.00 29.58 345 ASP A C 1
ATOM 2800 O O . ASP A 1 345 ? -7.719 61.880 10.650 1.00 29.58 345 ASP A O 1
ATOM 2804 N N . THR A 1 346 ? -8.664 60.398 12.086 1.00 28.83 346 THR A N 1
ATOM 2805 C CA . THR A 1 346 ? -9.645 59.495 11.407 1.00 28.83 346 THR A CA 1
ATOM 2806 C C . THR A 1 346 ? -9.676 59.047 9.911 1.00 28.83 346 THR A C 1
ATOM 2808 O O . THR A 1 346 ? -9.799 59.811 8.961 1.00 28.83 346 THR A O 1
ATOM 2811 N N . GLU A 1 347 ? -9.833 57.709 9.796 1.00 30.59 347 GLU A N 1
ATOM 2812 C CA . GLU A 1 347 ? -10.761 56.915 8.940 1.00 30.59 347 GLU A CA 1
ATOM 2813 C C . GLU A 1 347 ? -10.484 56.549 7.451 1.00 30.59 347 GLU A C 1
ATOM 2815 O O . GLU A 1 347 ? -9.582 57.037 6.775 1.00 30.59 347 GLU A O 1
ATOM 2820 N N . GLU A 1 348 ? -11.202 55.501 7.008 1.00 31.48 348 GLU A N 1
ATOM 2821 C CA . GLU A 1 348 ? -10.936 54.620 5.852 1.00 31.48 348 GLU A CA 1
ATOM 2822 C C . GLU A 1 348 ? -11.699 55.022 4.562 1.00 31.48 348 GLU A C 1
ATOM 2824 O O . GLU A 1 348 ? -12.773 55.600 4.664 1.00 31.48 348 GLU A O 1
ATOM 2829 N N . GLU A 1 349 ? -11.219 54.632 3.357 1.00 28.61 349 GLU A N 1
ATOM 2830 C CA . GLU A 1 349 ? -11.993 53.840 2.351 1.00 28.61 349 GLU A CA 1
ATOM 2831 C C . GLU A 1 349 ? -11.375 53.718 0.910 1.00 28.61 349 GLU A C 1
ATOM 2833 O O . GLU A 1 349 ? -11.029 54.683 0.238 1.00 28.61 349 GLU A O 1
ATOM 2838 N N . VAL A 1 350 ? -11.326 52.474 0.398 1.00 28.97 350 VAL A N 1
ATOM 2839 C CA . VAL A 1 350 ? -11.909 51.978 -0.890 1.00 28.97 350 VAL A CA 1
ATOM 2840 C C . VAL A 1 350 ? -11.529 52.571 -2.295 1.00 28.97 350 VAL A C 1
ATOM 2842 O O . VAL A 1 350 ? -12.259 53.329 -2.920 1.00 28.97 350 VAL A O 1
ATOM 2845 N N . THR A 1 351 ? -10.561 51.901 -2.957 1.00 28.58 351 THR A N 1
ATOM 2846 C CA . THR A 1 351 ? -10.549 51.426 -4.389 1.00 28.58 351 THR A CA 1
ATOM 2847 C C . THR A 1 351 ? -10.260 52.301 -5.653 1.00 28.58 351 THR A C 1
ATOM 2849 O O . THR A 1 351 ? -10.686 53.434 -5.803 1.00 28.58 351 THR A O 1
ATOM 2852 N N . ARG A 1 352 ? -9.694 51.596 -6.672 1.00 24.77 352 ARG A N 1
ATOM 2853 C CA . ARG A 1 352 ? -9.850 51.707 -8.164 1.00 24.77 352 ARG A CA 1
ATOM 2854 C C . ARG A 1 352 ? -9.143 52.818 -9.006 1.00 24.77 352 ARG A C 1
ATOM 2856 O O . ARG A 1 352 ? -9.716 53.858 -9.281 1.00 24.77 352 ARG A O 1
ATOM 2863 N N . GLY A 1 353 ? -8.073 52.418 -9.729 1.00 23.92 353 GLY A N 1
ATOM 2864 C CA . GLY A 1 353 ? -8.108 52.303 -11.216 1.00 23.92 353 GLY A CA 1
ATOM 2865 C C . GLY A 1 353 ? -7.346 53.271 -12.174 1.00 23.92 353 GLY A C 1
ATOM 2866 O O . GLY A 1 353 ? -7.844 54.348 -12.456 1.00 23.92 353 GLY A O 1
ATOM 2867 N N . ARG A 1 354 ? -6.314 52.739 -12.887 1.00 25.09 354 ARG A N 1
ATOM 2868 C CA . ARG A 1 354 ? -5.837 53.054 -14.289 1.00 25.09 354 ARG A CA 1
ATOM 2869 C C . ARG A 1 354 ? -5.411 54.518 -14.660 1.00 25.09 354 ARG A C 1
ATOM 2871 O O . ARG A 1 354 ? -5.666 55.441 -13.909 1.00 25.09 354 ARG A O 1
ATOM 2878 N N . PRO A 1 355 ? -4.890 54.809 -15.887 1.00 40.88 355 PRO A N 1
ATOM 2879 C CA . PRO A 1 355 ? -3.800 54.204 -16.691 1.00 40.88 355 PRO A CA 1
ATOM 2880 C C . PRO A 1 355 ? -2.753 55.255 -17.193 1.00 40.88 355 PRO A C 1
ATOM 2882 O O . PRO A 1 355 ? -2.953 56.458 -17.043 1.00 40.88 355 PRO A O 1
ATOM 2885 N N . ARG A 1 356 ? -1.714 54.857 -17.961 1.00 28.11 356 ARG A N 1
ATOM 2886 C CA . ARG A 1 356 ? -1.065 55.776 -18.937 1.00 28.11 356 ARG A CA 1
ATOM 2887 C C . ARG A 1 356 ? -0.400 55.072 -20.139 1.00 28.11 356 ARG A C 1
ATOM 2889 O O . ARG A 1 356 ? 0.218 54.029 -19.984 1.00 28.11 356 ARG A O 1
ATOM 2896 N N . LYS A 1 357 ? -0.545 55.664 -21.337 1.00 27.11 357 LYS A N 1
ATOM 2897 C CA . LYS A 1 357 ? 0.128 55.297 -22.609 1.00 27.11 357 LYS A CA 1
ATOM 2898 C C . LYS A 1 357 ? 1.375 56.168 -22.839 1.00 27.11 357 LYS A C 1
ATOM 2900 O O . LYS A 1 357 ? 1.376 57.317 -22.398 1.00 27.11 357 LYS A O 1
ATOM 2905 N N . ARG A 1 358 ? 2.303 55.718 -23.697 1.00 28.30 358 ARG A N 1
ATOM 2906 C CA . ARG A 1 358 ? 3.014 56.560 -24.691 1.00 28.30 358 ARG A CA 1
ATOM 2907 C C . ARG A 1 358 ? 3.495 55.711 -25.882 1.00 28.30 358 ARG A C 1
ATOM 2909 O O . ARG A 1 358 ? 3.419 54.491 -25.817 1.00 28.30 358 ARG A O 1
ATOM 2916 N N . ALA A 1 359 ? 3.873 56.364 -26.982 1.00 25.84 359 ALA A N 1
ATOM 2917 C CA . ALA A 1 359 ? 4.119 55.761 -28.298 1.00 25.84 359 ALA A CA 1
ATOM 2918 C C . ALA A 1 359 ? 5.372 56.358 -28.970 1.00 25.84 359 ALA A C 1
ATOM 2920 O O . ALA A 1 359 ? 5.839 57.411 -28.538 1.00 25.84 359 ALA A O 1
ATOM 2921 N N . GLY A 1 360 ? 5.855 55.735 -30.052 1.00 24.88 360 GLY A N 1
ATOM 2922 C CA . GLY A 1 360 ? 6.878 56.299 -30.941 1.00 24.88 360 GLY A CA 1
ATOM 2923 C C . GLY A 1 360 ? 7.291 55.351 -32.077 1.00 24.88 360 GLY A C 1
ATOM 2924 O O . GLY A 1 360 ? 7.559 54.179 -31.837 1.00 24.88 360 GLY A O 1
ATOM 2925 N N . SER A 1 361 ? 7.353 55.869 -33.306 1.00 27.22 361 SER A N 1
ATOM 2926 C CA . SER A 1 361 ? 7.881 55.212 -34.520 1.00 27.22 361 SER A CA 1
ATOM 2927 C C . SER A 1 361 ? 8.667 56.242 -35.340 1.00 27.22 361 SER A C 1
ATOM 2929 O O . SER A 1 361 ? 8.431 57.439 -35.147 1.00 27.22 361 SER A O 1
ATOM 2931 N N . PRO A 1 362 ? 9.549 55.821 -36.269 1.00 37.28 362 PRO A N 1
ATOM 2932 C CA . PRO A 1 362 ? 9.503 56.439 -37.606 1.00 37.28 362 PRO A CA 1
ATOM 2933 C C . PRO A 1 362 ? 9.922 55.558 -38.821 1.00 37.28 362 PRO A C 1
ATOM 2935 O O . PRO A 1 362 ? 11.014 55.011 -38.842 1.00 37.28 362 PRO A O 1
ATOM 2938 N N . ILE A 1 363 ? 9.073 55.593 -39.864 1.00 28.05 363 ILE A N 1
ATOM 2939 C CA . ILE A 1 363 ? 9.354 55.879 -41.305 1.00 28.05 363 ILE A CA 1
ATOM 2940 C C . ILE A 1 363 ? 10.131 54.862 -42.212 1.00 28.05 363 ILE A C 1
ATOM 2942 O O . ILE A 1 363 ? 11.031 54.148 -41.797 1.00 28.05 363 ILE A O 1
ATOM 2946 N N . MET A 1 364 ? 9.677 54.835 -43.482 1.00 30.64 364 MET A N 1
ATOM 2947 C CA . MET A 1 364 ? 9.900 53.955 -44.670 1.00 30.64 364 MET A CA 1
ATOM 2948 C C . MET A 1 364 ? 11.078 54.453 -45.587 1.00 30.64 364 MET A C 1
ATOM 2950 O O . MET A 1 364 ? 11.798 55.321 -45.086 1.00 30.64 364 MET A O 1
ATOM 2954 N N . PRO A 1 365 ? 11.300 54.068 -46.893 1.00 44.06 365 PRO A N 1
ATOM 2955 C CA . PRO A 1 365 ? 10.560 53.167 -47.827 1.00 44.06 365 PRO A CA 1
ATOM 2956 C C . PRO A 1 365 ? 11.377 52.302 -48.847 1.00 44.06 365 PRO A C 1
ATOM 2958 O O . PRO A 1 365 ? 12.574 52.504 -49.025 1.00 44.06 365 PRO A O 1
ATOM 2961 N N . HIS A 1 366 ? 10.702 51.403 -49.597 1.00 29.38 366 HIS A N 1
ATOM 2962 C CA . HIS A 1 366 ? 10.550 51.502 -51.075 1.00 29.38 366 HIS A CA 1
ATOM 2963 C C . HIS A 1 366 ? 9.643 50.421 -51.713 1.00 29.38 366 HIS A C 1
ATOM 2965 O O . HIS A 1 366 ? 9.379 49.374 -51.129 1.00 29.38 366 HIS A O 1
ATOM 2971 N N . ASP A 1 367 ? 9.150 50.735 -52.914 1.00 28.69 367 ASP A N 1
ATOM 2972 C CA . ASP A 1 367 ? 8.074 50.089 -53.680 1.00 28.69 367 ASP A CA 1
ATOM 2973 C C . ASP A 1 367 ? 8.557 49.008 -54.669 1.00 28.69 367 ASP A C 1
ATOM 2975 O O . ASP A 1 367 ? 9.654 49.132 -55.207 1.00 28.69 367 ASP A O 1
ATOM 2979 N N . VAL A 1 368 ? 7.692 48.040 -55.018 1.00 30.38 368 VAL A N 1
ATOM 2980 C CA . VAL A 1 368 ? 7.040 47.952 -56.355 1.00 30.38 368 VAL A CA 1
ATOM 2981 C C . VAL A 1 368 ? 5.891 46.927 -56.370 1.00 30.38 368 VAL A C 1
ATOM 2983 O O . VAL A 1 368 ? 6.005 45.836 -55.820 1.00 30.38 368 VAL A O 1
ATOM 2986 N N . ASP A 1 369 ? 4.800 47.281 -57.054 1.00 28.97 369 ASP A N 1
ATOM 2987 C CA . ASP A 1 369 ? 3.671 46.418 -57.453 1.00 28.97 369 ASP A CA 1
ATOM 2988 C C . ASP A 1 369 ? 3.694 46.220 -58.985 1.00 28.97 369 ASP A C 1
ATOM 2990 O O . ASP A 1 369 ? 4.304 47.038 -59.673 1.00 28.97 369 ASP A O 1
ATOM 2994 N N . MET A 1 370 ? 3.041 45.167 -59.504 1.00 29.72 370 MET A N 1
ATOM 2995 C CA . MET A 1 370 ? 2.337 45.126 -60.805 1.00 29.72 370 MET A CA 1
ATOM 2996 C C . MET A 1 370 ? 1.800 43.710 -61.131 1.00 29.72 370 MET A C 1
ATOM 2998 O O . MET A 1 370 ? 2.580 42.785 -61.352 1.00 29.72 370 MET A O 1
ATOM 3002 N N . GLY A 1 371 ? 0.485 43.588 -61.374 1.00 25.66 371 GLY A N 1
ATOM 3003 C CA . GLY A 1 371 ? -0.020 42.771 -62.500 1.00 25.66 371 GLY A CA 1
ATOM 3004 C C . GLY A 1 371 ? -0.918 41.547 -62.225 1.00 25.66 371 GLY A C 1
ATOM 3005 O O . GLY A 1 371 ? -0.448 40.422 -62.088 1.00 25.66 371 GLY A O 1
ATOM 3006 N N . ALA A 1 372 ? -2.235 41.744 -62.349 1.00 30.75 372 ALA A N 1
ATOM 3007 C CA . ALA A 1 372 ? -3.225 40.735 -62.789 1.00 30.75 372 ALA A CA 1
ATOM 3008 C C . ALA A 1 372 ? -3.691 41.104 -64.237 1.00 30.75 372 ALA A C 1
ATOM 3010 O O . ALA A 1 372 ? -3.123 42.062 -64.769 1.00 30.75 372 ALA A O 1
ATOM 3011 N N . PRO A 1 373 ? -4.715 40.495 -64.906 1.00 44.78 373 PRO A N 1
ATOM 3012 C CA . PRO A 1 373 ? -5.620 39.385 -64.534 1.00 44.78 373 PRO A CA 1
ATOM 3013 C C . PRO A 1 373 ? -5.944 38.375 -65.688 1.00 44.78 373 PRO A C 1
ATOM 3015 O O . PRO A 1 373 ? -5.417 38.494 -66.790 1.00 44.78 373 PRO A O 1
ATOM 3018 N N . SER A 1 374 ? -6.883 37.426 -65.477 1.00 26.11 374 SER A N 1
ATOM 3019 C CA . SER A 1 374 ? -8.077 37.139 -66.341 1.00 26.11 374 SER A CA 1
ATOM 3020 C C . SER A 1 374 ? -8.616 35.684 -66.285 1.00 26.11 374 SER A C 1
ATOM 3022 O O . SER A 1 374 ? -7.897 34.733 -65.999 1.00 26.11 374 SER A O 1
ATOM 3024 N N . SER A 1 375 ? -9.921 35.516 -66.555 1.00 33.16 375 SER A N 1
ATOM 3025 C CA . SER A 1 375 ? -10.683 34.245 -66.694 1.00 33.16 375 SER A CA 1
ATOM 3026 C C . SER A 1 375 ? -11.428 34.253 -68.049 1.00 33.16 375 SER A C 1
ATOM 3028 O O . SER A 1 375 ? -11.614 35.362 -68.560 1.00 33.16 375 SER A O 1
ATOM 3030 N N . PRO A 1 376 ? -11.892 33.120 -68.654 1.00 37.03 376 PRO A N 1
ATOM 3031 C CA . PRO A 1 376 ? -13.211 32.518 -68.310 1.00 37.03 376 PRO A CA 1
ATOM 3032 C C . PRO A 1 376 ? -13.431 30.986 -68.631 1.00 37.03 376 PRO A C 1
ATOM 3034 O O . PRO A 1 376 ? -12.566 30.345 -69.222 1.00 37.03 376 PRO A O 1
ATOM 3037 N N . PRO A 1 377 ? -14.594 30.378 -68.255 1.00 43.03 377 PRO A N 1
ATOM 3038 C CA . PRO A 1 377 ? -15.047 28.985 -68.572 1.00 43.03 377 PRO A CA 1
ATOM 3039 C C . PRO A 1 377 ? -16.027 28.959 -69.805 1.00 43.03 377 PRO A C 1
ATOM 3041 O O . PRO A 1 377 ? -15.949 29.935 -70.553 1.00 43.03 377 PRO A O 1
ATOM 3044 N N . PRO A 1 378 ? -16.995 28.010 -70.082 1.00 44.22 378 PRO A N 1
ATOM 3045 C CA . PRO A 1 378 ? -17.455 26.740 -69.431 1.00 44.22 378 PRO A CA 1
ATOM 3046 C C . PRO A 1 378 ? -17.907 25.552 -70.380 1.00 44.22 378 PRO A C 1
ATOM 3048 O O . PRO A 1 378 ? -17.780 25.656 -71.596 1.00 44.22 378 PRO A O 1
ATOM 3051 N N . LYS A 1 379 ? -18.586 24.506 -69.816 1.00 26.09 379 LYS A N 1
ATOM 3052 C CA . LYS A 1 379 ? -19.593 23.515 -70.383 1.00 26.09 379 LYS A CA 1
ATOM 3053 C C . LYS A 1 379 ? -19.152 22.024 -70.513 1.00 26.09 379 LYS A C 1
ATOM 3055 O O . LYS A 1 379 ? -17.973 21.788 -70.704 1.00 26.09 379 LYS A O 1
ATOM 3060 N N . ARG A 1 380 ? -20.023 20.979 -70.575 1.00 24.64 380 ARG A N 1
ATOM 3061 C CA . ARG A 1 380 ? -21.338 20.582 -69.946 1.00 24.64 380 ARG A CA 1
ATOM 3062 C C . ARG A 1 380 ? -21.754 19.164 -70.471 1.00 24.64 380 ARG A C 1
ATOM 3064 O O . ARG A 1 380 ? -21.435 18.886 -71.615 1.00 24.64 380 ARG A O 1
ATOM 3071 N N . GLN A 1 381 ? -22.600 18.405 -69.734 1.00 26.75 381 GLN A N 1
ATOM 3072 C CA . GLN A 1 381 ? -23.379 17.170 -70.112 1.00 26.75 381 GLN A CA 1
ATOM 3073 C C . GLN A 1 381 ? -22.702 15.778 -69.938 1.00 26.75 381 GLN A C 1
ATOM 3075 O O . GLN A 1 381 ? -21.486 15.713 -70.020 1.00 26.75 381 GLN A O 1
ATOM 3080 N N . ARG A 1 382 ? -23.414 14.627 -69.798 1.00 22.91 382 ARG A N 1
ATOM 3081 C CA . ARG A 1 382 ? -24.634 14.229 -69.011 1.00 22.91 382 ARG A CA 1
ATOM 3082 C C . ARG A 1 382 ? -24.874 12.688 -69.140 1.00 22.91 382 ARG A C 1
ATOM 3084 O O . ARG A 1 382 ? -24.807 12.223 -70.267 1.00 22.91 382 ARG A O 1
ATOM 3091 N N . LEU A 1 383 ? -25.343 11.999 -68.071 1.00 25.12 383 LEU A N 1
ATOM 3092 C CA . LEU A 1 383 ? -25.995 10.644 -68.053 1.00 25.12 383 LEU A CA 1
ATOM 3093 C C . LEU A 1 383 ? -25.101 9.413 -68.431 1.00 25.12 383 LEU A C 1
ATOM 3095 O O . LEU A 1 383 ? -24.138 9.605 -69.158 1.00 25.12 383 LEU A O 1
ATOM 3099 N N . THR A 1 384 ? -25.307 8.153 -67.984 1.00 26.61 384 THR A N 1
ATOM 3100 C CA . THR A 1 384 ? -26.348 7.469 -67.156 1.00 26.61 384 THR A CA 1
ATOM 3101 C C . THR A 1 384 ? -25.758 6.466 -66.107 1.00 26.61 384 THR A C 1
ATOM 3103 O O . THR A 1 384 ? -24.564 6.194 -66.109 1.00 26.61 384 THR A O 1
ATOM 3106 N N . ASP A 1 385 ? -26.645 5.917 -65.256 1.00 27.53 385 ASP A N 1
ATOM 3107 C CA . ASP A 1 385 ? -26.676 4.580 -64.599 1.00 27.53 385 ASP A CA 1
ATOM 3108 C C . ASP A 1 385 ? -25.708 4.122 -63.472 1.00 27.53 385 ASP A C 1
ATOM 3110 O O . ASP A 1 385 ? -24.484 4.157 -63.544 1.00 27.53 385 ASP A O 1
ATOM 3114 N N . THR A 1 386 ? -26.341 3.589 -62.416 1.00 27.45 386 THR A N 1
ATOM 3115 C CA . THR A 1 386 ? -25.823 2.785 -61.285 1.00 27.45 386 THR A CA 1
ATOM 3116 C C . THR A 1 386 ? -25.850 1.279 -61.645 1.00 27.45 386 THR A C 1
ATOM 3118 O O . THR A 1 386 ? -26.687 0.923 -62.476 1.00 27.45 386 THR A O 1
ATOM 3121 N N . PRO A 1 387 ? -25.054 0.356 -61.025 1.00 30.61 387 PRO A N 1
ATOM 3122 C CA . PRO A 1 387 ? -25.060 0.148 -59.562 1.00 30.61 387 PRO A CA 1
ATOM 3123 C C . PRO A 1 387 ? -23.769 -0.367 -58.843 1.00 30.61 387 PRO A C 1
ATOM 3125 O O . PRO A 1 387 ? -23.149 -1.339 -59.248 1.00 30.61 387 PRO A O 1
ATOM 3128 N N . VAL A 1 388 ? -23.546 0.174 -57.629 1.00 28.58 388 VAL A N 1
ATOM 3129 C CA . VAL A 1 388 ? -23.248 -0.557 -56.360 1.00 28.58 388 VAL A CA 1
ATOM 3130 C C . VAL A 1 388 ? -21.839 -1.170 -56.071 1.00 28.58 388 VAL A C 1
ATOM 3132 O O . VAL A 1 388 ? -21.394 -2.115 -56.707 1.00 28.58 388 VAL A O 1
ATOM 3135 N N . GLN A 1 389 ? -21.273 -0.716 -54.929 1.00 29.41 389 GLN A N 1
ATOM 3136 C CA . GLN A 1 389 ? -20.072 -1.137 -54.148 1.00 29.41 389 GLN A CA 1
ATOM 3137 C C . GLN A 1 389 ? -18.655 -0.761 -54.649 1.00 29.41 389 GLN A C 1
ATOM 3139 O O . GLN A 1 389 ? -18.441 -0.682 -55.855 1.00 29.41 389 GLN A O 1
ATOM 3144 N N . PRO A 1 390 ? -17.654 -0.595 -53.741 1.00 25.84 390 PRO A N 1
ATOM 3145 C CA . PRO A 1 390 ? -17.704 -0.512 -52.266 1.00 25.84 390 PRO A CA 1
ATOM 3146 C C . PRO A 1 390 ? -17.405 0.910 -51.724 1.00 25.84 390 PRO A C 1
ATOM 3148 O O . PRO A 1 390 ? -17.011 1.804 -52.466 1.00 25.84 390 PRO A O 1
ATOM 3151 N N . HIS A 1 391 ? -17.581 1.139 -50.416 1.00 29.50 391 HIS A N 1
ATOM 3152 C CA . HIS A 1 391 ? -17.297 2.443 -49.795 1.00 29.50 391 HIS A CA 1
ATOM 3153 C C . HIS A 1 391 ? -15.793 2.760 -49.742 1.00 29.50 391 HIS A C 1
ATOM 3155 O O . HIS A 1 391 ? -15.023 2.068 -49.076 1.00 29.50 391 HIS A O 1
ATOM 3161 N N . THR A 1 392 ? -15.398 3.854 -50.392 1.00 26.88 392 THR A N 1
ATOM 3162 C CA . THR A 1 392 ? -14.058 4.453 -50.321 1.00 26.88 392 THR A CA 1
ATOM 3163 C C . THR A 1 392 ? -13.763 4.979 -48.906 1.00 26.88 392 THR A C 1
ATOM 3165 O O . THR A 1 392 ? -14.645 5.610 -48.314 1.00 26.88 392 THR A O 1
ATOM 3168 N N . PRO A 1 393 ? -12.548 4.796 -48.350 1.00 27.41 393 PRO A N 1
ATOM 3169 C CA . PRO A 1 393 ? -12.148 5.493 -47.128 1.00 27.41 393 PRO A CA 1
ATOM 3170 C C . PRO A 1 393 ? -12.074 7.017 -47.361 1.00 27.41 393 PRO A C 1
ATOM 3172 O O . PRO A 1 393 ? -11.797 7.448 -48.485 1.00 27.41 393 PRO A O 1
ATOM 3175 N N . PRO A 1 394 ? -12.313 7.850 -46.328 1.00 29.45 394 PRO A N 1
ATOM 3176 C CA . PRO A 1 394 ? -12.173 9.297 -46.447 1.00 29.45 394 PRO A CA 1
ATOM 3177 C C . PRO A 1 394 ? -10.719 9.703 -46.731 1.00 29.45 394 PRO A C 1
ATOM 3179 O O . PRO A 1 394 ? -9.771 9.006 -46.373 1.00 29.45 394 PRO A O 1
ATOM 3182 N N . GLN A 1 395 ? -10.578 10.840 -47.410 1.00 29.17 395 GLN A N 1
ATOM 3183 C CA . GLN A 1 395 ? -9.337 11.312 -48.025 1.00 29.17 395 GLN A CA 1
ATOM 3184 C C . GLN A 1 395 ? -8.197 11.498 -47.013 1.00 29.17 395 GLN A C 1
ATOM 3186 O O . GLN A 1 395 ? -8.391 12.030 -45.920 1.00 29.17 395 GLN A O 1
ATOM 3191 N N . SER A 1 396 ? -6.992 11.089 -47.414 1.00 29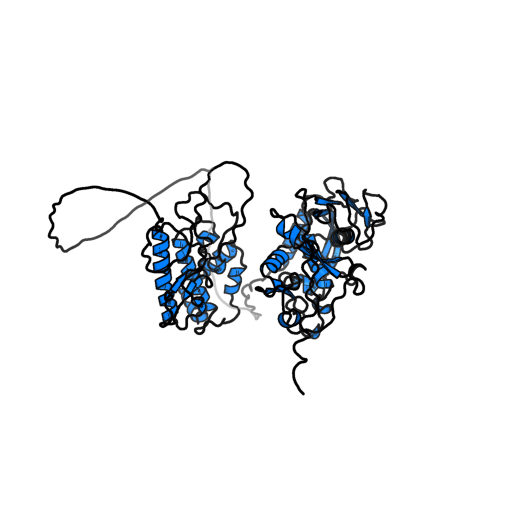.34 396 SER A N 1
ATOM 3192 C CA . SER A 1 396 ? -5.764 11.265 -46.643 1.00 29.34 396 SER A CA 1
ATOM 3193 C C . SER A 1 396 ? -5.431 12.744 -46.457 1.00 29.34 396 SER A C 1
ATOM 3195 O O . SER A 1 396 ? -5.264 13.478 -47.432 1.00 29.34 396 SER A O 1
ATOM 3197 N N . ILE A 1 397 ? -5.262 13.158 -45.204 1.00 31.38 397 ILE A N 1
ATOM 3198 C CA . ILE A 1 397 ? -4.609 14.423 -44.869 1.00 31.38 397 ILE A CA 1
ATOM 3199 C C . ILE A 1 397 ? -3.125 14.262 -45.223 1.00 31.38 397 ILE A C 1
ATOM 3201 O O . ILE A 1 397 ? -2.460 13.384 -44.672 1.00 31.38 397 ILE A O 1
ATOM 3205 N N . ASN A 1 398 ? -2.603 15.094 -46.127 1.00 29.81 398 ASN A N 1
ATOM 3206 C CA . ASN A 1 398 ? -1.162 15.177 -46.378 1.00 29.81 398 ASN A CA 1
ATOM 3207 C C . ASN A 1 398 ? -0.490 15.893 -45.197 1.00 29.81 398 ASN A C 1
ATOM 3209 O O . ASN A 1 398 ? -0.279 17.103 -45.233 1.00 29.81 398 ASN A O 1
ATOM 3213 N N . ALA A 1 399 ? -0.186 15.141 -44.142 1.00 33.28 399 ALA A N 1
ATOM 3214 C CA . ALA A 1 399 ? 0.706 15.575 -43.076 1.00 33.28 399 ALA A CA 1
ATOM 3215 C C . ALA A 1 399 ? 2.154 15.208 -43.440 1.00 33.28 399 ALA A C 1
ATOM 3217 O O . ALA A 1 399 ? 2.411 14.111 -43.937 1.00 33.28 399 ALA A O 1
ATOM 3218 N N . HIS A 1 400 ? 3.104 16.102 -43.152 1.00 43.53 400 HIS A N 1
ATOM 3219 C CA . HIS A 1 400 ? 4.543 15.861 -43.354 1.00 43.53 400 HIS A CA 1
ATOM 3220 C C . HIS A 1 400 ? 5.175 14.970 -42.262 1.00 43.53 400 HIS A C 1
ATOM 3222 O O . HIS A 1 400 ? 6.386 14.781 -42.234 1.00 43.53 400 HIS A O 1
ATOM 3228 N N . VAL A 1 401 ? 4.341 14.385 -41.397 1.00 37.50 401 VAL A N 1
ATOM 3229 C CA . VAL A 1 401 ? 4.658 13.316 -40.446 1.00 37.50 401 VAL A CA 1
ATOM 3230 C C . VAL A 1 401 ? 3.502 12.318 -40.502 1.00 37.50 401 VAL A C 1
ATOM 3232 O O . VAL A 1 401 ? 2.337 12.721 -40.442 1.00 37.50 401 VAL A O 1
ATOM 3235 N N . ALA A 1 402 ? 3.778 11.013 -40.592 1.00 39.19 402 ALA A N 1
ATOM 3236 C CA . ALA A 1 402 ? 2.720 10.003 -40.511 1.00 39.19 402 ALA A CA 1
ATOM 3237 C C . ALA A 1 402 ? 2.233 9.822 -39.067 1.00 39.19 402 ALA A C 1
ATOM 3239 O O . ALA A 1 402 ? 2.695 8.952 -38.327 1.00 39.19 402 ALA A O 1
ATOM 3240 N N . ILE A 1 403 ? 1.255 10.647 -38.708 1.00 42.91 403 ILE A N 1
ATOM 3241 C CA . ILE A 1 403 ? 0.468 10.561 -37.480 1.00 42.91 403 ILE A CA 1
ATOM 3242 C C . ILE A 1 403 ? -0.353 9.264 -37.495 1.00 42.91 403 ILE A C 1
ATOM 3244 O O . ILE A 1 403 ? -1.094 9.007 -38.447 1.00 42.91 403 ILE A O 1
ATOM 3248 N N . VAL A 1 404 ? -0.277 8.465 -36.425 1.00 44.19 404 VAL A N 1
ATOM 3249 C CA . VAL A 1 404 ? -1.113 7.264 -36.268 1.00 44.19 404 VAL A CA 1
ATOM 3250 C C . VAL A 1 404 ? -1.978 7.370 -35.012 1.00 44.19 404 VAL A C 1
ATOM 3252 O O . VAL A 1 404 ? -1.609 6.916 -33.934 1.00 44.19 404 VAL A O 1
ATOM 3255 N N . GLY A 1 405 ? -3.168 7.954 -35.167 1.00 34.44 405 GLY A N 1
ATOM 3256 C CA . GLY A 1 405 ? -4.156 8.079 -34.096 1.00 34.44 405 GLY A CA 1
ATOM 3257 C C . GLY A 1 405 ? -5.587 8.138 -34.629 1.00 34.44 405 GLY A C 1
ATOM 3258 O O . GLY A 1 405 ? -5.843 8.689 -35.698 1.00 34.44 405 GLY A O 1
ATOM 3259 N N . TYR A 1 406 ? -6.533 7.577 -33.871 1.00 37.03 406 TYR A N 1
ATOM 3260 C CA . TYR A 1 406 ? -7.969 7.694 -34.136 1.00 37.03 406 TYR A CA 1
ATOM 3261 C C . TYR A 1 406 ? -8.633 8.562 -33.070 1.00 37.03 406 TYR A C 1
ATOM 3263 O O . TYR A 1 406 ? -8.668 8.200 -31.895 1.00 37.03 406 TYR A O 1
ATOM 3271 N N . LEU A 1 407 ? -9.275 9.647 -33.498 1.00 33.19 407 LEU A N 1
ATOM 3272 C CA . LEU A 1 407 ? -10.187 10.404 -32.646 1.00 33.19 407 LEU A CA 1
ATOM 3273 C C . LEU A 1 407 ? -11.460 9.593 -32.412 1.00 33.19 407 LEU A C 1
ATOM 3275 O O . LEU A 1 407 ? -12.220 9.322 -33.344 1.00 33.19 407 LEU A O 1
ATOM 3279 N N . THR A 1 408 ? -11.747 9.252 -31.160 1.00 31.77 408 THR A N 1
ATOM 3280 C CA . THR A 1 408 ? -13.025 8.636 -30.795 1.00 31.77 408 THR A CA 1
ATOM 3281 C C . THR A 1 408 ? -14.134 9.690 -30.759 1.00 31.77 408 THR A C 1
ATOM 3283 O O . THR A 1 408 ? -14.394 10.341 -29.747 1.00 31.77 408 THR A O 1
ATOM 3286 N N . THR A 1 409 ? -14.847 9.857 -31.876 1.00 28.27 409 THR A N 1
ATOM 3287 C CA . THR A 1 409 ? -16.086 10.647 -31.919 1.00 28.27 409 THR A CA 1
ATOM 3288 C C . THR A 1 409 ? -17.222 9.907 -31.218 1.00 28.27 409 THR A C 1
ATOM 3290 O O . THR A 1 409 ? -18.042 9.243 -31.850 1.00 28.27 409 THR A O 1
ATOM 3293 N N . SER A 1 410 ? -17.290 10.038 -29.894 1.00 31.38 410 SER A N 1
ATOM 3294 C CA . SER A 1 410 ? -18.453 9.635 -29.104 1.00 31.38 410 SER A CA 1
ATOM 3295 C C . SER A 1 410 ? -19.618 10.608 -29.347 1.00 31.38 410 SER A C 1
ATOM 3297 O O . SER A 1 410 ? -19.789 11.587 -28.615 1.00 31.38 410 SER A O 1
ATOM 3299 N N . THR A 1 411 ? -20.416 10.370 -30.388 1.00 28.59 411 THR A N 1
ATOM 3300 C CA . THR A 1 411 ? -21.683 11.087 -30.589 1.00 28.59 411 THR A CA 1
ATOM 3301 C C . THR A 1 411 ? -22.660 10.698 -29.486 1.00 28.59 411 THR A C 1
ATOM 3303 O O . THR A 1 411 ? -23.141 9.568 -29.447 1.00 28.59 411 THR A O 1
ATOM 3306 N N . SER A 1 412 ? -22.943 11.632 -28.577 1.00 36.16 412 SER A N 1
ATOM 3307 C CA . SER A 1 412 ? -23.928 11.433 -27.515 1.00 36.16 412 SER A CA 1
ATOM 3308 C C . SER A 1 412 ? -25.339 11.411 -28.102 1.00 36.16 412 SER A C 1
ATOM 3310 O O . SER A 1 412 ? -25.920 12.457 -28.389 1.00 36.16 412 SER A O 1
ATOM 3312 N N . THR A 1 413 ? -25.902 10.217 -28.263 1.00 30.08 413 THR A N 1
ATOM 3313 C CA . THR A 1 413 ? -27.334 10.005 -28.484 1.00 30.08 413 THR A CA 1
ATOM 3314 C C . THR A 1 413 ? -27.906 9.250 -27.288 1.00 30.08 413 THR A C 1
ATOM 3316 O O . THR A 1 413 ? -27.521 8.123 -26.984 1.00 30.08 413 THR A O 1
ATOM 3319 N N . LYS A 1 414 ? -28.834 9.888 -26.564 1.00 39.91 414 LYS A N 1
ATOM 3320 C CA . LYS A 1 414 ? -29.585 9.237 -25.484 1.00 39.91 414 LYS A CA 1
ATOM 3321 C C . LYS A 1 414 ? -30.550 8.206 -26.076 1.00 39.91 414 LYS A C 1
ATOM 3323 O O . LYS A 1 414 ? -31.499 8.628 -26.728 1.00 39.91 414 LYS A O 1
ATOM 3328 N N . ALA A 1 415 ? -30.382 6.922 -25.754 1.00 36.31 415 ALA A N 1
ATOM 3329 C CA . ALA A 1 415 ? -31.460 6.028 -25.294 1.00 36.31 415 ALA A CA 1
ATOM 3330 C C . ALA A 1 415 ? -30.970 4.581 -25.077 1.00 36.31 415 ALA A C 1
ATOM 3332 O O . ALA A 1 415 ? -30.113 4.100 -25.806 1.00 36.31 415 ALA A O 1
ATOM 3333 N N . ALA A 1 416 ? -31.632 3.897 -24.136 1.00 37.25 416 ALA A N 1
ATOM 3334 C CA . ALA A 1 416 ? -31.604 2.454 -23.867 1.00 37.25 416 ALA A CA 1
ATOM 3335 C C . ALA A 1 416 ? -30.288 1.823 -23.358 1.00 37.25 416 ALA A C 1
ATOM 3337 O O . ALA A 1 416 ? -29.181 2.080 -23.820 1.00 37.25 416 ALA A O 1
ATOM 3338 N N . SER A 1 417 ? -30.449 0.944 -22.368 1.00 49.50 417 SER A N 1
ATOM 3339 C CA . SER A 1 417 ? -29.390 0.175 -21.718 1.00 49.50 417 SER A CA 1
ATOM 3340 C C . SER A 1 417 ? -28.959 -1.015 -22.577 1.00 49.50 417 SER A C 1
ATOM 3342 O O . SER A 1 417 ? -29.586 -2.073 -22.530 1.00 49.50 417 SER A O 1
ATOM 3344 N N . ILE A 1 418 ? -27.875 -0.847 -23.329 1.00 44.34 418 ILE A N 1
ATOM 3345 C CA . ILE A 1 418 ? -27.144 -1.944 -23.969 1.00 44.34 418 ILE A CA 1
ATOM 3346 C C . ILE A 1 418 ? -25.861 -2.159 -23.161 1.00 44.34 418 ILE A C 1
ATOM 3348 O O . ILE A 1 418 ? -25.193 -1.190 -22.794 1.00 44.34 418 ILE A O 1
ATOM 3352 N N . GLU A 1 419 ? -25.531 -3.412 -22.845 1.00 47.19 419 GLU A N 1
ATOM 3353 C CA . GLU A 1 419 ? -24.263 -3.745 -22.189 1.00 47.19 419 GLU A CA 1
ATOM 3354 C C . GLU A 1 419 ? -23.086 -3.257 -23.055 1.00 47.19 419 GLU A C 1
ATOM 3356 O O . GLU A 1 419 ? -23.124 -3.403 -24.281 1.00 47.19 419 GLU A O 1
ATOM 3361 N N . PRO A 1 420 ? -22.040 -2.644 -22.471 1.00 44.69 420 PRO A N 1
ATOM 3362 C CA . PRO A 1 420 ? -20.927 -2.137 -23.256 1.00 44.69 420 PRO A CA 1
ATOM 3363 C C . PRO A 1 420 ? -20.143 -3.310 -23.853 1.00 44.69 420 PRO A C 1
ATOM 3365 O O . PRO A 1 420 ? -19.358 -3.955 -23.163 1.00 44.69 420 PRO A O 1
ATOM 3368 N N . ASN A 1 421 ? -20.333 -3.559 -25.152 1.00 45.91 421 ASN A N 1
ATOM 3369 C CA . ASN A 1 421 ? -19.520 -4.501 -25.918 1.00 45.91 421 ASN A CA 1
ATOM 3370 C C . ASN A 1 421 ? -18.033 -4.147 -25.757 1.00 45.91 421 ASN A C 1
ATOM 3372 O O . ASN A 1 421 ? -17.557 -3.156 -26.321 1.00 45.91 421 ASN A O 1
ATOM 3376 N N . LEU A 1 422 ? -17.293 -4.968 -25.008 1.00 57.69 422 LEU A N 1
ATOM 3377 C CA . LEU A 1 422 ? -15.844 -4.846 -24.854 1.00 57.69 422 LEU A CA 1
ATOM 3378 C C . LEU A 1 422 ? -15.158 -5.299 -26.148 1.00 57.69 422 LEU A C 1
ATOM 3380 O O . LEU A 1 422 ? -14.770 -6.452 -26.318 1.00 57.69 422 LEU A O 1
ATOM 3384 N N . VAL A 1 423 ? -15.038 -4.370 -27.095 1.00 67.69 423 VAL A N 1
ATOM 3385 C CA . VAL A 1 423 ? -14.357 -4.604 -28.371 1.00 67.69 423 VAL A CA 1
ATOM 3386 C C . VAL A 1 423 ? -12.846 -4.537 -28.157 1.00 67.69 423 VAL A C 1
ATOM 3388 O O . VAL A 1 423 ? -12.291 -3.447 -28.013 1.00 67.69 423 VAL A O 1
ATOM 3391 N N . HIS A 1 424 ? -12.168 -5.687 -28.207 1.00 72.31 424 HIS A N 1
ATOM 3392 C CA . HIS A 1 424 ? -10.707 -5.739 -28.326 1.00 72.31 424 HIS A CA 1
ATOM 3393 C C . HIS A 1 424 ? -10.284 -5.074 -29.642 1.00 72.31 424 HIS A C 1
ATOM 3395 O O . HIS A 1 424 ? -10.601 -5.569 -30.725 1.00 72.31 424 HIS A O 1
ATOM 3401 N N . ARG A 1 425 ? -9.555 -3.959 -29.565 1.0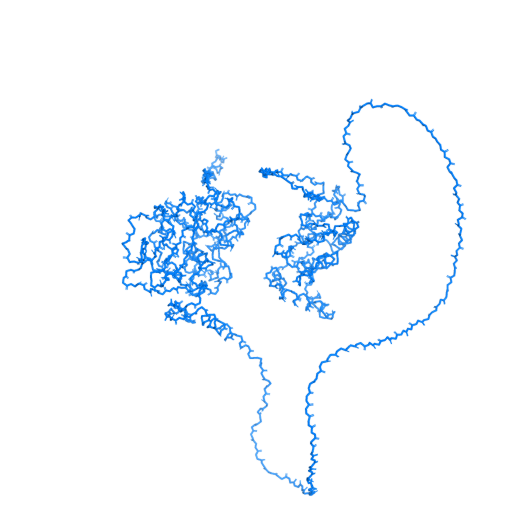0 69.81 425 ARG A N 1
ATOM 3402 C CA . ARG A 1 425 ? -9.032 -3.240 -30.736 1.00 69.81 425 ARG A CA 1
ATOM 3403 C C . ARG A 1 425 ? -7.537 -3.503 -30.865 1.00 69.81 425 ARG A C 1
ATOM 3405 O O . ARG A 1 425 ? -6.808 -3.437 -29.883 1.00 69.81 425 ARG A O 1
ATOM 3412 N N . ARG A 1 426 ? -7.080 -3.794 -32.083 1.00 77.62 426 ARG A N 1
ATOM 3413 C CA . ARG A 1 426 ? -5.653 -3.869 -32.428 1.00 77.62 426 ARG A CA 1
ATOM 3414 C C . ARG A 1 426 ? -5.350 -2.736 -33.392 1.00 77.62 426 ARG A C 1
ATOM 3416 O O . ARG A 1 426 ? -6.001 -2.638 -34.428 1.00 77.62 426 ARG A O 1
ATOM 3423 N N . LEU A 1 427 ? -4.384 -1.898 -33.040 1.00 68.81 427 LEU A N 1
ATOM 3424 C CA . LEU A 1 427 ? -3.834 -0.889 -33.931 1.00 68.81 427 LEU A CA 1
ATOM 3425 C C . LEU A 1 427 ? -2.555 -1.466 -34.541 1.00 68.81 427 LEU A C 1
ATOM 3427 O O . LEU A 1 427 ? -1.629 -1.806 -33.812 1.00 68.81 427 LEU A O 1
ATOM 3431 N N . ILE A 1 428 ? -2.527 -1.613 -35.863 1.00 77.19 428 ILE A N 1
ATOM 3432 C CA . ILE A 1 428 ? -1.313 -1.969 -36.600 1.00 77.19 428 ILE A CA 1
ATOM 3433 C C . ILE A 1 428 ? -0.773 -0.664 -37.174 1.00 77.19 428 ILE A C 1
ATOM 3435 O O . ILE A 1 428 ? -1.422 -0.043 -38.016 1.00 77.19 428 ILE A O 1
ATOM 3439 N N . VAL A 1 429 ? 0.378 -0.226 -36.670 1.00 74.88 429 VAL A N 1
ATOM 3440 C CA . VAL A 1 429 ? 1.064 0.988 -37.123 1.00 74.88 429 VAL A CA 1
ATOM 3441 C C . VAL A 1 429 ? 2.105 0.622 -38.181 1.00 74.88 429 VAL A C 1
ATOM 3443 O O . VAL A 1 429 ? 2.672 -0.467 -38.137 1.00 74.88 429 VAL A O 1
ATOM 3446 N N . ARG A 1 430 ? 2.344 1.511 -39.153 1.00 77.19 430 ARG A N 1
ATOM 3447 C CA . ARG A 1 430 ? 3.348 1.284 -40.209 1.00 77.19 430 ARG A CA 1
ATOM 3448 C C . ARG A 1 430 ? 4.773 1.596 -39.748 1.00 77.19 430 ARG A C 1
ATOM 3450 O O . ARG A 1 430 ? 5.701 0.943 -40.205 1.00 77.19 430 ARG A O 1
ATOM 3457 N N . ASN A 1 431 ? 4.927 2.606 -38.897 1.00 81.56 431 ASN A N 1
ATOM 3458 C CA . ASN A 1 431 ? 6.231 3.130 -38.509 1.00 81.56 431 ASN A CA 1
ATOM 3459 C C . ASN A 1 431 ? 6.738 2.417 -37.259 1.00 81.56 431 ASN A C 1
ATOM 3461 O O . ASN A 1 431 ? 5.993 2.255 -36.291 1.00 81.56 431 ASN A O 1
ATOM 3465 N N . TYR A 1 432 ? 8.013 2.049 -37.274 1.00 82.19 432 TYR A N 1
ATOM 3466 C CA . TYR A 1 432 ? 8.736 1.531 -36.123 1.00 82.19 432 TYR A CA 1
ATOM 3467 C C . TYR A 1 432 ? 10.083 2.248 -36.007 1.00 82.19 432 TYR A C 1
ATOM 3469 O O . TYR A 1 432 ? 10.722 2.563 -37.010 1.00 82.19 432 TYR A O 1
ATOM 3477 N N . GLY A 1 433 ? 10.492 2.514 -34.772 1.00 85.88 433 GLY A N 1
ATOM 3478 C CA . GLY A 1 433 ? 11.699 3.256 -34.437 1.00 85.88 433 GLY A CA 1
ATOM 3479 C C . GLY A 1 433 ? 12.054 3.053 -32.969 1.00 85.88 433 GLY A C 1
ATOM 3480 O O . GLY A 1 433 ? 11.473 2.206 -32.284 1.00 85.88 433 GLY A O 1
ATOM 3481 N N . MET A 1 434 ? 12.989 3.852 -32.471 1.00 90.06 434 MET A N 1
ATOM 3482 C CA . MET A 1 434 ? 13.427 3.838 -31.076 1.00 90.06 434 MET A CA 1
ATOM 3483 C C . MET A 1 434 ? 12.926 5.081 -30.330 1.00 90.06 434 MET A C 1
ATOM 3485 O O . MET A 1 434 ? 12.709 6.107 -30.964 1.00 90.06 434 MET A O 1
ATOM 3489 N N . PRO A 1 435 ? 12.757 5.040 -28.997 1.00 91.00 435 PRO A N 1
ATOM 3490 C CA . PRO A 1 435 ? 12.471 6.245 -28.222 1.00 91.00 435 PRO A CA 1
ATOM 3491 C C . PRO A 1 435 ? 13.541 7.326 -28.426 1.00 91.00 435 PRO A C 1
ATOM 3493 O O . PRO A 1 435 ? 14.731 7.010 -28.479 1.00 91.00 435 PRO A O 1
ATOM 3496 N N . ILE A 1 436 ? 13.125 8.592 -28.490 1.00 92.06 436 ILE A N 1
ATOM 3497 C CA . ILE A 1 436 ? 13.963 9.761 -28.811 1.00 92.06 436 ILE A CA 1
ATOM 3498 C C . ILE A 1 436 ? 15.253 9.858 -27.977 1.00 92.06 436 ILE A C 1
ATOM 3500 O O . ILE A 1 436 ? 16.292 10.263 -28.492 1.00 92.06 436 ILE A O 1
ATOM 3504 N N . TYR A 1 437 ? 15.229 9.429 -26.710 1.00 90.69 437 TYR A N 1
ATOM 3505 C CA . TYR A 1 437 ? 16.401 9.452 -25.827 1.00 90.69 437 TYR A CA 1
ATOM 3506 C C . TYR A 1 437 ? 17.527 8.501 -26.271 1.00 90.69 437 TYR A C 1
ATOM 3508 O O . TYR A 1 437 ? 18.605 8.531 -25.689 1.00 90.69 437 TYR A O 1
ATOM 3516 N N . LYS A 1 438 ? 17.294 7.651 -27.282 1.00 89.94 438 LYS A N 1
ATOM 3517 C CA . LYS A 1 438 ? 18.299 6.773 -27.901 1.00 89.94 438 LYS A CA 1
ATOM 3518 C C . LYS A 1 438 ? 18.962 7.358 -29.152 1.00 89.94 438 LYS A C 1
ATOM 3520 O O . LYS A 1 438 ? 19.735 6.638 -29.776 1.00 89.94 438 LYS A O 1
ATOM 3525 N N . ALA A 1 439 ? 18.670 8.613 -29.509 1.00 90.25 439 ALA A N 1
ATOM 3526 C CA . ALA A 1 439 ? 19.270 9.276 -30.665 1.00 90.25 439 ALA A CA 1
ATOM 3527 C C . ALA A 1 439 ? 20.808 9.172 -30.642 1.00 90.25 439 ALA A C 1
ATOM 3529 O O . ALA A 1 439 ? 21.435 9.500 -29.631 1.00 90.25 439 ALA A O 1
ATOM 3530 N N . THR A 1 440 ? 21.427 8.742 -31.745 1.00 88.38 440 THR A N 1
ATOM 3531 C CA . THR A 1 440 ? 22.882 8.480 -31.790 1.00 88.38 440 THR A CA 1
ATOM 3532 C C . THR A 1 440 ? 23.742 9.746 -31.758 1.00 88.38 440 THR A C 1
ATOM 3534 O O . THR A 1 440 ? 24.951 9.681 -31.528 1.00 88.38 440 THR A O 1
ATOM 3537 N N . SER A 1 441 ? 23.144 10.914 -32.008 1.00 88.88 441 SER A N 1
ATOM 3538 C CA . SER A 1 441 ? 23.847 12.194 -32.058 1.00 88.88 441 SER A CA 1
ATOM 3539 C C . SER A 1 441 ? 22.956 13.371 -31.656 1.00 88.88 441 SER A C 1
ATOM 3541 O O . SER A 1 441 ? 21.739 13.352 -31.847 1.00 88.88 441 SER A O 1
ATOM 3543 N N . ARG A 1 442 ? 23.578 14.456 -31.171 1.00 88.88 442 ARG A N 1
ATOM 3544 C CA . ARG A 1 442 ? 22.885 15.730 -30.890 1.00 88.88 442 ARG A CA 1
ATOM 3545 C C . ARG A 1 442 ? 22.208 16.306 -32.144 1.00 88.88 442 ARG A C 1
ATOM 3547 O O . ARG A 1 442 ? 21.128 16.872 -32.046 1.00 88.88 442 ARG A O 1
ATOM 3554 N N . SER A 1 443 ? 22.811 16.118 -33.320 1.00 90.12 443 SER A N 1
ATOM 3555 C CA . SER A 1 443 ? 22.230 16.479 -34.620 1.00 90.12 443 SER A CA 1
ATOM 3556 C C . SER A 1 443 ? 20.954 15.696 -34.933 1.00 90.12 443 SER A C 1
ATOM 3558 O O . SER A 1 443 ? 19.962 16.309 -35.312 1.00 90.12 443 SER A O 1
ATOM 3560 N N . ALA A 1 444 ? 20.945 14.374 -34.726 1.00 90.69 444 ALA A N 1
ATOM 3561 C CA . ALA A 1 444 ? 19.752 13.552 -34.927 1.00 90.69 444 ALA A CA 1
ATOM 3562 C C . ALA A 1 444 ? 18.645 13.896 -33.917 1.00 90.69 444 ALA A C 1
ATOM 3564 O O . ALA A 1 444 ? 17.483 14.017 -34.296 1.00 90.69 444 ALA A O 1
ATOM 3565 N N . LEU A 1 445 ? 19.010 14.142 -32.653 1.00 91.88 445 LEU A N 1
ATOM 3566 C CA . LEU A 1 445 ? 18.080 14.592 -31.616 1.00 91.88 445 LEU A CA 1
ATOM 3567 C C . LEU A 1 445 ? 17.390 15.911 -32.003 1.00 91.88 445 LEU A C 1
ATOM 3569 O O . LEU A 1 445 ? 16.165 16.000 -31.964 1.00 91.88 445 LEU A O 1
ATOM 3573 N N . LEU A 1 446 ? 18.161 16.927 -32.408 1.00 92.69 446 LEU A N 1
ATOM 3574 C CA . LEU A 1 446 ? 17.621 18.234 -32.798 1.00 92.69 446 LEU A CA 1
ATOM 3575 C C . LEU A 1 446 ? 16.805 18.170 -34.097 1.00 92.69 446 LEU A C 1
ATOM 3577 O O . LEU A 1 446 ? 15.743 18.786 -34.167 1.00 92.69 446 LEU A O 1
ATOM 3581 N N . ALA A 1 447 ? 17.240 17.382 -35.085 1.00 91.62 447 ALA A N 1
ATOM 3582 C CA . ALA A 1 447 ? 16.461 17.131 -36.297 1.00 91.62 447 ALA A CA 1
ATOM 3583 C C . ALA A 1 447 ? 15.125 16.436 -35.978 1.00 91.62 447 ALA A C 1
ATOM 3585 O O . ALA A 1 447 ? 14.094 16.795 -36.540 1.00 91.62 447 ALA A O 1
ATOM 3586 N N . ALA A 1 448 ? 15.099 15.496 -35.028 1.00 91.94 448 ALA A N 1
ATOM 3587 C CA . ALA A 1 448 ? 13.850 14.897 -34.569 1.00 91.94 448 ALA A CA 1
ATOM 3588 C C . ALA A 1 448 ? 12.939 15.932 -33.882 1.00 91.94 448 ALA A C 1
ATOM 3590 O O . ALA A 1 448 ? 11.747 15.969 -34.178 1.00 91.94 448 ALA A O 1
ATOM 3591 N N . PHE A 1 449 ? 13.482 16.819 -33.034 1.00 93.12 449 PHE A N 1
ATOM 3592 C CA . PHE A 1 449 ? 12.720 17.919 -32.417 1.00 93.12 449 PHE A CA 1
ATOM 3593 C C . PHE A 1 449 ? 12.108 18.895 -33.428 1.00 93.12 449 PHE A C 1
ATOM 3595 O O . PHE A 1 449 ? 10.938 19.241 -33.274 1.00 93.12 449 PHE A O 1
ATOM 3602 N N . GLU A 1 450 ? 12.838 19.278 -34.479 1.00 92.56 450 GLU A N 1
ATOM 3603 C CA . GLU A 1 450 ? 12.290 20.055 -35.602 1.00 92.56 450 GLU A CA 1
ATOM 3604 C C . GLU A 1 450 ? 11.046 19.358 -36.185 1.00 92.56 450 GLU A C 1
ATOM 3606 O O . GLU A 1 450 ? 9.964 19.947 -36.245 1.00 92.56 450 GLU A O 1
ATOM 3611 N N . ARG A 1 451 ? 11.156 18.061 -36.504 1.00 89.25 451 ARG A N 1
ATOM 3612 C CA . ARG A 1 451 ? 10.048 17.269 -37.069 1.00 89.25 451 ARG A CA 1
ATOM 3613 C C . ARG A 1 451 ? 8.881 17.061 -36.105 1.00 89.25 451 ARG A C 1
ATOM 3615 O O . ARG A 1 451 ? 7.737 17.005 -36.556 1.00 89.25 451 ARG A O 1
ATOM 3622 N N . TYR A 1 452 ? 9.119 16.966 -34.796 1.00 90.25 452 TYR A N 1
ATOM 3623 C CA . TYR A 1 452 ? 8.025 16.912 -33.819 1.00 90.25 452 TYR A CA 1
ATOM 3624 C C . TYR A 1 452 ? 7.252 18.226 -33.752 1.00 90.25 452 TYR A C 1
ATOM 3626 O O . TYR A 1 452 ? 6.030 18.187 -33.644 1.00 90.25 452 TYR A O 1
ATOM 3634 N N . ILE A 1 453 ? 7.928 19.372 -33.868 1.00 88.81 453 ILE A N 1
ATOM 3635 C CA . ILE A 1 453 ? 7.275 20.687 -33.885 1.00 88.81 453 ILE A CA 1
ATOM 3636 C C . ILE A 1 453 ? 6.458 20.860 -35.179 1.00 88.81 453 ILE A C 1
ATOM 3638 O O . ILE A 1 453 ? 5.303 21.272 -35.109 1.00 88.81 453 ILE A O 1
ATOM 3642 N N . GLU A 1 454 ? 6.979 20.451 -36.342 1.00 86.62 454 GLU A N 1
ATOM 3643 C CA . GLU A 1 454 ? 6.219 20.414 -37.610 1.00 86.62 454 GLU A CA 1
ATOM 3644 C C . GLU A 1 454 ? 4.996 19.469 -37.547 1.00 86.62 454 GLU A C 1
ATOM 3646 O O . GLU A 1 454 ? 3.898 19.780 -38.031 1.00 86.62 454 GLU A O 1
ATOM 3651 N N . GLY A 1 455 ? 5.167 18.295 -36.930 1.00 83.69 455 GLY A N 1
ATOM 3652 C CA . GLY A 1 455 ? 4.094 17.325 -36.705 1.00 83.69 455 GLY A CA 1
ATOM 3653 C C . GLY A 1 455 ? 3.029 17.837 -35.730 1.00 83.69 455 GLY A C 1
ATOM 3654 O O . GLY A 1 455 ? 1.834 17.648 -35.962 1.00 83.69 455 GLY A O 1
ATOM 3655 N N . HIS A 1 456 ? 3.448 18.540 -34.678 1.00 86.06 456 HIS A N 1
ATOM 3656 C CA . HIS A 1 456 ? 2.564 19.181 -33.708 1.00 86.06 456 HIS A CA 1
ATOM 3657 C C . HIS A 1 456 ? 1.801 20.360 -34.313 1.00 86.06 456 HIS A C 1
ATOM 3659 O O . HIS A 1 456 ? 0.591 20.452 -34.123 1.00 86.06 456 HIS A O 1
ATOM 3665 N N . GLU A 1 457 ? 2.442 21.187 -35.142 1.00 85.69 457 GLU A N 1
ATOM 3666 C CA . GLU A 1 457 ? 1.747 22.229 -35.903 1.00 85.69 457 GLU A CA 1
ATOM 3667 C C . GLU A 1 457 ? 0.675 21.615 -36.825 1.00 85.69 457 GLU A C 1
ATOM 3669 O O . GLU A 1 457 ? -0.436 22.135 -36.948 1.00 85.69 457 GLU A O 1
ATOM 3674 N N . SER A 1 458 ? 0.965 20.458 -37.427 1.00 84.12 458 SER A N 1
ATOM 3675 C CA . SER A 1 458 ? -0.003 19.715 -38.243 1.00 84.12 458 SER A CA 1
ATOM 3676 C C . SER A 1 458 ? -1.194 19.191 -37.420 1.00 84.12 458 SER A C 1
ATOM 3678 O O . SER A 1 458 ? -2.330 19.235 -37.900 1.00 84.12 458 SER A O 1
ATOM 3680 N N . LEU A 1 459 ? -0.969 18.746 -36.176 1.00 81.31 459 LEU A N 1
ATOM 3681 C CA . LEU A 1 459 ? -2.034 18.389 -35.226 1.00 81.31 459 LEU A CA 1
ATOM 3682 C C . LEU A 1 459 ? -2.859 19.617 -34.815 1.00 81.31 459 LEU A C 1
ATOM 3684 O O . LEU A 1 459 ? -4.090 19.566 -34.861 1.00 81.31 459 LEU A O 1
ATOM 3688 N N . HIS A 1 460 ? -2.204 20.734 -34.491 1.00 82.25 460 HIS A N 1
ATOM 3689 C CA . HIS A 1 460 ? -2.870 21.977 -34.097 1.00 82.25 460 HIS A CA 1
ATOM 3690 C C . HIS A 1 460 ? -3.754 22.528 -35.221 1.00 82.25 460 HIS A C 1
ATOM 3692 O O . HIS A 1 460 ? -4.928 22.813 -34.999 1.00 82.25 460 HIS A O 1
ATOM 3698 N N . ARG A 1 461 ? -3.257 22.545 -36.465 1.00 83.38 461 ARG A N 1
ATOM 3699 C CA . ARG A 1 461 ? -4.041 22.900 -37.666 1.00 83.38 461 ARG A CA 1
ATOM 3700 C C . ARG A 1 461 ? -5.222 21.951 -37.922 1.00 83.38 461 ARG A C 1
ATOM 3702 O O . ARG A 1 461 ? -6.217 22.369 -38.511 1.00 83.38 461 ARG A O 1
ATOM 3709 N N . ALA A 1 462 ? -5.150 20.697 -37.468 1.00 81.00 462 ALA A N 1
ATOM 3710 C CA . ALA A 1 462 ? -6.274 19.752 -37.470 1.00 81.00 462 ALA A CA 1
ATOM 3711 C C . ALA A 1 462 ? -7.241 19.939 -36.274 1.00 81.00 462 ALA A C 1
ATOM 3713 O O . ALA A 1 462 ? -8.208 19.182 -36.129 1.00 81.00 462 ALA A O 1
ATOM 3714 N N . GLY A 1 463 ? -6.999 20.945 -35.426 1.00 79.19 463 GLY A N 1
ATOM 3715 C CA . GLY A 1 463 ? -7.767 21.257 -34.225 1.00 79.19 463 GLY A CA 1
ATOM 3716 C C . GLY A 1 463 ? -7.529 20.268 -33.087 1.00 79.19 463 GLY A C 1
ATOM 3717 O O . GLY A 1 463 ? -8.469 19.998 -32.336 1.00 79.19 463 GLY A O 1
ATOM 3718 N N . LEU A 1 464 ? -6.330 19.678 -32.993 1.00 79.06 464 LEU A N 1
ATOM 3719 C CA . LEU A 1 464 ? -5.955 18.659 -32.010 1.00 79.06 464 LEU A CA 1
ATOM 3720 C C . LEU A 1 464 ? -4.836 19.130 -31.081 1.00 79.06 464 LEU A C 1
ATOM 3722 O O . LEU A 1 464 ? -3.896 19.792 -31.507 1.00 79.06 464 LEU A O 1
ATOM 3726 N N . LEU A 1 465 ? -4.942 18.727 -29.817 1.00 79.00 465 LEU A N 1
ATOM 3727 C CA . LEU A 1 465 ? -3.925 18.891 -28.779 1.00 79.00 465 LEU A CA 1
ATOM 3728 C C . LEU A 1 465 ? -3.450 17.506 -28.345 1.00 79.00 465 LEU A C 1
ATOM 3730 O O . LEU A 1 465 ? -4.292 16.619 -28.170 1.00 79.00 465 LEU A O 1
ATOM 3734 N N . ASP A 1 466 ? -2.142 17.338 -28.164 1.00 73.00 466 ASP A N 1
ATOM 3735 C CA . ASP A 1 466 ? -1.498 16.041 -27.920 1.00 73.00 466 ASP A CA 1
ATOM 3736 C C . ASP A 1 466 ? -1.701 15.583 -26.465 1.00 73.00 466 ASP A C 1
ATOM 3738 O O . ASP A 1 466 ? -2.359 14.574 -26.201 1.00 73.00 466 ASP A O 1
ATOM 3742 N N . ARG A 1 467 ? -1.280 16.437 -25.521 1.00 73.69 467 ARG A N 1
ATOM 3743 C CA . ARG A 1 467 ? -1.440 16.288 -24.065 1.00 73.69 467 ARG A CA 1
ATOM 3744 C C . ARG A 1 467 ? -0.634 15.182 -23.371 1.00 73.69 467 ARG A C 1
ATOM 3746 O O . ARG A 1 467 ? -0.742 15.109 -22.146 1.00 73.69 467 ARG A O 1
ATOM 3753 N N . ASP A 1 468 ? 0.178 14.381 -24.066 1.00 78.81 468 ASP A N 1
ATOM 3754 C CA . ASP A 1 468 ? 1.108 13.438 -23.413 1.00 78.81 468 ASP A CA 1
ATOM 3755 C C . ASP A 1 468 ? 2.465 13.321 -24.126 1.00 78.81 468 ASP A C 1
ATOM 3757 O O . ASP A 1 468 ? 3.017 12.239 -24.338 1.00 78.81 468 ASP A O 1
ATOM 3761 N N . ILE A 1 469 ? 3.049 14.473 -24.454 1.00 84.31 469 ILE A N 1
ATOM 3762 C CA . ILE A 1 469 ? 4.428 14.565 -24.938 1.00 84.31 469 ILE A CA 1
ATOM 3763 C C . ILE A 1 469 ? 5.382 14.049 -23.850 1.00 84.31 469 ILE A C 1
ATOM 3765 O O . ILE A 1 469 ? 5.493 14.618 -22.763 1.00 84.31 469 ILE A O 1
ATOM 3769 N N . SER A 1 470 ? 6.075 12.947 -24.148 1.00 87.12 470 SER A N 1
ATOM 3770 C CA . SER A 1 470 ? 6.987 12.270 -23.224 1.00 87.12 470 SER A CA 1
ATOM 3771 C C . SER A 1 470 ? 8.144 11.591 -23.960 1.00 87.12 470 SER A C 1
ATOM 3773 O O . SER A 1 470 ? 8.024 11.229 -25.131 1.00 87.12 470 SER A O 1
ATOM 3775 N N . ILE A 1 471 ? 9.255 11.335 -23.258 1.00 86.19 471 ILE A N 1
ATOM 3776 C CA . ILE A 1 471 ? 10.438 10.641 -23.812 1.00 86.19 471 ILE A CA 1
ATOM 3777 C C . ILE A 1 471 ? 10.146 9.244 -24.400 1.00 86.19 471 ILE A C 1
ATOM 3779 O O . ILE A 1 471 ? 10.965 8.727 -25.155 1.00 86.19 471 ILE A O 1
ATOM 3783 N N . ASN A 1 472 ? 9.012 8.626 -24.049 1.00 84.69 472 ASN A N 1
ATOM 3784 C CA . ASN A 1 472 ? 8.603 7.302 -24.532 1.00 84.69 472 ASN A CA 1
ATOM 3785 C C . ASN A 1 472 ? 7.635 7.368 -25.725 1.00 84.69 472 ASN A C 1
ATOM 3787 O O . ASN A 1 472 ? 7.525 6.387 -26.456 1.00 84.69 472 ASN A O 1
ATOM 3791 N N . ASN A 1 473 ? 6.961 8.506 -25.922 1.00 86.81 473 ASN A N 1
ATOM 3792 C CA . ASN A 1 473 ? 5.961 8.705 -26.975 1.00 86.81 473 ASN A CA 1
ATOM 3793 C C . ASN A 1 473 ? 6.560 9.357 -28.238 1.00 86.81 473 ASN A C 1
ATOM 3795 O O . ASN A 1 473 ? 5.941 9.355 -29.299 1.00 86.81 473 ASN A O 1
ATOM 3799 N N . LEU A 1 474 ? 7.778 9.894 -28.146 1.00 90.25 474 LEU A N 1
ATOM 3800 C CA . LEU A 1 474 ? 8.534 10.442 -29.273 1.00 90.25 474 LEU A CA 1
ATOM 3801 C C . LEU A 1 474 ? 9.482 9.371 -29.839 1.00 90.25 474 LEU A C 1
ATOM 3803 O O . LEU A 1 474 ? 10.391 8.925 -29.137 1.00 90.25 474 LEU A O 1
ATOM 3807 N N . MET A 1 475 ? 9.281 8.966 -31.098 1.00 90.81 475 MET A N 1
ATOM 3808 C CA . MET A 1 475 ? 10.027 7.889 -31.761 1.00 90.81 475 MET A CA 1
ATOM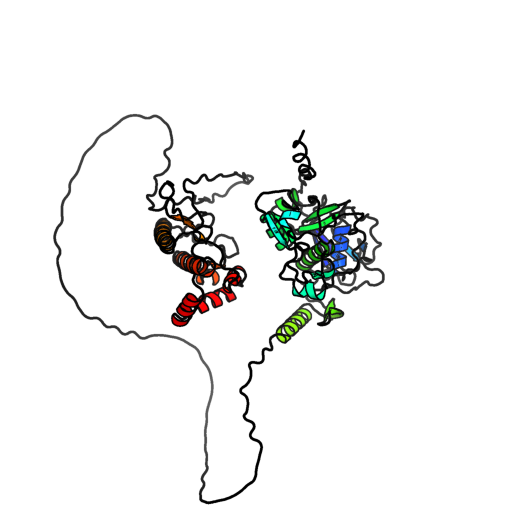 3809 C C . MET A 1 475 ? 10.908 8.398 -32.909 1.00 90.81 475 MET A C 1
ATOM 3811 O O . MET A 1 475 ? 10.409 9.015 -33.848 1.00 90.81 475 MET A O 1
ATOM 3815 N N . ILE A 1 476 ? 12.204 8.081 -32.870 1.00 91.81 476 ILE A N 1
ATOM 3816 C CA . ILE A 1 476 ? 13.197 8.394 -33.907 1.00 91.81 476 ILE A CA 1
ATOM 3817 C C . ILE A 1 476 ? 13.526 7.154 -34.760 1.00 91.81 476 ILE A C 1
ATOM 3819 O O . ILE A 1 476 ? 13.588 6.029 -34.252 1.00 91.81 476 ILE A O 1
ATOM 3823 N N . ASN A 1 477 ? 13.749 7.361 -36.058 1.00 90.62 477 ASN A N 1
ATOM 3824 C CA . ASN A 1 477 ? 14.319 6.390 -36.989 1.00 90.62 477 ASN A CA 1
ATOM 3825 C C . ASN A 1 477 ? 15.571 6.994 -37.644 1.00 90.62 477 ASN A C 1
ATOM 3827 O O . ASN A 1 477 ? 15.461 7.905 -38.458 1.00 90.62 477 ASN A O 1
ATOM 3831 N N . GLU A 1 478 ? 16.746 6.478 -37.284 1.00 89.50 478 GLU A N 1
ATOM 3832 C CA . GLU A 1 478 ? 18.050 6.859 -37.861 1.00 89.50 478 GLU A CA 1
ATOM 3833 C C . GLU A 1 478 ? 18.563 5.820 -38.880 1.00 89.50 478 GLU A C 1
ATOM 3835 O O . GLU A 1 478 ? 19.706 5.894 -39.320 1.00 89.50 478 GLU A O 1
ATOM 3840 N N . ASP A 1 479 ? 17.738 4.826 -39.221 1.00 86.88 479 ASP A N 1
ATOM 3841 C CA . ASP A 1 479 ? 18.034 3.808 -40.227 1.00 86.88 479 ASP A CA 1
ATOM 3842 C C . ASP A 1 479 ? 17.451 4.241 -41.583 1.00 86.88 479 ASP A C 1
ATOM 3844 O O . ASP A 1 479 ? 16.230 4.228 -41.774 1.00 86.88 479 ASP A O 1
ATOM 3848 N N . ASP A 1 480 ? 18.332 4.642 -42.505 1.00 82.19 480 ASP A N 1
ATOM 3849 C CA . ASP A 1 480 ? 17.985 5.077 -43.866 1.00 82.19 480 ASP A CA 1
ATOM 3850 C C . ASP A 1 480 ? 17.392 3.937 -44.725 1.00 82.19 480 ASP A C 1
ATOM 3852 O O . ASP A 1 480 ? 16.645 4.207 -45.670 1.00 82.19 480 ASP A O 1
ATOM 3856 N N . ASP A 1 481 ? 17.670 2.667 -44.392 1.00 85.44 481 ASP A N 1
ATOM 3857 C CA . ASP A 1 481 ? 17.088 1.496 -45.065 1.00 85.44 481 ASP A CA 1
ATOM 3858 C C . ASP A 1 481 ? 15.688 1.140 -44.505 1.00 85.44 481 ASP A C 1
ATOM 3860 O O . ASP A 1 481 ? 14.926 0.389 -45.128 1.00 85.44 481 ASP A O 1
ATOM 3864 N N . ASN A 1 482 ? 15.297 1.697 -43.349 1.00 82.12 482 ASN A N 1
ATOM 3865 C CA . ASN A 1 482 ? 13.972 1.514 -42.752 1.00 82.12 482 ASN A CA 1
ATOM 3866 C C . ASN A 1 482 ? 12.956 2.513 -43.354 1.00 82.12 482 ASN A C 1
ATOM 3868 O O . ASN A 1 482 ? 13.070 3.718 -43.137 1.00 82.12 482 ASN A O 1
ATOM 3872 N N . PRO A 1 483 ? 11.870 2.054 -44.015 1.00 84.19 483 PRO A N 1
ATOM 3873 C CA . PRO A 1 483 ? 10.871 2.921 -44.656 1.00 84.19 483 PRO A CA 1
ATOM 3874 C C . PRO A 1 483 ? 9.913 3.633 -43.672 1.00 84.19 483 PRO A C 1
ATOM 3876 O O . PRO A 1 483 ? 8.822 4.062 -44.071 1.00 84.19 483 PRO A O 1
ATOM 3879 N N . SER A 1 484 ? 10.274 3.707 -42.389 1.00 86.56 484 SER A N 1
ATOM 3880 C CA . SER A 1 484 ? 9.576 4.462 -41.344 1.00 86.56 484 SER A CA 1
ATOM 3881 C C . SER A 1 484 ? 9.997 5.933 -41.364 1.00 86.56 484 SER A C 1
ATOM 3883 O O . SER A 1 484 ? 11.098 6.278 -41.784 1.00 86.56 484 SER A O 1
ATOM 3885 N N . TRP A 1 485 ? 9.132 6.822 -40.877 1.00 84.81 485 TRP A N 1
ATOM 3886 C CA . TRP A 1 485 ? 9.445 8.254 -40.831 1.00 84.81 485 TRP A CA 1
ATOM 3887 C C . TRP A 1 485 ? 10.622 8.548 -39.884 1.00 84.81 485 TRP A C 1
ATOM 3889 O O . TRP A 1 485 ? 10.661 7.941 -38.813 1.00 84.81 485 TRP A O 1
ATOM 3899 N N . PRO A 1 486 ? 11.528 9.494 -40.220 1.00 85.31 486 PRO A N 1
ATOM 3900 C CA . PRO A 1 486 ? 12.708 9.808 -39.401 1.00 85.31 486 PRO A CA 1
ATOM 3901 C C . PRO A 1 486 ? 12.390 10.213 -37.956 1.00 85.31 486 PRO A C 1
ATOM 3903 O O . PRO A 1 486 ? 13.165 9.947 -37.043 1.00 85.31 486 PRO A O 1
ATOM 3906 N N . ALA A 1 487 ? 11.227 10.829 -37.734 1.00 88.25 487 ALA A N 1
ATOM 3907 C CA . ALA A 1 487 ? 10.667 11.074 -36.412 1.00 88.25 487 ALA A CA 1
ATOM 3908 C C . ALA A 1 487 ? 9.133 11.028 -36.477 1.00 88.25 487 ALA A C 1
ATOM 3910 O O . ALA A 1 487 ? 8.537 11.477 -37.461 1.00 88.25 487 ALA A O 1
ATOM 3911 N N . PHE A 1 488 ? 8.486 10.467 -35.454 1.00 86.06 488 PHE A N 1
ATOM 3912 C CA . PHE A 1 488 ? 7.026 10.382 -35.357 1.00 86.06 488 PHE A CA 1
ATOM 3913 C C . PHE A 1 488 ? 6.551 10.211 -33.908 1.00 86.06 488 PHE A C 1
ATOM 3915 O O . PHE A 1 488 ? 7.223 9.595 -33.083 1.00 86.06 488 PHE A O 1
ATOM 3922 N N . VAL A 1 489 ? 5.374 10.757 -33.595 1.00 81.50 489 VAL A N 1
ATOM 3923 C CA . VAL A 1 489 ? 4.738 10.610 -32.275 1.00 81.50 489 VAL A CA 1
ATOM 3924 C C . VAL A 1 489 ? 3.874 9.346 -32.254 1.00 81.50 489 VAL A C 1
ATOM 3926 O O . VAL A 1 489 ? 3.167 9.053 -33.225 1.00 81.50 489 VAL A O 1
ATOM 3929 N N . ILE A 1 490 ? 3.919 8.606 -31.147 1.00 78.50 490 ILE A N 1
ATOM 3930 C CA . ILE A 1 490 ? 3.020 7.490 -30.829 1.00 78.50 490 ILE A CA 1
ATOM 3931 C C . ILE A 1 490 ? 2.148 7.823 -29.610 1.00 78.50 490 ILE A C 1
ATOM 3933 O O . ILE A 1 490 ? 2.422 8.759 -28.875 1.00 78.50 490 ILE A O 1
ATOM 3937 N N . ASP A 1 491 ? 1.092 7.034 -29.413 1.00 68.69 491 ASP A N 1
ATOM 3938 C CA . ASP A 1 491 ? 0.114 7.155 -28.319 1.00 68.69 491 ASP A CA 1
ATOM 3939 C C . ASP A 1 491 ? -0.606 8.514 -28.184 1.00 68.69 491 ASP A C 1
ATOM 3941 O O . ASP A 1 491 ? -0.552 9.206 -27.173 1.00 68.69 491 ASP A O 1
ATOM 3945 N N . LEU A 1 492 ? -1.428 8.836 -29.185 1.00 68.06 492 LEU A N 1
ATOM 3946 C CA . LEU A 1 492 ? -2.423 9.913 -29.096 1.00 68.06 492 LEU A CA 1
ATOM 3947 C C . LEU A 1 492 ? -3.671 9.520 -28.267 1.00 68.06 492 LEU A C 1
ATOM 3949 O O . LEU A 1 492 ? -4.766 10.036 -28.508 1.00 68.06 492 LEU A O 1
ATOM 3953 N N . GLY A 1 493 ? -3.556 8.592 -27.308 1.00 61.72 493 GLY A N 1
ATOM 3954 C CA . GLY A 1 493 ? -4.674 8.106 -26.489 1.00 61.72 493 GLY A CA 1
ATOM 3955 C C . GLY A 1 493 ? -5.324 9.177 -25.602 1.00 61.72 493 GLY A C 1
ATOM 3956 O O . GLY A 1 493 ? -6.503 9.059 -25.259 1.00 61.72 493 GLY A O 1
ATOM 3957 N N . LEU A 1 494 ? -4.580 10.240 -25.273 1.00 61.28 494 LEU A N 1
ATOM 3958 C CA . LEU A 1 494 ? -5.035 11.389 -24.476 1.00 61.28 494 LEU A CA 1
ATOM 3959 C C . LEU A 1 494 ? -5.367 12.640 -25.313 1.00 61.28 494 LEU A C 1
ATOM 3961 O O . LEU A 1 494 ? -5.864 13.633 -24.762 1.00 61.28 494 LEU A O 1
ATOM 3965 N N . ALA A 1 495 ? -5.172 12.576 -26.634 1.00 70.44 495 ALA A N 1
ATOM 3966 C CA . ALA A 1 495 ? -5.371 13.707 -27.526 1.00 70.44 495 ALA A CA 1
ATOM 3967 C C . ALA A 1 495 ? -6.843 14.152 -27.579 1.00 70.44 495 ALA A C 1
ATOM 3969 O O . ALA A 1 495 ? -7.779 13.345 -27.627 1.00 70.44 495 ALA A O 1
ATOM 3970 N N . THR A 1 496 ? -7.072 15.466 -27.604 1.00 69.81 496 THR A N 1
ATOM 3971 C CA . THR A 1 496 ? -8.424 16.052 -27.640 1.00 69.81 496 THR A CA 1
ATOM 3972 C C . THR A 1 496 ? -8.568 17.072 -28.754 1.00 69.81 496 THR A C 1
ATOM 3974 O O . THR A 1 496 ? -7.601 17.700 -29.172 1.00 69.81 496 THR A O 1
ATOM 3977 N N . LYS A 1 497 ? -9.812 17.288 -29.192 1.00 72.56 497 LYS A N 1
ATOM 3978 C CA . LYS A 1 497 ? -10.146 18.446 -30.020 1.00 72.56 497 LYS A CA 1
ATOM 3979 C C . LYS A 1 497 ? -10.042 19.731 -29.201 1.00 72.56 497 LYS A C 1
ATOM 3981 O O . LYS A 1 497 ? -10.542 19.770 -28.077 1.00 72.56 497 LYS A O 1
ATOM 3986 N N . GLU A 1 498 ? -9.456 20.762 -29.797 1.00 62.75 498 GLU A N 1
ATOM 3987 C CA . GLU A 1 498 ? -9.300 22.111 -29.241 1.00 62.75 498 GLU A CA 1
ATOM 3988 C C . GLU A 1 498 ? -10.668 22.776 -28.993 1.00 62.75 498 GLU A C 1
ATOM 3990 O O . GLU A 1 498 ? -10.904 23.364 -27.942 1.00 62.75 498 GLU A O 1
ATOM 3995 N N . SER A 1 499 ? -11.633 22.573 -29.898 1.00 50.41 499 SER A N 1
ATOM 3996 C CA . SER A 1 499 ? -12.984 23.160 -29.843 1.00 50.41 499 SER A CA 1
ATOM 3997 C C . SER A 1 499 ? -13.941 22.517 -28.816 1.00 50.41 499 SER A C 1
ATOM 3999 O O . SER A 1 499 ? -15.159 22.537 -29.011 1.00 50.41 499 SER A O 1
ATOM 4001 N N . ARG A 1 500 ? -13.436 21.839 -27.778 1.00 50.50 500 ARG A N 1
ATOM 4002 C CA . ARG A 1 500 ? -14.261 21.090 -26.812 1.00 50.50 500 ARG A CA 1
ATOM 4003 C C . ARG A 1 500 ? -14.471 21.924 -25.545 1.00 50.50 500 ARG A C 1
ATOM 4005 O O . ARG A 1 500 ? -13.646 21.916 -24.641 1.00 50.50 500 ARG A O 1
ATOM 4012 N N . GLU A 1 501 ? -15.615 22.599 -25.465 1.00 42.47 501 GLU A N 1
ATOM 4013 C CA . GLU A 1 501 ? -15.991 23.571 -24.414 1.00 42.47 501 GLU A CA 1
ATOM 4014 C C . GLU A 1 501 ? -16.187 22.982 -22.996 1.00 42.47 501 GLU A C 1
ATOM 4016 O O . GLU A 1 501 ? -16.615 23.680 -22.080 1.00 42.47 501 GLU A O 1
ATOM 4021 N N . ALA A 1 502 ? -15.899 21.694 -22.786 1.00 42.31 502 ALA A N 1
ATOM 4022 C CA . ALA A 1 502 ? -16.058 21.026 -21.500 1.00 42.31 502 ALA A CA 1
ATOM 4023 C C . ALA A 1 502 ? -14.864 20.117 -21.199 1.00 42.31 502 ALA A C 1
ATOM 4025 O O . ALA A 1 502 ? -14.509 19.245 -22.000 1.00 42.31 502 ALA A O 1
ATOM 4026 N N . ALA A 1 503 ? -14.296 20.277 -20.002 1.00 40.94 503 ALA A N 1
ATOM 4027 C CA . ALA A 1 503 ? -13.284 19.374 -19.477 1.00 40.94 503 ALA A CA 1
ATOM 4028 C C . ALA A 1 503 ? -13.812 17.930 -19.458 1.00 40.94 503 ALA A C 1
ATOM 4030 O O . ALA A 1 503 ? -14.901 17.650 -18.949 1.00 40.94 503 ALA A O 1
ATOM 4031 N N . SER A 1 504 ? -13.016 16.994 -19.983 1.00 41.53 504 SER A N 1
ATOM 4032 C CA . SER A 1 504 ? -13.242 15.561 -19.786 1.00 41.53 504 SER A CA 1
ATOM 4033 C C . SER A 1 504 ? -13.392 15.273 -18.292 1.00 41.53 504 SER A C 1
ATOM 4035 O O . SER A 1 504 ? -12.530 15.680 -17.519 1.00 41.53 504 SER A O 1
ATOM 4037 N N . GLY A 1 505 ? -14.436 14.542 -17.885 1.00 38.53 505 GLY A N 1
ATOM 4038 C CA . GLY A 1 505 ? -14.803 14.308 -16.476 1.00 38.53 505 GLY A CA 1
ATOM 4039 C C . GLY A 1 505 ? -13.795 13.534 -15.604 1.00 38.53 505 GLY A C 1
ATOM 4040 O O . GLY A 1 505 ? -14.146 13.105 -14.504 1.00 38.53 505 GLY A O 1
ATOM 4041 N N . ALA A 1 506 ? -12.559 13.351 -16.069 1.00 39.56 506 ALA A N 1
ATOM 4042 C CA . ALA A 1 506 ? -11.427 12.931 -15.260 1.00 39.56 506 ALA A CA 1
ATOM 4043 C C . ALA A 1 506 ? -11.051 14.062 -14.287 1.00 39.56 506 ALA A C 1
ATOM 4045 O O . ALA A 1 506 ? -10.571 15.118 -14.687 1.00 39.56 506 ALA A O 1
ATOM 4046 N N . LYS A 1 507 ? -11.257 13.841 -12.984 1.00 34.38 507 LYS A N 1
ATOM 4047 C CA . LYS A 1 507 ? -10.966 14.819 -11.916 1.00 34.38 507 LYS A CA 1
ATOM 4048 C C . LYS A 1 507 ? -9.470 14.918 -11.558 1.00 34.38 507 LYS A C 1
ATOM 4050 O O . LYS A 1 507 ? -9.134 15.154 -10.402 1.00 34.38 507 LYS A O 1
ATOM 4055 N N . GLY A 1 508 ? -8.577 14.694 -12.518 1.00 43.56 508 GLY A N 1
ATOM 4056 C CA . GLY A 1 508 ? -7.130 14.676 -12.310 1.00 43.56 508 GLY A CA 1
ATOM 4057 C C . GLY A 1 508 ? -6.383 15.171 -13.542 1.00 43.56 508 GLY A C 1
ATOM 4058 O O . GLY A 1 508 ? -6.835 14.970 -14.668 1.00 43.56 508 GLY A O 1
ATOM 4059 N N . LYS A 1 509 ? -5.243 15.828 -13.314 1.00 56.56 509 LYS A N 1
ATOM 4060 C CA . LYS A 1 509 ? -4.321 16.249 -14.373 1.00 56.56 509 LYS A CA 1
ATOM 4061 C C . LYS A 1 509 ? -3.737 15.001 -15.043 1.00 56.56 509 LYS A C 1
ATOM 4063 O O . LYS A 1 509 ? -3.236 14.117 -14.354 1.00 56.56 509 LYS A O 1
ATOM 4068 N N . THR A 1 510 ? -3.858 14.924 -16.363 1.00 50.06 510 THR A N 1
ATOM 4069 C CA . THR A 1 510 ? -3.370 13.820 -17.202 1.00 50.06 510 THR A CA 1
ATOM 4070 C C . THR A 1 510 ? -2.061 14.215 -17.875 1.00 50.06 510 THR A C 1
ATOM 4072 O O . THR A 1 510 ? -1.936 15.368 -18.283 1.00 50.06 510 THR A O 1
ATOM 4075 N N . GLY A 1 511 ? -1.143 13.261 -18.023 1.00 58.94 511 GLY A N 1
ATOM 4076 C CA . GLY A 1 511 ? 0.167 13.452 -18.648 1.00 58.94 511 GLY A CA 1
ATOM 4077 C C . GLY A 1 511 ? 1.323 13.100 -17.706 1.00 58.94 511 GLY A C 1
ATOM 4078 O O . GLY A 1 511 ? 1.166 13.064 -16.480 1.00 58.94 511 GLY A O 1
ATOM 4079 N N . THR A 1 512 ? 2.494 12.828 -18.275 1.00 72.62 512 THR A N 1
ATOM 4080 C CA . THR A 1 512 ? 3.703 12.474 -17.511 1.00 72.62 512 THR A CA 1
ATOM 4081 C C . THR A 1 512 ? 4.279 13.685 -16.756 1.00 72.62 512 THR A C 1
ATOM 4083 O O . THR A 1 512 ? 4.714 14.662 -17.365 1.00 72.62 512 THR A O 1
ATOM 4086 N N . ARG A 1 513 ? 4.299 13.630 -15.412 1.00 85.50 513 ARG A N 1
ATOM 4087 C CA . ARG A 1 513 ? 4.495 14.799 -14.519 1.00 85.50 513 ARG A CA 1
ATOM 4088 C C . ARG A 1 513 ? 5.735 15.645 -14.819 1.00 85.50 513 ARG A C 1
ATOM 4090 O O . ARG A 1 513 ? 5.605 16.864 -14.903 1.00 85.50 513 ARG A O 1
ATOM 4097 N N . ALA A 1 514 ? 6.901 15.029 -15.024 1.00 89.50 514 ALA A N 1
ATOM 4098 C CA . ALA A 1 514 ? 8.137 15.756 -15.328 1.00 89.50 514 ALA A CA 1
ATOM 4099 C C . ALA A 1 514 ? 8.054 16.591 -16.621 1.00 89.50 514 ALA A C 1
ATOM 4101 O O . ALA A 1 514 ? 8.671 17.653 -16.701 1.00 89.50 514 ALA A O 1
ATOM 4102 N N . PHE A 1 515 ? 7.246 16.176 -17.601 1.00 92.56 515 PHE A N 1
ATOM 4103 C CA . PHE A 1 515 ? 7.096 16.868 -18.887 1.00 92.56 515 PHE A CA 1
ATOM 4104 C C . PHE A 1 515 ? 5.934 17.866 -18.906 1.00 92.56 515 PHE A C 1
ATOM 4106 O O . PHE A 1 515 ? 5.942 18.775 -19.725 1.00 92.56 515 PHE A O 1
ATOM 4113 N N . MET A 1 516 ? 4.991 17.782 -17.960 1.00 90.75 516 MET A N 1
ATOM 4114 C CA . MET A 1 516 ? 3.857 18.709 -17.881 1.00 90.75 516 MET A CA 1
ATOM 4115 C C . MET A 1 516 ? 4.293 20.176 -17.785 1.00 90.75 516 MET A C 1
ATOM 4117 O O . MET A 1 516 ? 5.101 20.545 -16.928 1.00 90.75 516 MET A O 1
ATOM 4121 N N . ALA A 1 517 ? 3.689 21.014 -18.621 1.00 93.00 517 ALA A N 1
ATOM 4122 C CA . ALA A 1 517 ? 3.861 22.460 -18.618 1.00 93.00 517 ALA A CA 1
ATOM 4123 C C . ALA A 1 517 ? 3.421 23.127 -17.296 1.00 93.00 517 ALA A C 1
ATOM 4125 O O . ALA A 1 517 ? 2.491 22.661 -16.626 1.00 93.00 517 ALA A O 1
ATOM 4126 N N . ILE A 1 518 ? 4.052 24.249 -16.935 1.00 93.69 518 ILE A N 1
ATOM 4127 C CA . ILE A 1 518 ? 3.802 24.990 -15.689 1.00 93.69 518 ILE A CA 1
ATOM 4128 C C . ILE A 1 518 ? 2.333 25.425 -15.591 1.00 93.69 518 ILE A C 1
ATOM 4130 O O . ILE A 1 518 ? 1.708 25.198 -14.553 1.00 93.69 518 ILE A O 1
ATOM 4134 N N . GLY A 1 519 ? 1.749 25.968 -16.665 1.00 87.94 519 GLY A N 1
ATOM 4135 C CA . GLY A 1 519 ? 0.329 26.351 -16.692 1.00 87.94 519 GLY A CA 1
ATOM 4136 C C . GLY A 1 519 ? -0.606 25.157 -16.447 1.00 87.94 519 GLY A C 1
ATOM 4137 O O . GLY A 1 519 ? -1.521 25.216 -15.621 1.00 87.94 519 GLY A O 1
ATOM 4138 N N . THR A 1 520 ? -0.315 23.994 -17.040 1.00 88.75 520 THR A N 1
ATOM 4139 C CA . THR A 1 520 ? -1.093 22.762 -16.814 1.00 88.75 520 THR A CA 1
ATOM 4140 C C . THR A 1 520 ? -0.965 22.261 -15.369 1.00 88.75 520 THR A C 1
ATOM 4142 O O . THR A 1 520 ? -1.944 21.795 -14.776 1.00 88.75 520 THR A O 1
ATOM 4145 N N . LEU A 1 521 ? 0.214 22.408 -14.756 1.00 87.81 521 LEU A N 1
ATOM 4146 C CA . LEU A 1 521 ? 0.434 22.129 -13.333 1.00 87.81 521 LEU A CA 1
ATOM 4147 C C . LEU A 1 521 ? -0.248 23.150 -12.408 1.00 87.81 521 LEU A C 1
ATOM 4149 O O . LEU A 1 521 ? -0.631 22.779 -11.299 1.00 87.81 521 LEU A O 1
ATOM 4153 N N . LEU A 1 522 ? -0.492 24.383 -12.854 1.00 87.88 522 LEU A N 1
ATOM 4154 C CA . LEU A 1 522 ? -1.332 25.367 -12.155 1.00 87.88 522 LEU A CA 1
ATOM 4155 C C . LEU A 1 522 ? -2.841 25.123 -12.352 1.00 87.88 522 LEU A C 1
ATOM 4157 O O . LEU A 1 522 ? -3.649 25.601 -11.558 1.00 87.88 522 LEU A O 1
ATOM 4161 N N . GLY A 1 523 ? -3.223 24.294 -13.329 1.00 82.50 523 GLY A N 1
ATOM 4162 C CA . GLY A 1 523 ? -4.617 23.952 -13.632 1.00 82.50 523 GLY A CA 1
ATOM 4163 C C . GLY A 1 523 ? -5.241 24.789 -14.750 1.00 82.50 523 GLY A C 1
ATOM 4164 O O . GLY A 1 523 ? -6.466 24.823 -14.859 1.00 82.50 523 GLY A O 1
ATOM 4165 N N . GLU A 1 524 ? -4.424 25.446 -15.572 1.00 85.19 524 GLU A N 1
ATOM 4166 C CA . GLU A 1 524 ? -4.875 26.125 -16.786 1.00 85.19 524 GLU A CA 1
ATOM 4167 C C . GLU A 1 524 ? -5.457 25.134 -17.805 1.00 85.19 524 GLU A C 1
ATOM 4169 O O . GLU A 1 524 ? -5.156 23.933 -17.807 1.00 85.19 524 GLU A O 1
ATOM 4174 N N . GLN A 1 525 ? -6.312 25.641 -18.696 1.00 81.50 525 GLN A N 1
ATOM 4175 C CA . GLN A 1 525 ? -6.836 24.845 -19.798 1.00 81.50 525 GLN A CA 1
ATOM 4176 C C . GLN A 1 525 ? -5.708 24.538 -20.789 1.00 81.50 525 GLN A C 1
ATOM 4178 O O . GLN A 1 525 ? -5.031 25.441 -21.277 1.00 81.50 525 GLN A O 1
ATOM 4183 N N . HIS A 1 526 ? -5.532 23.251 -21.097 1.00 82.56 526 HIS A N 1
ATOM 4184 C CA . HIS A 1 526 ? -4.504 22.785 -22.026 1.00 82.56 526 HIS A CA 1
ATOM 4185 C C . HIS A 1 526 ? -4.646 23.461 -23.394 1.00 82.56 526 HIS A C 1
ATOM 4187 O O . HIS A 1 526 ? -5.753 23.581 -23.919 1.00 82.56 526 HIS A O 1
ATOM 4193 N N . SER A 1 527 ? -3.519 23.861 -23.972 1.00 85.44 527 SER A N 1
ATOM 4194 C CA . SER A 1 527 ? -3.421 24.551 -25.261 1.00 85.44 527 SER A CA 1
ATOM 4195 C C . SER A 1 527 ? -2.146 24.112 -25.982 1.00 85.44 527 SER A C 1
ATOM 4197 O O . SER A 1 527 ? -1.269 23.511 -25.363 1.00 85.44 527 SER A O 1
ATOM 4199 N N . PHE A 1 528 ? -2.006 24.444 -27.266 1.00 84.69 528 PHE A N 1
ATOM 4200 C CA . PHE A 1 528 ? -0.819 24.080 -28.047 1.00 84.69 528 PHE A CA 1
ATOM 4201 C C . PHE A 1 528 ? 0.489 24.642 -27.443 1.00 84.69 528 PHE A C 1
ATOM 4203 O O . PHE A 1 528 ? 1.539 24.022 -27.565 1.00 84.69 528 PHE A O 1
ATOM 4210 N N . MET A 1 529 ? 0.435 25.773 -26.725 1.00 90.00 529 MET A N 1
ATOM 4211 C CA . MET A 1 529 ? 1.600 26.339 -26.028 1.00 90.00 529 MET A CA 1
ATOM 4212 C C . MET A 1 529 ? 2.102 25.441 -24.889 1.00 90.00 529 MET A C 1
ATOM 4214 O O . MET A 1 529 ? 3.304 25.366 -24.655 1.00 90.00 529 MET A O 1
ATOM 4218 N N . HIS A 1 530 ? 1.201 24.724 -24.213 1.00 91.75 530 HIS A N 1
ATOM 4219 C CA . HIS A 1 530 ? 1.569 23.763 -23.171 1.00 91.75 530 HIS A CA 1
ATOM 4220 C C . HIS A 1 530 ? 2.250 22.516 -23.760 1.00 91.75 530 HIS A C 1
ATOM 4222 O O . HIS A 1 530 ? 3.161 21.957 -23.151 1.00 91.75 530 HIS A O 1
ATOM 4228 N N . ASP A 1 531 ? 1.843 22.093 -24.958 1.00 88.69 531 ASP A N 1
ATOM 4229 C CA . ASP A 1 531 ? 2.523 21.021 -25.692 1.00 88.69 531 ASP A CA 1
ATOM 4230 C C . ASP A 1 531 ? 3.949 21.458 -26.107 1.00 88.69 531 ASP A C 1
ATOM 4232 O O . ASP A 1 531 ? 4.907 20.712 -25.908 1.00 88.69 531 ASP A O 1
ATOM 4236 N N . LEU A 1 532 ? 4.125 22.703 -26.575 1.00 91.62 532 LEU A N 1
ATOM 4237 C CA . LEU A 1 532 ? 5.447 23.279 -26.874 1.00 91.62 532 LEU A CA 1
ATOM 4238 C C . LEU A 1 532 ? 6.354 23.375 -25.633 1.00 91.62 532 LEU A C 1
ATOM 4240 O O . LEU A 1 532 ? 7.530 23.020 -25.703 1.00 91.62 532 LEU A O 1
ATOM 4244 N N . GLU A 1 533 ? 5.816 23.786 -24.481 1.00 94.44 533 GLU A N 1
ATOM 4245 C CA . GLU A 1 533 ? 6.566 23.777 -23.216 1.00 94.44 533 GLU A CA 1
ATOM 4246 C C . GLU A 1 533 ? 6.944 22.339 -22.799 1.00 94.44 533 GLU A C 1
ATOM 4248 O O . GLU A 1 533 ? 8.031 22.102 -22.272 1.00 94.44 533 GLU A O 1
ATOM 4253 N N . SER A 1 534 ? 6.093 21.351 -23.101 1.00 92.88 534 SER A N 1
ATOM 4254 C CA . SER A 1 534 ? 6.385 19.935 -22.839 1.00 92.88 534 SER A CA 1
ATOM 4255 C C . SER A 1 534 ? 7.541 19.409 -23.701 1.00 92.88 534 SER A C 1
ATOM 4257 O O . SER A 1 534 ? 8.391 18.685 -23.182 1.00 92.88 534 SER A O 1
ATOM 4259 N N . PHE A 1 535 ? 7.663 19.823 -24.972 1.00 93.69 535 PHE A N 1
ATOM 4260 C CA . PHE A 1 535 ? 8.847 19.506 -25.789 1.00 93.69 535 PHE A CA 1
ATOM 4261 C C . PHE A 1 535 ? 10.140 20.068 -25.183 1.00 93.69 535 PHE A C 1
ATOM 4263 O O . PHE A 1 535 ? 11.148 19.360 -25.144 1.00 93.69 535 PHE A O 1
ATOM 4270 N N . PHE A 1 536 ? 10.115 21.297 -24.653 1.00 94.75 536 PHE A N 1
ATOM 4271 C CA . PHE A 1 536 ? 11.263 21.866 -23.939 1.00 94.75 536 PHE A CA 1
ATOM 4272 C C . PHE A 1 536 ? 11.645 21.024 -22.711 1.00 94.75 536 PHE A C 1
ATOM 4274 O O . PHE A 1 536 ? 12.819 20.694 -22.539 1.00 94.75 536 PHE A O 1
ATOM 4281 N N . TRP A 1 537 ? 10.673 20.602 -21.894 1.00 95.00 537 TRP A N 1
ATOM 4282 C CA . TRP A 1 537 ? 10.951 19.750 -20.730 1.00 95.00 537 TRP A CA 1
ATOM 4283 C C . TRP A 1 537 ? 11.456 18.353 -21.104 1.00 95.00 537 TRP A C 1
ATOM 4285 O O . TRP A 1 537 ? 12.291 17.805 -20.388 1.00 95.00 537 TRP A O 1
ATOM 4295 N N . VAL A 1 538 ? 11.006 17.786 -22.228 1.00 93.88 538 VAL A N 1
ATOM 4296 C CA . VAL A 1 538 ? 11.549 16.530 -22.768 1.00 93.88 538 VAL A CA 1
ATOM 4297 C C . VAL A 1 538 ? 13.005 16.709 -23.214 1.00 93.88 538 VAL A C 1
ATOM 4299 O O . VAL A 1 538 ? 13.840 15.879 -22.862 1.00 93.88 538 VAL A O 1
ATOM 4302 N N . LEU A 1 539 ? 13.346 17.795 -23.920 1.00 93.88 539 LEU A N 1
ATOM 4303 C CA . LEU A 1 539 ? 14.732 18.085 -24.316 1.00 93.88 539 LEU A CA 1
ATOM 4304 C C . LEU A 1 539 ? 15.640 18.273 -23.090 1.00 93.88 539 LEU A C 1
ATOM 4306 O O . LEU A 1 539 ? 16.685 17.632 -22.995 1.00 93.88 539 LEU A O 1
ATOM 4310 N N . PHE A 1 540 ? 15.204 19.093 -22.130 1.00 93.50 540 PHE A N 1
ATOM 4311 C CA . PHE A 1 540 ? 15.882 19.324 -20.851 1.00 93.50 540 PHE A CA 1
ATOM 4312 C C . PHE A 1 540 ? 16.174 18.005 -20.115 1.00 93.50 540 PHE A C 1
ATOM 4314 O O . PHE A 1 540 ? 17.299 17.764 -19.677 1.00 93.50 540 PHE A O 1
ATOM 4321 N N . TRP A 1 541 ? 15.180 17.115 -20.044 1.00 93.69 541 TRP A N 1
ATOM 4322 C CA . TRP A 1 541 ? 15.321 15.802 -19.418 1.00 93.69 541 TRP A CA 1
ATOM 4323 C C . TRP A 1 541 ? 16.319 14.899 -20.144 1.00 93.69 541 TRP A C 1
ATOM 4325 O O . TRP A 1 541 ? 17.132 14.243 -19.494 1.00 93.69 541 TRP A O 1
ATOM 4335 N N . ILE A 1 542 ? 16.291 14.868 -21.481 1.00 92.38 542 ILE A N 1
ATOM 4336 C CA . ILE A 1 542 ? 17.223 14.055 -22.276 1.00 92.38 542 ILE A CA 1
ATOM 4337 C C . ILE A 1 542 ? 18.665 14.494 -22.018 1.00 92.38 542 ILE A C 1
ATOM 4339 O O . ILE A 1 542 ? 19.493 13.647 -21.696 1.00 92.38 542 ILE A O 1
ATOM 4343 N N . CYS A 1 543 ? 18.946 15.800 -22.072 1.00 91.31 543 CYS A N 1
ATOM 4344 C CA . CYS A 1 543 ? 20.286 16.346 -21.842 1.00 91.31 543 CYS A CA 1
ATOM 4345 C C . CYS A 1 543 ? 20.869 15.983 -20.463 1.00 91.31 543 CYS A C 1
ATOM 4347 O O . CYS A 1 543 ? 22.080 15.806 -20.336 1.00 91.31 543 CYS A O 1
ATOM 4349 N N . ILE A 1 544 ? 20.021 15.879 -19.436 1.00 90.12 544 ILE A N 1
ATOM 4350 C CA . ILE A 1 544 ? 20.431 15.615 -18.049 1.00 90.12 544 ILE A CA 1
ATOM 4351 C C . ILE A 1 544 ? 20.542 14.115 -17.756 1.00 90.12 544 ILE A C 1
ATOM 4353 O O . ILE A 1 544 ? 21.528 13.659 -17.174 1.00 90.12 544 ILE A O 1
ATOM 4357 N N . HIS A 1 545 ? 19.522 13.343 -18.132 1.00 88.88 545 HIS A N 1
ATOM 4358 C CA . HIS A 1 545 ? 19.375 11.949 -17.707 1.00 88.88 545 HIS A CA 1
ATOM 4359 C C . HIS A 1 545 ? 20.014 10.945 -18.668 1.00 88.88 545 HIS A C 1
ATOM 4361 O O . HIS A 1 545 ? 20.159 9.783 -18.292 1.00 88.88 545 HIS A O 1
ATOM 4367 N N . TYR A 1 546 ? 20.393 11.347 -19.886 1.00 88.88 546 TYR A N 1
ATOM 4368 C CA . TYR A 1 546 ? 20.922 10.445 -20.910 1.00 88.88 546 TYR A CA 1
ATOM 4369 C C . TYR A 1 546 ? 22.207 10.989 -21.534 1.00 88.88 546 TYR A C 1
ATOM 4371 O O . TYR A 1 546 ? 22.347 12.181 -21.791 1.00 88.88 546 TYR A O 1
ATOM 4379 N N . ASN A 1 547 ? 23.156 10.094 -21.805 1.00 81.25 547 ASN A N 1
ATOM 4380 C CA . ASN A 1 547 ? 24.345 10.424 -22.589 1.00 81.25 547 ASN A CA 1
ATOM 4381 C C . ASN A 1 547 ? 24.096 10.233 -24.096 1.00 81.25 547 ASN A C 1
ATOM 4383 O O . ASN A 1 547 ? 23.094 9.646 -24.502 1.00 81.25 547 ASN A O 1
ATOM 4387 N N . GLY A 1 548 ? 25.055 10.637 -24.936 1.00 70.69 548 GLY A N 1
ATOM 4388 C CA . GLY A 1 548 ? 24.993 10.480 -26.400 1.00 70.69 548 GLY A CA 1
ATOM 4389 C C . GLY A 1 548 ? 24.970 9.037 -26.944 1.00 70.69 548 GLY A C 1
ATOM 4390 O O . GLY A 1 548 ? 25.144 8.846 -28.140 1.00 70.69 548 GLY A O 1
ATOM 4391 N N . GLN A 1 549 ? 24.798 8.017 -26.095 1.00 72.69 549 GLN A N 1
ATOM 4392 C CA . GLN A 1 549 ? 24.491 6.631 -26.486 1.00 72.69 549 GLN A CA 1
ATOM 4393 C C . GLN A 1 549 ? 23.124 6.161 -25.946 1.00 72.69 549 GLN A C 1
ATOM 4395 O O . GLN A 1 549 ? 22.850 4.959 -25.914 1.00 72.69 549 GLN A O 1
ATOM 4400 N N . GLY A 1 550 ? 22.296 7.077 -25.437 1.00 73.56 550 GLY A N 1
ATOM 4401 C CA . GLY A 1 550 ? 20.998 6.780 -24.832 1.00 73.56 550 GLY A CA 1
ATOM 4402 C C . GLY A 1 550 ? 21.052 5.947 -23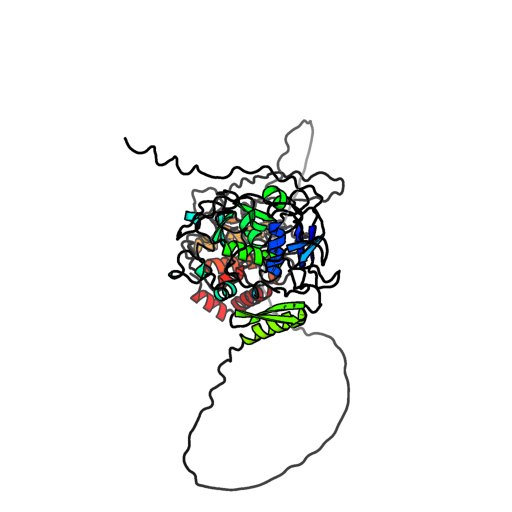.552 1.00 73.56 550 GLY A C 1
ATOM 4403 O O . GLY A 1 550 ? 20.053 5.329 -23.178 1.00 73.56 550 GLY A O 1
ATOM 4404 N N . LYS A 1 551 ? 22.205 5.903 -22.871 1.00 82.69 551 LYS A N 1
ATOM 4405 C CA . LYS A 1 551 ? 22.336 5.266 -21.553 1.00 82.69 551 LYS A CA 1
ATOM 4406 C C . LYS A 1 551 ? 22.043 6.290 -20.465 1.00 82.69 551 LYS A C 1
ATOM 4408 O O . LYS A 1 551 ? 22.504 7.428 -20.557 1.00 82.69 551 LYS A O 1
ATOM 4413 N N . ALA A 1 552 ? 21.327 5.856 -19.431 1.00 83.56 552 ALA A N 1
ATOM 4414 C CA . ALA A 1 552 ? 21.049 6.687 -18.270 1.00 83.56 552 ALA A CA 1
ATOM 4415 C C . ALA A 1 552 ? 22.355 7.105 -17.568 1.00 83.56 552 ALA A C 1
ATOM 4417 O O . ALA A 1 552 ? 23.224 6.263 -17.332 1.00 83.56 552 ALA A O 1
ATOM 4418 N N . THR A 1 553 ? 22.490 8.389 -17.241 1.00 79.75 553 THR A N 1
ATOM 4419 C CA . THR A 1 553 ? 23.686 8.976 -16.602 1.00 79.75 553 THR A CA 1
ATOM 4420 C C . THR A 1 553 ? 23.740 8.726 -15.093 1.00 79.75 553 THR A C 1
ATOM 4422 O O . THR A 1 553 ? 24.818 8.753 -14.502 1.00 79.75 553 THR A O 1
ATOM 4425 N N . GLY A 1 554 ? 22.596 8.414 -14.480 1.00 75.50 554 GLY A N 1
ATOM 4426 C CA . GLY A 1 554 ? 22.448 8.114 -13.057 1.00 75.50 554 GLY A CA 1
ATOM 4427 C C . GLY A 1 554 ? 21.304 8.912 -12.423 1.00 75.50 554 GLY A C 1
ATOM 4428 O O . GLY A 1 554 ? 20.550 9.578 -13.133 1.00 75.50 554 GLY A O 1
ATOM 4429 N N . PRO A 1 555 ? 21.139 8.848 -11.091 1.00 74.44 555 PRO A N 1
ATOM 4430 C CA . PRO A 1 555 ? 20.175 9.680 -10.381 1.00 74.44 555 PRO A CA 1
ATOM 4431 C C . PRO A 1 555 ? 20.607 11.150 -10.409 1.00 74.44 555 PRO A C 1
ATOM 4433 O O . PRO A 1 555 ? 21.720 11.475 -9.998 1.00 74.44 555 PRO A O 1
ATOM 4436 N N . THR A 1 556 ? 19.712 12.039 -10.833 1.00 84.56 556 THR A N 1
ATOM 4437 C CA . THR A 1 556 ? 19.905 13.498 -10.794 1.00 84.56 556 THR A CA 1
ATOM 4438 C C . THR A 1 556 ? 18.880 14.130 -9.847 1.00 84.56 556 THR A C 1
ATOM 4440 O O . THR A 1 556 ? 17.902 13.484 -9.463 1.00 84.56 556 THR A O 1
ATOM 4443 N N . GLU A 1 557 ? 19.061 15.397 -9.459 1.00 83.00 557 GLU A N 1
ATOM 4444 C CA . GLU A 1 557 ? 18.067 16.090 -8.620 1.00 83.00 557 GLU A CA 1
ATOM 4445 C C . GLU A 1 557 ? 16.693 16.219 -9.307 1.00 83.00 557 GLU A C 1
ATOM 4447 O O . GLU A 1 557 ? 15.650 16.182 -8.646 1.00 83.00 557 GLU A O 1
ATOM 4452 N N . PHE A 1 558 ? 16.689 16.272 -10.640 1.00 88.50 558 PHE A N 1
ATOM 4453 C CA . PHE A 1 558 ? 15.502 16.397 -11.482 1.00 88.50 558 PHE A CA 1
ATOM 4454 C C . PHE A 1 558 ? 14.654 15.120 -11.520 1.00 88.50 558 PHE A C 1
ATOM 4456 O O . PHE A 1 558 ? 13.452 15.204 -11.760 1.00 88.50 558 PHE A O 1
ATOM 4463 N N . GLU A 1 559 ? 15.202 13.957 -11.140 1.00 86.38 559 GLU A N 1
ATOM 4464 C CA . GLU A 1 559 ? 14.420 12.718 -10.976 1.00 86.38 559 GLU A CA 1
ATOM 4465 C C . GLU A 1 559 ? 13.267 12.890 -9.967 1.00 86.38 559 GLU A C 1
ATOM 4467 O O . GLU A 1 559 ? 12.207 12.272 -10.083 1.00 86.38 559 GLU A O 1
ATOM 4472 N N . SER A 1 560 ? 13.432 13.801 -9.001 1.00 86.19 560 SER A N 1
ATOM 4473 C CA . SER A 1 560 ? 12.385 14.146 -8.038 1.00 86.19 560 SER A CA 1
ATOM 4474 C C . SER A 1 560 ? 11.103 14.686 -8.690 1.00 86.19 560 SER A C 1
ATOM 4476 O O . SER A 1 560 ? 10.023 14.487 -8.128 1.00 86.19 560 SER A O 1
ATOM 4478 N N . TRP A 1 561 ? 11.178 15.299 -9.881 1.00 91.75 561 TRP A N 1
ATOM 4479 C CA . TRP A 1 561 ? 10.044 15.921 -10.583 1.00 91.75 561 TRP A CA 1
ATOM 4480 C C . TRP A 1 561 ? 8.915 14.944 -10.929 1.00 91.75 561 TRP A C 1
ATOM 4482 O O . TRP A 1 561 ? 7.754 15.349 -11.012 1.00 91.75 561 TRP A O 1
ATOM 4492 N N . ASN A 1 562 ? 9.222 13.651 -11.052 1.00 84.44 562 ASN A N 1
ATOM 4493 C CA . ASN A 1 562 ? 8.218 12.600 -11.224 1.00 84.44 562 ASN A CA 1
ATOM 4494 C C . ASN A 1 562 ? 7.315 12.422 -9.983 1.00 84.44 562 ASN A C 1
ATOM 4496 O O . ASN A 1 562 ? 6.175 11.971 -10.107 1.00 84.44 562 ASN A O 1
ATOM 4500 N N . TYR A 1 563 ? 7.791 12.822 -8.798 1.00 83.00 563 TYR A N 1
ATOM 4501 C CA . TYR A 1 563 ? 7.175 12.539 -7.494 1.00 83.00 563 TYR A CA 1
ATOM 4502 C C . TYR A 1 563 ? 6.805 13.800 -6.693 1.00 83.00 563 TYR A C 1
ATOM 4504 O O . TYR A 1 563 ? 6.066 13.716 -5.711 1.00 83.00 563 TYR A O 1
ATOM 4512 N N . GLU A 1 564 ? 7.297 14.977 -7.089 1.00 87.00 564 GLU A N 1
ATOM 4513 C CA . GLU A 1 564 ? 6.960 16.251 -6.449 1.00 87.00 564 GLU A CA 1
ATOM 4514 C C . GLU A 1 564 ? 5.458 16.566 -6.519 1.00 87.00 564 GLU A C 1
ATOM 4516 O O . GLU A 1 564 ? 4.780 16.233 -7.490 1.00 87.00 564 GLU A O 1
ATOM 4521 N N . THR A 1 565 ? 4.927 17.282 -5.522 1.00 88.38 565 THR A N 1
ATOM 4522 C CA . THR A 1 565 ? 3.563 17.838 -5.583 1.00 88.38 565 THR A CA 1
ATOM 4523 C C . THR A 1 565 ? 3.490 18.983 -6.597 1.00 88.38 565 THR A C 1
ATOM 4525 O O . THR A 1 565 ? 4.481 19.678 -6.802 1.00 88.38 565 THR A O 1
ATOM 4528 N N . ASP A 1 566 ? 2.319 19.224 -7.203 1.00 88.44 566 ASP A N 1
ATOM 4529 C CA . ASP A 1 566 ? 2.146 20.225 -8.279 1.00 88.44 566 ASP A CA 1
ATOM 4530 C C . ASP A 1 566 ? 2.764 21.593 -7.925 1.00 88.44 566 ASP A C 1
ATOM 4532 O O . ASP A 1 566 ? 3.542 22.150 -8.692 1.00 88.44 566 ASP A O 1
ATOM 4536 N N . ASN A 1 567 ? 2.491 22.097 -6.715 1.00 89.19 567 ASN A N 1
ATOM 4537 C CA . ASN A 1 567 ? 3.010 23.383 -6.235 1.00 89.19 567 ASN A CA 1
ATOM 4538 C C . ASN A 1 567 ? 4.533 23.401 -6.022 1.00 89.19 567 ASN A C 1
ATOM 4540 O O . ASN A 1 567 ? 5.135 24.474 -6.078 1.00 89.19 567 ASN A O 1
ATOM 4544 N N . LYS A 1 568 ? 5.152 22.253 -5.717 1.00 90.88 568 LYS A N 1
ATOM 4545 C CA . LYS A 1 568 ? 6.608 22.140 -5.565 1.00 90.88 568 LYS A CA 1
ATOM 4546 C C . LYS A 1 568 ? 7.263 22.088 -6.948 1.00 90.88 568 LYS A C 1
ATOM 4548 O O . LYS A 1 568 ? 8.129 22.915 -7.218 1.00 90.88 568 LYS A O 1
ATOM 4553 N N . LEU A 1 569 ? 6.713 21.269 -7.849 1.00 93.06 569 LEU A N 1
ATOM 4554 C CA . LEU A 1 569 ? 7.186 21.121 -9.224 1.00 93.06 569 LEU A CA 1
ATOM 4555 C C . LEU A 1 569 ? 7.104 22.433 -10.015 1.00 93.06 569 LEU A C 1
ATOM 4557 O O . LEU A 1 569 ? 8.069 22.804 -10.673 1.00 93.06 569 LEU A O 1
ATOM 4561 N N . VAL A 1 570 ? 6.001 23.184 -9.890 1.00 93.88 570 VAL A N 1
ATOM 4562 C CA . VAL A 1 570 ? 5.862 24.530 -10.482 1.00 93.88 570 VAL A CA 1
ATOM 4563 C C . VAL A 1 570 ? 6.981 25.462 -10.018 1.00 93.88 570 VAL A C 1
ATOM 4565 O O . VAL A 1 570 ? 7.581 26.150 -10.837 1.00 93.88 570 VAL A O 1
ATOM 4568 N N . ARG A 1 571 ? 7.288 25.479 -8.714 1.00 92.94 571 ARG A N 1
ATOM 4569 C CA . ARG A 1 571 ? 8.353 26.328 -8.156 1.00 92.94 571 ARG A CA 1
ATOM 4570 C C . ARG A 1 571 ? 9.742 25.862 -8.575 1.00 92.94 571 ARG A C 1
ATOM 4572 O O . ARG A 1 571 ? 10.591 26.711 -8.811 1.00 92.94 571 ARG A O 1
ATOM 4579 N N . SER A 1 572 ? 9.969 24.551 -8.662 1.00 92.88 572 SER A N 1
ATOM 4580 C CA . SER A 1 572 ? 11.239 23.995 -9.128 1.00 92.88 572 SER A CA 1
ATOM 4581 C C . SER A 1 572 ? 11.468 24.365 -10.593 1.00 92.88 572 SER A C 1
ATOM 4583 O O . SER A 1 572 ? 12.431 25.066 -10.881 1.00 92.88 572 SER A O 1
ATOM 4585 N N . LYS A 1 573 ? 10.518 24.049 -11.484 1.00 94.19 573 LYS A N 1
ATOM 4586 C CA . LYS A 1 573 ? 10.565 24.419 -12.907 1.00 94.19 573 LYS A CA 1
ATOM 4587 C C . LYS A 1 573 ? 10.759 25.919 -13.119 1.00 94.19 573 LYS A C 1
ATOM 4589 O O . LYS A 1 573 ? 11.712 26.316 -13.782 1.00 94.19 573 LYS A O 1
ATOM 4594 N N . ALA A 1 574 ? 9.910 26.753 -12.514 1.00 93.69 574 ALA A N 1
ATOM 4595 C CA . ALA A 1 574 ? 10.016 28.208 -12.628 1.00 93.69 574 ALA A CA 1
ATOM 4596 C C . ALA A 1 574 ? 11.323 28.762 -12.031 1.00 93.69 574 ALA A C 1
ATOM 4598 O O . ALA A 1 574 ? 11.841 29.753 -12.529 1.00 93.69 574 ALA A O 1
ATOM 4599 N N . GLY A 1 575 ? 11.878 28.126 -10.993 1.00 91.25 575 GLY A N 1
ATOM 4600 C CA . GLY A 1 575 ? 13.186 28.477 -10.435 1.00 91.25 575 GLY A CA 1
ATOM 4601 C C . GLY A 1 575 ? 14.356 28.086 -11.343 1.00 91.25 575 GLY A C 1
ATOM 4602 O O . GLY A 1 575 ? 15.326 28.831 -11.423 1.00 91.25 575 GLY A O 1
ATOM 4603 N N . THR A 1 576 ? 14.256 26.962 -12.059 1.00 92.56 576 THR A N 1
ATOM 4604 C CA . THR A 1 576 ? 15.282 26.483 -12.999 1.00 92.56 576 THR A CA 1
ATOM 4605 C C . THR A 1 576 ? 15.404 27.362 -14.246 1.00 92.56 576 THR A C 1
ATOM 4607 O O . THR A 1 576 ? 16.519 27.566 -14.713 1.00 92.56 576 THR A O 1
ATOM 4610 N N . ILE A 1 577 ? 14.291 27.886 -14.780 1.00 92.12 577 ILE A N 1
ATOM 4611 C CA . ILE A 1 577 ? 14.284 28.717 -16.007 1.00 92.12 577 ILE A CA 1
ATOM 4612 C C . ILE A 1 577 ? 14.019 30.212 -15.768 1.00 92.12 577 ILE A C 1
ATOM 4614 O O . ILE A 1 577 ? 13.981 30.986 -16.719 1.00 92.12 577 ILE A O 1
ATOM 4618 N N . GLY A 1 578 ? 13.798 30.630 -14.519 1.00 90.00 578 GLY A N 1
ATOM 4619 C CA . GLY A 1 578 ? 13.392 32.001 -14.182 1.00 90.00 578 GLY A CA 1
ATOM 4620 C C . GLY A 1 578 ? 14.496 33.057 -14.297 1.00 90.00 578 GLY A C 1
ATOM 4621 O O . GLY A 1 578 ? 14.190 34.247 -14.283 1.00 90.00 578 GLY A O 1
ATOM 4622 N N . ASP A 1 579 ? 15.756 32.635 -14.414 1.00 94.06 579 ASP A N 1
ATOM 4623 C CA . ASP A 1 579 ? 16.919 33.491 -14.654 1.00 94.06 579 ASP A CA 1
ATOM 4624 C C . ASP A 1 579 ? 17.854 32.810 -15.666 1.00 94.06 579 ASP A C 1
ATOM 4626 O O . ASP A 1 579 ? 18.276 31.669 -15.469 1.00 94.06 579 ASP A O 1
ATOM 4630 N N . GLU A 1 580 ? 18.175 33.514 -16.752 1.00 92.38 580 GLU A N 1
ATOM 4631 C CA . GLU A 1 580 ? 18.992 32.999 -17.857 1.00 92.38 580 GLU A CA 1
ATOM 4632 C C . GLU A 1 580 ? 20.421 32.645 -17.416 1.00 92.38 580 GLU A C 1
ATOM 4634 O O . GLU A 1 580 ? 20.962 31.620 -17.827 1.00 92.38 580 GLU A O 1
ATOM 4639 N N . SER A 1 581 ? 21.028 33.446 -16.534 1.00 92.31 581 SER A N 1
ATOM 4640 C CA . SER A 1 581 ? 22.400 33.219 -16.065 1.00 92.31 581 SER A CA 1
ATOM 4641 C C . SER A 1 581 ? 22.500 31.994 -15.152 1.00 92.31 581 SER A C 1
ATOM 4643 O O . SER A 1 581 ? 23.475 31.240 -15.215 1.00 92.31 581 SER A O 1
ATOM 4645 N N . ILE A 1 582 ? 21.465 31.752 -14.340 1.00 88.75 582 ILE A N 1
ATOM 4646 C CA . ILE A 1 582 ? 21.344 30.548 -13.514 1.00 88.75 582 ILE A CA 1
ATOM 4647 C C . ILE A 1 582 ? 21.077 29.328 -14.402 1.00 88.75 582 ILE A C 1
ATOM 4649 O O . ILE A 1 582 ? 21.741 28.305 -14.231 1.00 88.75 582 ILE A O 1
ATOM 4653 N N . PHE A 1 583 ? 20.168 29.437 -15.376 1.00 92.88 583 PHE A N 1
ATOM 4654 C CA . PHE A 1 583 ? 19.857 28.350 -16.304 1.00 92.88 583 PHE A CA 1
ATOM 4655 C C . PHE A 1 583 ? 21.081 27.907 -17.117 1.00 92.88 583 PHE A C 1
ATOM 4657 O O . PHE A 1 583 ? 21.384 26.714 -17.155 1.00 92.88 583 PHE A O 1
ATOM 4664 N N . LEU A 1 584 ? 21.828 28.848 -17.709 1.00 92.81 584 LEU A N 1
ATOM 4665 C CA . LEU A 1 584 ? 23.049 28.546 -18.465 1.00 92.81 584 LEU A CA 1
ATOM 4666 C C . LEU A 1 584 ? 24.085 27.823 -17.597 1.00 92.81 584 LEU A C 1
ATOM 4668 O O . LEU A 1 584 ? 24.661 26.829 -18.030 1.00 92.81 584 LEU A O 1
ATOM 4672 N N . LYS A 1 585 ? 24.257 28.248 -16.341 1.00 90.88 585 LYS A N 1
ATOM 4673 C CA . LYS A 1 585 ? 25.159 27.584 -15.393 1.00 90.88 585 LYS A CA 1
ATOM 4674 C C . LYS A 1 585 ? 24.705 26.166 -15.023 1.00 90.88 585 LYS A C 1
ATOM 4676 O O . LYS A 1 585 ? 25.547 25.286 -14.870 1.00 90.88 585 LYS A O 1
ATOM 4681 N N . ILE A 1 586 ? 23.398 25.928 -14.884 1.00 87.50 586 ILE A N 1
ATOM 4682 C CA . ILE A 1 586 ? 22.848 24.577 -14.669 1.00 87.50 586 ILE A CA 1
ATOM 4683 C C . ILE A 1 586 ? 23.103 23.707 -15.906 1.00 87.50 586 ILE A C 1
ATOM 4685 O O . ILE A 1 586 ? 23.554 22.571 -15.759 1.00 87.50 586 ILE A O 1
ATOM 4689 N N . ALA A 1 587 ? 22.870 24.242 -17.108 1.00 88.62 587 ALA A N 1
ATOM 4690 C CA . ALA A 1 587 ? 23.103 23.548 -18.371 1.00 88.62 587 ALA A CA 1
ATOM 4691 C C . ALA A 1 587 ? 24.584 23.168 -18.557 1.00 88.62 587 ALA A C 1
ATOM 4693 O O . ALA A 1 587 ? 24.874 22.003 -18.811 1.00 88.62 587 ALA A O 1
ATOM 4694 N N . GLU A 1 588 ? 25.523 24.096 -18.334 1.00 89.56 588 GLU A N 1
ATOM 4695 C CA . GLU A 1 588 ? 26.975 23.833 -18.372 1.00 89.56 588 GLU A CA 1
ATOM 4696 C C . GLU A 1 588 ? 27.426 22.729 -17.402 1.00 89.56 588 GLU A C 1
ATOM 4698 O O . GLU A 1 588 ? 28.406 22.035 -17.668 1.00 89.56 588 GLU A O 1
ATOM 4703 N N . GLN A 1 589 ? 26.735 22.573 -16.268 1.00 85.69 589 GLN A N 1
ATOM 4704 C CA . GLN A 1 589 ? 27.079 21.594 -15.233 1.00 85.69 589 GLN A CA 1
ATOM 4705 C C . GLN A 1 589 ? 26.377 20.242 -15.401 1.00 85.69 589 GLN A C 1
ATOM 4707 O O . GLN A 1 589 ? 26.877 19.242 -14.886 1.00 85.69 589 GLN A O 1
ATOM 4712 N N . SER A 1 590 ? 25.222 20.213 -16.073 1.00 84.19 590 SER A N 1
ATOM 4713 C CA . SER A 1 590 ? 24.283 19.081 -16.022 1.00 84.19 590 SER A CA 1
ATOM 4714 C C . SER A 1 590 ? 23.930 18.479 -17.383 1.00 84.19 590 SER A C 1
ATOM 4716 O O . SER A 1 590 ? 23.385 17.378 -17.411 1.00 84.19 590 SER A O 1
ATOM 4718 N N . PHE A 1 591 ? 24.180 19.170 -18.502 1.00 86.44 591 PHE A N 1
ATOM 4719 C CA . PHE A 1 591 ? 23.881 18.653 -19.844 1.00 86.44 591 PHE A CA 1
ATOM 4720 C C . PHE A 1 591 ? 25.072 17.853 -20.401 1.00 86.44 591 PHE A C 1
ATOM 4722 O O . PHE A 1 591 ? 26.213 18.307 -20.334 1.00 86.44 591 PHE A O 1
ATOM 4729 N N . ASN A 1 592 ? 24.797 16.673 -20.971 1.00 67.94 592 ASN A N 1
ATOM 4730 C CA . ASN A 1 592 ? 25.805 15.684 -21.388 1.00 67.94 592 ASN A CA 1
ATOM 4731 C C . ASN A 1 592 ? 26.155 15.699 -22.892 1.00 67.94 592 ASN A C 1
ATOM 4733 O O . ASN A 1 592 ? 25.352 16.099 -23.768 1.00 67.94 592 ASN A O 1
#

Foldseek 3Di:
DDDPPPPPPPPPDDDPQDAWQPQDPPWAKAWEFQLQDDPVLTTWFIFIQLPVQFAQQLLVLQLSCQQLQVPNQKAKDQDSPHDGDPDDRRDTGNDRYIYTDHPPCSAGATAQALLLHALDPDDDPLLDCQQANAAEDADQAQCVVAVAAQQNRDPADKDWAFLQDQVCQVVQVLNQVLVQAPDSPVDSGSPGSQRTHIHHPVVSVCLVVLQWAWGGHGRHIAIAGGDDDPDCCCSGRGHRRGTHHHYRYDSSSSSSSNSNSSSVGTPSQVDFAWGFYFGADPNRDTDTDTGGSVVVVVVVVVVVVVVPPPPDDDDDDDDDDDDDDDDDDDDDDDDDDDDDDDDDDDDDDDDDDDDDDDDDDDDDDDDDDDDDDDDDDDDDDDDDDDDDDDDDDDDDDPQPAPAQDDDPPPDDDDDDDDDPPPDDDDGDDLADAAQLLQALDPVLSVVQLVVVVSNLVVQVVVQKDQQADASHQKGADPDPPRPHDRIHGHDSVVMDGNPDPDDDPPPDQDYQQQLFALCSLVVHDDDSVRVVSSSVSRVVCSQQQGDSRSDGPDDDPSVCRSPDRSVVNSCVVCVCPVDPVNVVVCSVVGGD

Organism: Fusarium oxysporum (strain Fo5176) (NCBI:txid660025)

InterPro domains:
  IPR000719 Protein kinase domain [PS50011] (336-592)
  IPR003615 HNH nuclease [PF13391] (149-214)
  IPR011009 Protein kinase-like domain superfamily [SSF56112] (443-545)
  IPR040976 Fungal-type protein kinase [PF17667] (370-543)

Sequence (592 aa):
MTDSTVSKSIQQCLRPRRQLFAATRQQKNVFFYHPGYQDGHNLLLNLPALDAGGIHHETARIACAILAACRFDGYLSMSQNGPKIPDRPDDILQHKKYYFCIEDDIKYPIVPSFDNFQCPDELPESWSDDLAPIEPGIYRDARERDDGCRITGSFLPTELAHIIPQAQSEWWQKNLMYTYVANPDESFDAKCPDNTILLRCDMHKMWDDNRFAILPKAGGWYTHVLLNSTTTELEQEYHNLQLQPLRGVSRHFFFCRFALAIFAKSAFLRQRIRRKLVILDRSGSSKVREMSVDEYKELINLAARGTSRSTSPTKRPRRDEPESNPQDDEFSHVDVASEDELEDDTEEEVTRGRPRKRAGSPIMPHDVDMGAPSSPPPKRQRLTDTPVQPHTPPQSINAHVAIVGYLTTSTSTKAASIEPNLVHRRLIVRNYGMPIYKATSRSALLAAFERYIEGHESLHRAGLLDRDISINNLMINEDDDNPSWPAFVIDLGLATKESREAASGAKGKTGTRAFMAIGTLLGEQHSFMHDLESFFWVLFWICIHYNGQGKATGPTEFESWNYETDNKLVRSKAGTIGDESIFLKIAEQSFN

Radius of gyration: 34.54 Å; chains: 1; bounding box: 76×113×101 Å

pLDDT: mean 73.77, std 24.66, range [22.91, 98.0]